Protein AF-A0A947J5S4-F1 (afdb_monomer_lite)

Sequence (482 aa):
MKINMPVTQTEYVLKETDSIVSKTDLKGIITYINEDFLRVSGFTKDELIGTSHNIVRHPDMPPEAFVDLWNSLKAGRPWTGMVKNRCKNGDYYWVLANATPIREGGNIIGYMSVRSKPSSMQIEATSNAYRLFKEGKASGMGIRDGQVVRTNLFSRMADMFKNLSIKSRLLSTFSFLLVLMLILGSMGIWNLKDSINSIAEEAEFFQAQRMANRVRNLIAENRTQAILAMQHDPASPTAKLHDHPISMHLDAIKENKAKIGEAIAELDKMNLHDGVREKVREAATAREAFVNEGLLPIVKHLQASNFVAAYELLIKKLNPLYTDVNDRTKDVVEAIVADTNLAQQNAEKRSQFMVTLTVTLLALAVIAAVISGIVLLRIIIRPLGNSIEIFKRIEEGNYNNQITVTHHNEIGRLLESLKSMQTKLGFDVAETKRVSDENLRIKIGLDNVSTGVMIADNARNIIYVNKSVVNILGKAEADIRK

Foldseek 3Di:
DDAADDADAAEDADDQPQKWKFKFFPQQQTQDTDPSNCVSQVDDPVVRHRHHPCNFAHPLAFVQLVVQCNVQQVVQFKAWAWGWTAHPVRHIYIWGKIKGFDDDPRDGGIMMIITGGDDPVRVVVVSVQSNCSVVVNQPQWGAHSHDIDGNDPVVVVVQVVQFDALVRLVCVLVVVLVVLVVVLVVLVVVLVVLVVVLVVVLVLLVLLLVLLVLLLVLLVLLLVLLVVLLCCQPVDPCNVVDPDDSVVSLVSNVVSVVSNVVSLVVNVPGPDDPQLVVLSVQLVVLVCQLVVQARVVLSVCSVVSNSVVSVVSSVPGNVVSSVSNSVSSVSSSVSSVVVSVVSVVVSVVVSVVSVVVSVVSVVVSVVVSVVSVVVSCCSPVVLVVVLVVLVVCVVVVNLPDDQDQDYDYPSSVSSRVSNNVSVVSNVVVVVVVVVVVVVVVVVVVQQPDLDWDWDADPVRHTPDTHPNVVVVCVVCVVVVVD

Radius of gyration: 54.0 Å; chains: 1; bounding box: 113×47×164 Å

Structure (mmCIF, N/CA/C/O backbone):
data_AF-A0A947J5S4-F1
#
_entry.id   AF-A0A947J5S4-F1
#
loop_
_atom_site.group_PDB
_atom_site.id
_atom_site.type_symbol
_atom_site.label_atom_id
_atom_site.label_alt_id
_atom_site.label_comp_id
_atom_site.label_asym_id
_atom_site.label_entity_id
_atom_site.label_seq_id
_atom_site.pdbx_PDB_ins_code
_atom_site.Cartn_x
_atom_site.Cartn_y
_atom_site.Cartn_z
_atom_site.occupancy
_atom_site.B_iso_or_equiv
_atom_site.auth_seq_id
_atom_site.auth_comp_id
_atom_site.auth_asym_id
_atom_site.auth_atom_id
_atom_site.pdbx_PDB_model_num
ATOM 1 N N . MET A 1 1 ? -44.405 -6.476 19.741 1.00 64.75 1 MET A N 1
ATOM 2 C CA . MET A 1 1 ? -43.724 -6.438 21.063 1.00 64.75 1 MET A CA 1
ATOM 3 C C . MET A 1 1 ? -44.775 -6.239 22.148 1.00 64.75 1 MET A C 1
ATOM 5 O O . MET A 1 1 ? -45.773 -5.596 21.856 1.00 64.75 1 MET A O 1
ATOM 9 N N . LYS A 1 2 ? -44.577 -6.772 23.364 1.00 75.44 2 LYS A N 1
ATOM 10 C CA . LYS A 1 2 ? -45.474 -6.518 24.509 1.00 75.44 2 LYS A CA 1
ATOM 11 C C . LYS A 1 2 ? -45.399 -5.035 24.897 1.00 75.44 2 LYS A C 1
ATOM 13 O O . LYS A 1 2 ? -44.295 -4.520 25.069 1.00 75.44 2 LYS A O 1
ATOM 18 N N . ILE A 1 3 ? -46.549 -4.369 24.982 1.00 85.00 3 ILE A N 1
ATOM 19 C CA . ILE A 1 3 ? -46.676 -2.971 25.414 1.00 85.00 3 ILE A CA 1
ATOM 20 C C . ILE A 1 3 ? -47.069 -2.990 26.891 1.00 85.00 3 ILE A C 1
ATOM 22 O O . ILE A 1 3 ? -48.054 -3.631 27.249 1.00 85.00 3 ILE A O 1
ATOM 26 N N . ASN A 1 4 ? -46.295 -2.317 27.742 1.00 89.12 4 ASN A N 1
ATOM 27 C CA . ASN A 1 4 ? -46.577 -2.240 29.174 1.00 89.12 4 ASN A CA 1
ATOM 28 C C . ASN A 1 4 ? -47.230 -0.894 29.505 1.00 89.12 4 ASN A C 1
ATOM 30 O O . ASN A 1 4 ? -46.666 0.151 29.189 1.00 89.12 4 ASN A O 1
ATOM 34 N N . MET A 1 5 ? -48.390 -0.942 30.159 1.00 89.50 5 MET A N 1
ATOM 35 C CA . MET A 1 5 ? -49.189 0.202 30.614 1.00 89.50 5 MET A CA 1
ATOM 36 C C . MET A 1 5 ? -49.520 0.030 32.110 1.00 89.50 5 MET A C 1
ATOM 38 O O . MET A 1 5 ? -49.455 -1.104 32.596 1.00 89.50 5 MET A O 1
ATOM 42 N N . PRO A 1 6 ? -49.890 1.098 32.844 1.00 92.31 6 PRO A N 1
ATOM 43 C CA . PRO A 1 6 ? -49.927 2.506 32.426 1.00 92.31 6 PRO A CA 1
ATOM 44 C C . PRO A 1 6 ? -48.525 3.123 32.321 1.00 92.31 6 PRO A C 1
ATOM 46 O O . PRO A 1 6 ? -47.580 2.586 32.897 1.00 92.31 6 PRO A O 1
ATOM 49 N N . VAL A 1 7 ? -48.403 4.243 31.599 1.00 93.44 7 VAL A N 1
ATOM 50 C CA . VAL A 1 7 ? -47.202 5.098 31.566 1.00 93.44 7 VAL A CA 1
ATOM 51 C C . VAL A 1 7 ? -47.565 6.533 31.952 1.00 93.44 7 VAL A C 1
ATOM 53 O O . VAL A 1 7 ? -48.581 7.050 31.491 1.00 93.44 7 VAL A O 1
ATOM 56 N N . THR A 1 8 ? -46.746 7.169 32.783 1.00 94.19 8 THR A N 1
ATOM 57 C CA . THR A 1 8 ? -46.812 8.598 33.118 1.00 94.19 8 THR A CA 1
ATOM 58 C C . THR A 1 8 ? -45.660 9.331 32.415 1.00 94.19 8 THR A C 1
ATOM 60 O O . THR A 1 8 ? -44.793 8.709 31.798 1.00 94.19 8 THR A O 1
ATOM 63 N N . GLN A 1 9 ? -45.646 10.664 32.483 1.00 92.38 9 GLN A N 1
ATOM 64 C CA . GLN A 1 9 ? -44.525 11.481 31.989 1.00 92.38 9 GLN A CA 1
ATOM 65 C C . GLN A 1 9 ? -43.572 11.912 33.112 1.00 92.38 9 GLN A C 1
ATOM 67 O O . GLN A 1 9 ? -42.764 12.818 32.923 1.00 92.38 9 GLN A O 1
ATOM 72 N N . THR A 1 10 ? -43.659 11.266 34.275 1.00 95.81 10 THR A N 1
ATOM 73 C CA . THR A 1 10 ? -42.815 11.575 35.426 1.00 95.81 10 THR A CA 1
ATOM 74 C C . THR A 1 10 ? -41.570 10.697 35.411 1.00 95.81 10 THR A C 1
ATOM 76 O O . THR A 1 10 ? -41.656 9.468 35.363 1.00 95.81 10 THR A O 1
ATOM 79 N N . GLU A 1 11 ? -40.401 11.336 35.454 1.00 95.94 11 GLU A N 1
ATOM 80 C CA . GLU A 1 11 ? -39.117 10.647 35.554 1.00 95.94 11 GLU A CA 1
ATOM 81 C C . GLU A 1 11 ? -38.746 10.366 37.013 1.00 95.94 11 GLU A C 1
ATOM 83 O O . GLU A 1 11 ? -38.678 11.275 37.841 1.00 95.94 11 GLU A O 1
ATOM 88 N N . TYR A 1 12 ? -38.412 9.113 37.306 1.00 96.19 12 TYR A N 1
ATOM 89 C CA . TYR A 1 12 ? -37.631 8.739 38.472 1.00 96.19 12 TYR A CA 1
ATOM 90 C C . TYR A 1 12 ? -36.141 8.875 38.141 1.00 96.19 12 TYR A C 1
ATOM 92 O O . TYR A 1 12 ? -35.573 8.082 37.384 1.00 96.19 12 TYR A O 1
ATOM 100 N N . VAL A 1 13 ? -35.490 9.875 38.731 1.00 95.94 13 VAL A N 1
ATOM 101 C CA . VAL A 1 13 ? -34.059 10.131 38.530 1.00 95.94 13 VAL A CA 1
ATOM 102 C C . VAL A 1 13 ? -33.237 9.248 39.470 1.00 95.94 13 VAL A C 1
ATOM 104 O O . VAL A 1 13 ? -33.363 9.339 40.691 1.00 95.94 13 VAL A O 1
ATOM 107 N N . LEU A 1 14 ? -32.365 8.408 38.904 1.00 94.12 14 LEU A N 1
ATOM 108 C CA . LEU A 1 14 ? -31.446 7.565 39.676 1.00 94.12 14 LEU A CA 1
ATOM 109 C C . LEU A 1 14 ? -30.457 8.415 40.490 1.00 94.12 14 LEU A C 1
ATOM 111 O O . LEU A 1 14 ? -30.026 9.493 40.060 1.00 94.12 14 LEU A O 1
ATOM 115 N N . LYS A 1 15 ? -30.040 7.899 41.648 1.00 92.94 15 LYS A N 1
ATOM 116 C CA . LYS A 1 15 ? -28.914 8.462 42.410 1.00 92.94 15 LYS A CA 1
ATOM 117 C C . LYS A 1 15 ? -27.593 8.081 41.744 1.00 92.94 15 LYS A C 1
ATOM 119 O O . LYS A 1 15 ? -27.506 7.060 41.072 1.00 92.94 15 LYS A O 1
ATOM 124 N N . GLU A 1 16 ? -26.540 8.861 41.983 1.00 86.31 16 GLU A N 1
ATOM 125 C CA . GLU A 1 16 ? -25.195 8.546 41.461 1.00 86.31 16 GLU A CA 1
ATOM 126 C C . GLU A 1 16 ? -24.651 7.209 41.985 1.00 86.31 16 GLU A C 1
ATOM 128 O O . GLU A 1 16 ? -23.859 6.546 41.325 1.00 86.31 16 GLU A O 1
ATOM 133 N N . THR A 1 17 ? -25.095 6.801 43.174 1.00 84.88 17 THR A N 1
ATOM 134 C CA . THR A 1 17 ? -24.716 5.535 43.807 1.00 84.88 17 THR A CA 1
ATOM 135 C C . THR A 1 17 ? -25.592 4.359 43.384 1.00 84.88 17 THR A C 1
ATOM 137 O O . THR A 1 17 ? -25.286 3.234 43.769 1.00 84.88 17 THR A O 1
ATOM 140 N N . ASP A 1 18 ? -26.691 4.599 42.659 1.00 87.94 18 ASP A N 1
ATOM 141 C CA . ASP A 1 18 ? -27.615 3.534 42.269 1.00 87.94 18 ASP A CA 1
ATOM 142 C C . ASP A 1 18 ? -26.950 2.634 41.222 1.00 87.94 18 ASP A C 1
ATOM 144 O O . ASP A 1 18 ? -26.479 3.101 40.178 1.00 87.94 18 ASP A O 1
ATOM 148 N N . SER A 1 19 ? -26.958 1.327 41.481 1.00 88.88 19 SER A N 1
ATOM 149 C CA . SER A 1 19 ? -26.467 0.313 40.549 1.00 88.88 19 SER A CA 1
ATOM 150 C C . SER A 1 19 ? -27.517 -0.774 40.414 1.00 88.88 19 SER A C 1
ATOM 152 O O . SER A 1 19 ? -27.632 -1.672 41.244 1.00 88.88 19 SER A O 1
ATOM 154 N N . ILE A 1 20 ? -28.335 -0.686 39.370 1.00 92.88 20 ILE A N 1
ATOM 155 C CA . ILE A 1 20 ? -29.432 -1.626 39.158 1.00 92.88 20 ILE A CA 1
ATOM 156 C C . ILE A 1 20 ? -28.873 -2.898 38.518 1.00 92.88 20 ILE A C 1
ATOM 158 O O . ILE A 1 20 ? -28.327 -2.864 37.411 1.00 92.88 20 ILE A O 1
ATOM 162 N N . VAL A 1 21 ? -29.069 -4.039 39.176 1.00 92.69 21 VAL A N 1
ATOM 163 C CA . VAL A 1 21 ? -28.550 -5.330 38.720 1.00 92.69 21 VAL A CA 1
ATOM 164 C C . VAL A 1 21 ? -29.667 -6.337 38.500 1.00 92.69 21 VAL A C 1
ATOM 166 O O . VAL A 1 21 ? -30.592 -6.469 39.300 1.00 92.69 21 VAL A O 1
ATOM 169 N N . SER A 1 22 ? -29.551 -7.099 37.415 1.00 94.88 22 SER A N 1
ATOM 170 C CA . SER A 1 22 ? -30.367 -8.290 37.184 1.00 94.88 22 SER A CA 1
ATOM 171 C C . SER A 1 22 ? -29.590 -9.390 36.476 1.00 94.88 22 SER A C 1
ATOM 173 O O . SER A 1 22 ? -28.747 -9.099 35.623 1.00 94.88 22 SER A O 1
ATOM 175 N N . LYS A 1 23 ? -29.942 -10.646 36.754 1.00 95.69 23 LYS A N 1
ATOM 176 C CA . LYS A 1 23 ? -29.536 -11.803 35.947 1.00 95.69 23 LYS A CA 1
ATOM 177 C C . LYS A 1 23 ? -30.759 -12.454 35.324 1.00 95.69 23 LYS A C 1
ATOM 179 O O . LYS A 1 23 ? -31.851 -12.408 35.895 1.00 95.69 23 LYS A O 1
ATOM 184 N N . THR A 1 24 ? -30.567 -13.049 34.159 1.00 96.81 24 THR A N 1
ATOM 185 C CA . THR A 1 24 ? -31.590 -13.817 33.462 1.00 96.81 24 THR A CA 1
ATOM 186 C C . THR A 1 24 ? -31.049 -15.156 32.999 1.00 96.81 24 THR A C 1
ATOM 188 O O . THR A 1 24 ? -29.842 -15.311 32.810 1.00 96.81 24 THR A O 1
ATOM 191 N N . ASP A 1 25 ? -31.949 -16.094 32.731 1.00 96.00 25 ASP A N 1
ATOM 192 C CA . ASP A 1 25 ? -31.646 -17.265 31.911 1.00 96.00 25 ASP A CA 1
ATOM 193 C C . ASP A 1 25 ? -31.448 -16.881 30.424 1.00 96.00 25 ASP A C 1
ATOM 195 O O . ASP A 1 25 ? -31.500 -15.704 30.037 1.00 96.00 25 ASP A O 1
ATOM 199 N N . LEU A 1 26 ? -31.246 -17.888 29.569 1.00 95.19 26 LEU A N 1
ATOM 200 C CA . LEU A 1 26 ? -31.096 -17.724 28.116 1.00 95.19 26 LEU A CA 1
ATOM 201 C C . LEU A 1 26 ? -32.362 -17.226 27.398 1.00 95.19 26 LEU A C 1
ATOM 203 O O . LEU A 1 26 ? -32.273 -16.708 26.284 1.00 95.19 26 LEU A O 1
ATOM 207 N N . LYS A 1 27 ? -33.541 -17.376 28.011 1.00 94.12 27 LYS A N 1
ATOM 208 C CA . LYS A 1 27 ? -34.828 -16.900 27.482 1.00 94.12 27 LYS A CA 1
ATOM 209 C C . LYS A 1 27 ? -35.142 -15.468 27.938 1.00 94.12 27 LYS A C 1
ATOM 211 O O . LYS A 1 27 ? -36.160 -14.908 27.528 1.00 94.12 27 LYS A O 1
ATOM 216 N N . GLY A 1 28 ? -34.276 -14.856 28.749 1.00 94.00 28 GLY A N 1
ATOM 217 C CA . GLY A 1 28 ? -34.485 -13.522 29.311 1.00 94.00 28 GLY A CA 1
ATOM 218 C C . GLY A 1 28 ? -35.454 -13.506 30.496 1.00 94.00 28 GLY A C 1
ATOM 219 O O . GLY A 1 28 ? -36.032 -12.455 30.792 1.00 94.00 28 GLY A O 1
ATOM 220 N N . ILE A 1 29 ? -35.664 -14.653 31.144 1.00 97.25 29 ILE A N 1
ATOM 221 C CA . ILE A 1 29 ? -36.426 -14.785 32.386 1.00 97.25 29 ILE A CA 1
ATOM 222 C C . ILE A 1 29 ? -35.532 -14.396 33.555 1.00 97.25 29 ILE A C 1
ATOM 224 O O . ILE A 1 29 ? -34.418 -14.898 33.673 1.00 97.25 29 ILE A O 1
ATOM 228 N N . ILE A 1 30 ? -36.004 -13.488 34.404 1.00 97.69 30 ILE A N 1
ATOM 229 C CA . ILE A 1 30 ? -35.248 -12.958 35.537 1.00 97.69 30 ILE A CA 1
ATOM 230 C C . ILE A 1 30 ? -35.015 -14.064 36.574 1.00 97.69 30 ILE A C 1
ATOM 232 O O . ILE A 1 30 ? -35.959 -14.665 37.084 1.00 97.69 30 ILE A O 1
ATOM 236 N N . THR A 1 31 ? -33.749 -14.282 36.926 1.00 96.38 31 THR A N 1
ATOM 237 C CA . THR A 1 31 ? -33.307 -15.246 37.947 1.00 96.38 31 THR A CA 1
ATOM 238 C C . THR A 1 31 ? -32.741 -14.567 39.193 1.00 96.38 31 THR A C 1
ATOM 240 O O . THR A 1 31 ? -32.680 -15.177 40.255 1.00 96.38 31 THR A O 1
ATOM 243 N N . TYR A 1 32 ? -32.342 -13.298 39.087 1.00 94.94 32 TYR A N 1
ATOM 244 C CA . TYR A 1 32 ? -31.823 -12.503 40.199 1.00 94.94 32 TYR A CA 1
ATOM 245 C C . TYR A 1 32 ? -32.074 -11.013 39.956 1.00 94.94 32 TYR A C 1
ATOM 247 O O . TYR A 1 32 ? -31.957 -10.548 38.819 1.00 94.94 32 TYR A O 1
ATOM 255 N N . ILE A 1 33 ? -32.346 -10.271 41.031 1.00 94.88 33 ILE A N 1
ATOM 256 C CA . ILE A 1 33 ? -32.415 -8.805 41.081 1.00 94.88 33 ILE A CA 1
ATOM 257 C C . ILE A 1 33 ? -31.788 -8.307 42.386 1.00 94.88 33 ILE A C 1
ATOM 259 O O . ILE A 1 33 ? -31.740 -9.056 43.361 1.00 94.88 33 ILE A O 1
ATOM 263 N N . ASN A 1 34 ? -31.306 -7.064 42.406 1.00 92.62 34 ASN A N 1
ATOM 264 C CA . ASN A 1 34 ? -30.844 -6.417 43.635 1.00 92.62 34 ASN A CA 1
ATOM 265 C C . ASN A 1 34 ? -31.869 -5.407 44.185 1.00 92.62 34 ASN A C 1
ATOM 267 O O . ASN A 1 34 ? -32.845 -5.059 43.518 1.00 92.62 34 ASN A O 1
ATOM 271 N N . GLU A 1 35 ? -31.618 -4.912 45.398 1.00 91.25 35 GLU A N 1
ATOM 272 C CA . GLU A 1 35 ? -32.494 -3.964 46.104 1.00 91.25 35 GLU A CA 1
ATOM 273 C C . GLU A 1 35 ? -32.712 -2.649 45.343 1.00 91.25 35 GLU A C 1
ATOM 275 O O . GLU A 1 35 ? -33.825 -2.123 45.319 1.00 91.25 35 GLU A O 1
ATOM 280 N N . ASP A 1 36 ? -31.686 -2.136 44.654 1.00 93.06 36 ASP A N 1
ATOM 281 C CA . ASP A 1 36 ? -31.832 -0.932 43.830 1.00 93.06 36 ASP A CA 1
ATOM 282 C C . ASP A 1 36 ? -32.845 -1.142 42.705 1.00 93.06 36 ASP A C 1
ATOM 284 O O . ASP A 1 36 ? -33.631 -0.241 42.409 1.00 93.06 36 ASP A O 1
ATOM 288 N N . PHE A 1 37 ? -32.898 -2.339 42.112 1.00 95.50 37 PHE A N 1
ATOM 289 C CA . PHE A 1 37 ? -33.908 -2.638 41.105 1.00 95.50 37 PHE A CA 1
ATOM 290 C C . PHE A 1 37 ? -35.319 -2.630 41.705 1.00 95.50 37 PHE A C 1
ATOM 292 O O . PHE A 1 37 ? -36.221 -2.021 41.127 1.00 95.50 37 PHE A O 1
ATOM 299 N N . LEU A 1 38 ? -35.523 -3.239 42.873 1.00 95.62 38 LEU A N 1
ATOM 300 C CA . LEU A 1 38 ? -36.828 -3.233 43.545 1.00 95.62 38 LEU A CA 1
ATOM 301 C C . LEU A 1 38 ? -37.274 -1.809 43.877 1.00 95.62 38 LEU A C 1
ATOM 303 O O . LEU A 1 38 ? -38.359 -1.388 43.476 1.00 95.62 38 LEU A O 1
ATOM 307 N N . ARG A 1 39 ? -36.397 -1.036 44.522 1.00 95.88 39 ARG A N 1
ATOM 308 C CA . ARG A 1 39 ? -36.675 0.344 44.929 1.00 95.88 39 ARG A CA 1
ATOM 309 C C . ARG A 1 39 ? -36.983 1.256 43.745 1.00 95.88 39 ARG A C 1
ATOM 311 O O . ARG A 1 39 ? -37.945 2.013 43.812 1.00 95.88 39 ARG A O 1
ATOM 318 N N . VAL A 1 40 ? -36.165 1.218 42.692 1.00 96.00 40 VAL A N 1
ATOM 319 C CA . VAL A 1 40 ? -36.334 2.110 41.533 1.00 96.00 40 VAL A CA 1
ATOM 320 C C . VAL A 1 40 ? -37.548 1.701 40.705 1.00 96.00 40 VAL A C 1
ATOM 322 O O . VAL A 1 40 ? -38.311 2.554 40.272 1.00 96.00 40 VAL A O 1
ATOM 325 N N . SER A 1 41 ? -37.753 0.400 40.482 1.00 96.25 41 SER A N 1
ATOM 326 C CA . SER A 1 41 ? -38.851 -0.070 39.631 1.00 96.25 41 SER A CA 1
ATOM 327 C C . SER A 1 41 ? -40.208 -0.109 40.339 1.00 96.25 41 SER A C 1
ATOM 329 O O . SER A 1 41 ? -41.239 -0.101 39.665 1.00 96.25 41 SER A O 1
ATOM 331 N N . GLY A 1 42 ? -40.232 -0.173 41.672 1.00 96.06 42 GLY A N 1
ATOM 332 C CA . GLY A 1 42 ? -41.448 -0.287 42.481 1.00 96.06 42 GLY A CA 1
ATOM 333 C C . GLY A 1 42 ? -42.140 -1.653 42.402 1.00 96.06 42 GLY A C 1
ATOM 334 O O . GLY A 1 42 ? -43.251 -1.801 42.910 1.00 96.06 42 GLY A O 1
ATOM 335 N N . PHE A 1 43 ? -41.527 -2.644 41.749 1.00 96.88 43 PHE A N 1
ATOM 336 C CA . PHE A 1 43 ? -42.005 -4.025 41.763 1.00 96.88 43 PHE A CA 1
ATOM 337 C C . PHE A 1 43 ? -41.493 -4.766 42.992 1.00 96.88 43 PHE A C 1
ATOM 339 O O . PHE A 1 43 ? -40.405 -4.492 43.498 1.00 96.88 43 PHE A O 1
ATOM 346 N N . THR A 1 44 ? -42.267 -5.747 43.438 1.00 96.56 44 THR A N 1
ATOM 347 C CA . THR A 1 44 ? -41.819 -6.704 44.449 1.00 96.56 44 THR A CA 1
ATOM 348 C C . THR A 1 44 ? -40.953 -7.792 43.816 1.00 96.56 44 THR A C 1
ATOM 350 O O . THR A 1 44 ? -41.005 -8.041 42.608 1.00 96.56 44 THR A O 1
ATOM 353 N N . LYS A 1 45 ? -40.146 -8.465 44.640 1.00 94.81 45 LYS A N 1
ATOM 354 C CA . LYS A 1 45 ? -39.284 -9.562 44.186 1.00 94.81 45 LYS A CA 1
ATOM 355 C C . LYS A 1 45 ? -40.089 -10.685 43.529 1.00 94.81 45 LYS A C 1
ATOM 357 O O . LYS A 1 45 ? -39.698 -11.145 42.459 1.00 94.81 45 LYS A O 1
ATOM 362 N N . ASP A 1 46 ? -41.222 -11.056 44.118 1.00 95.75 46 ASP A N 1
ATOM 363 C CA . ASP A 1 46 ? -42.079 -12.145 43.632 1.00 95.75 46 ASP A CA 1
ATOM 364 C C . ASP A 1 46 ? -42.728 -11.831 42.276 1.00 95.75 46 ASP A C 1
ATOM 366 O O . ASP A 1 46 ? -42.977 -12.732 41.483 1.00 95.75 46 ASP A O 1
ATOM 370 N N . GLU A 1 47 ? -42.949 -10.551 41.961 1.00 95.75 47 GLU A N 1
ATOM 371 C CA . GLU A 1 47 ? -43.447 -10.129 40.644 1.00 95.75 47 GLU A CA 1
ATOM 372 C C . GLU A 1 47 ? -42.366 -10.204 39.551 1.00 95.75 47 GLU A C 1
ATOM 374 O O . GLU A 1 47 ? -42.676 -10.384 38.367 1.00 95.75 47 GLU A O 1
ATOM 379 N N . LEU A 1 48 ? -41.094 -10.033 39.925 1.00 96.25 48 LEU A N 1
ATOM 380 C CA . LEU A 1 48 ? -39.975 -9.988 38.984 1.00 96.25 48 LEU A CA 1
ATOM 381 C C . LEU A 1 48 ? -39.355 -11.363 38.736 1.00 96.25 48 LEU A C 1
ATOM 383 O O . LEU A 1 48 ? -39.078 -11.698 37.584 1.00 96.25 48 LEU A O 1
ATOM 387 N N . ILE A 1 49 ? -39.101 -12.143 39.787 1.00 97.56 49 ILE A N 1
ATOM 388 C CA . ILE A 1 49 ? -38.437 -13.447 39.674 1.00 97.56 49 ILE A CA 1
ATOM 389 C C . ILE A 1 49 ? -39.310 -14.413 38.864 1.00 97.56 49 ILE A C 1
ATOM 391 O O . ILE A 1 49 ? -40.508 -14.528 39.091 1.00 97.56 49 ILE A O 1
ATOM 395 N N . GLY A 1 50 ? -38.712 -15.107 37.892 1.00 96.25 50 GLY A N 1
ATOM 396 C CA . GLY A 1 50 ? -39.435 -16.021 37.000 1.00 96.25 50 GLY A CA 1
ATOM 397 C C . GLY A 1 50 ? -40.204 -15.329 35.867 1.00 96.25 50 GLY A C 1
ATOM 398 O O . GLY A 1 50 ? -40.729 -16.004 34.979 1.00 96.25 50 GLY A O 1
ATOM 399 N N . THR A 1 51 ? -40.210 -13.994 35.822 1.00 96.56 51 THR A N 1
ATOM 400 C CA . THR A 1 51 ? -40.867 -13.212 34.769 1.00 96.56 51 THR A CA 1
ATOM 401 C C . THR A 1 51 ? -39.869 -12.761 33.700 1.00 96.56 51 THR A C 1
ATOM 403 O O . THR A 1 51 ? -38.680 -12.567 33.953 1.00 96.56 51 THR A O 1
ATOM 406 N N . SER A 1 52 ? -40.339 -12.565 32.464 1.00 95.75 52 SER A N 1
ATOM 407 C CA . SER A 1 52 ? -39.514 -11.974 31.404 1.00 95.75 52 SER A CA 1
ATOM 408 C C . SER A 1 52 ? -39.084 -10.548 31.760 1.00 95.75 52 SER A C 1
ATOM 410 O O . SER A 1 52 ? -39.912 -9.714 32.134 1.00 95.75 52 SER A O 1
ATOM 412 N N . HIS A 1 53 ? -37.808 -10.222 31.530 1.00 94.69 53 HIS A N 1
ATOM 413 C CA . HIS A 1 53 ? -37.255 -8.884 31.785 1.00 94.69 53 HIS A CA 1
ATOM 414 C C . HIS A 1 53 ? -37.976 -7.766 31.002 1.00 94.69 53 HIS A C 1
ATOM 416 O O . HIS A 1 53 ? -37.871 -6.583 31.328 1.00 94.69 53 HIS A O 1
ATOM 422 N N . ASN A 1 54 ? -38.760 -8.100 29.974 1.00 93.88 54 ASN A N 1
ATOM 423 C CA . ASN A 1 54 ? -39.557 -7.112 29.254 1.00 93.88 54 ASN A CA 1
ATOM 424 C C . ASN A 1 54 ? -40.656 -6.438 30.101 1.00 93.88 54 ASN A C 1
ATOM 426 O O . ASN A 1 54 ? -41.197 -5.442 29.630 1.00 93.88 54 ASN A O 1
ATOM 430 N N . ILE A 1 55 ? -40.969 -6.909 31.316 1.00 95.25 55 ILE A N 1
ATOM 431 C CA . ILE A 1 55 ? -41.989 -6.319 32.207 1.00 95.25 55 ILE A CA 1
ATOM 432 C C . ILE A 1 55 ? -41.735 -4.837 32.533 1.00 95.25 55 ILE A C 1
ATOM 434 O O . ILE A 1 55 ? -42.679 -4.051 32.641 1.00 95.25 55 ILE A O 1
ATOM 438 N N . VAL A 1 56 ? -40.464 -4.434 32.614 1.00 95.62 56 VAL A N 1
ATOM 439 C CA . VAL A 1 56 ? -40.053 -3.043 32.878 1.00 95.62 56 VAL A CA 1
ATOM 440 C C . VAL A 1 56 ? -39.818 -2.229 31.606 1.00 95.62 56 VAL A C 1
ATOM 442 O O . VAL A 1 56 ? -39.394 -1.083 31.681 1.00 95.62 56 VAL A O 1
ATOM 445 N N . ARG A 1 57 ? -40.064 -2.783 30.414 1.00 94.69 57 ARG A N 1
ATOM 446 C CA . ARG A 1 57 ? -39.820 -2.070 29.152 1.00 94.69 57 ARG A CA 1
ATOM 447 C C . ARG A 1 57 ? -40.769 -0.882 29.005 1.00 94.69 57 ARG A C 1
ATOM 449 O O . ARG A 1 57 ? -41.983 -1.054 29.125 1.00 94.69 57 ARG A O 1
ATOM 456 N N . HIS A 1 58 ? -40.221 0.278 28.646 1.00 95.69 58 HIS A N 1
ATOM 457 C CA . HIS A 1 58 ? -41.013 1.446 28.271 1.00 95.69 58 HIS A CA 1
ATOM 458 C C . HIS A 1 58 ? -41.490 1.363 26.799 1.00 95.69 58 HIS A C 1
ATOM 460 O O . HIS A 1 58 ? -40.685 1.004 25.935 1.00 95.69 58 HIS A O 1
ATOM 466 N N . PRO A 1 59 ? -42.750 1.723 26.469 1.00 92.94 59 PRO A N 1
ATOM 467 C CA . PRO A 1 59 ? -43.275 1.729 25.093 1.00 92.94 59 PRO A CA 1
ATOM 468 C C . PRO A 1 59 ? -42.555 2.666 24.106 1.00 92.94 59 PRO A C 1
ATOM 470 O O . PRO A 1 59 ? -42.620 2.450 22.902 1.00 92.94 59 PRO A O 1
ATOM 473 N N . ASP A 1 60 ? -41.873 3.703 24.602 1.00 93.19 60 ASP A N 1
ATOM 474 C CA . ASP A 1 60 ? -41.083 4.633 23.766 1.00 93.19 60 ASP A CA 1
ATOM 475 C C . ASP A 1 60 ? -39.763 4.049 23.256 1.00 93.19 60 ASP A C 1
ATOM 477 O O . ASP A 1 60 ? -39.118 4.660 22.407 1.00 93.19 60 ASP A O 1
ATOM 481 N N . MET A 1 61 ? -39.325 2.905 23.784 1.00 93.88 61 MET A N 1
ATOM 482 C CA . MET A 1 61 ? -38.079 2.304 23.327 1.00 93.88 61 MET A CA 1
ATOM 483 C C . MET A 1 61 ? -38.240 1.747 21.906 1.00 93.88 61 MET A C 1
ATOM 485 O O . MET A 1 61 ? -39.124 0.909 21.690 1.00 93.88 61 MET A O 1
ATOM 489 N N . PRO A 1 62 ? -37.374 2.134 20.952 1.00 94.19 62 PRO A N 1
ATOM 490 C CA . PRO A 1 62 ? -37.438 1.624 19.591 1.00 94.19 62 PRO A CA 1
ATOM 491 C C . PRO A 1 62 ? -37.117 0.118 19.569 1.00 94.19 62 PRO A C 1
ATOM 493 O O . PRO A 1 62 ? -36.176 -0.319 20.247 1.00 94.19 62 PRO A O 1
ATOM 496 N N . PRO A 1 63 ? -37.866 -0.702 18.807 1.00 92.69 63 PRO A N 1
ATOM 497 C CA . PRO A 1 63 ? -37.599 -2.132 18.675 1.00 92.69 63 PRO A CA 1
ATOM 498 C C . PRO A 1 63 ? -36.156 -2.458 18.266 1.00 92.69 63 PRO A C 1
ATOM 500 O O . PRO A 1 63 ? -35.590 -3.442 18.746 1.00 92.69 63 PRO A O 1
ATOM 503 N N . GLU A 1 64 ? -35.555 -1.611 17.431 1.00 94.25 64 GLU A N 1
ATOM 504 C CA . GLU A 1 64 ? -34.196 -1.718 16.899 1.00 94.25 64 GLU A CA 1
ATOM 505 C C . GLU A 1 64 ? -33.145 -1.786 18.010 1.00 94.25 64 GLU A C 1
ATOM 507 O O . GLU A 1 64 ? -32.202 -2.567 17.901 1.00 94.25 64 GLU A O 1
ATOM 512 N N . ALA A 1 65 ? -33.329 -1.045 19.111 1.00 94.12 65 ALA A N 1
ATOM 513 C CA . ALA A 1 65 ? -32.398 -1.067 20.241 1.00 94.12 65 ALA A CA 1
ATOM 514 C C . ALA A 1 65 ? -32.360 -2.445 20.917 1.00 94.12 65 ALA A C 1
ATOM 516 O O . ALA A 1 65 ? -31.303 -2.915 21.334 1.00 94.12 65 ALA A O 1
ATOM 517 N N . PHE A 1 66 ? -33.506 -3.129 20.994 1.00 93.12 66 PHE A N 1
ATOM 518 C CA . PHE A 1 66 ? -33.570 -4.480 21.551 1.00 93.12 66 PHE A CA 1
ATOM 519 C C . PHE A 1 66 ? -33.111 -5.546 20.559 1.00 93.12 66 PHE A C 1
ATOM 521 O O . PHE A 1 66 ? -32.545 -6.550 20.986 1.00 93.12 66 PHE A O 1
ATOM 528 N N . VAL A 1 67 ? -33.357 -5.356 19.260 1.00 94.62 67 VAL A N 1
ATOM 529 C CA . VAL A 1 67 ? -32.795 -6.232 18.220 1.00 94.62 67 VAL A CA 1
ATOM 530 C C . VAL A 1 67 ? -31.271 -6.212 18.311 1.00 94.62 67 VAL A C 1
ATOM 532 O O . VAL A 1 67 ? -30.654 -7.271 18.378 1.00 94.62 67 VAL A O 1
ATOM 535 N N . ASP A 1 68 ? -30.680 -5.024 18.404 1.00 95.00 68 ASP A N 1
ATOM 536 C CA . ASP A 1 68 ? -29.240 -4.840 18.570 1.00 95.00 68 ASP A CA 1
ATOM 537 C C . ASP A 1 68 ? -28.710 -5.459 19.880 1.00 95.00 68 ASP A C 1
ATOM 539 O O . ASP A 1 68 ? -27.788 -6.275 19.835 1.00 95.00 68 ASP A O 1
ATOM 543 N N . LEU A 1 69 ? -29.363 -5.198 21.024 1.00 95.19 69 LEU A N 1
ATOM 544 C CA . LEU A 1 69 ? -29.060 -5.848 22.312 1.00 95.19 69 LEU A CA 1
ATOM 545 C C . LEU A 1 69 ? -28.977 -7.373 22.179 1.00 95.19 69 LEU A C 1
ATOM 547 O O . LEU A 1 69 ? -27.984 -7.990 22.570 1.00 95.19 69 LEU A O 1
ATOM 551 N N . TRP A 1 70 ? -30.028 -7.998 21.645 1.00 94.75 70 TRP A N 1
ATOM 552 C CA . TRP A 1 70 ? -30.097 -9.455 21.563 1.00 94.75 70 TRP A CA 1
ATOM 553 C C . TRP A 1 70 ? -29.126 -10.029 20.540 1.00 94.75 70 TRP A C 1
ATOM 555 O O . TRP A 1 70 ? -28.581 -11.104 20.786 1.00 94.75 70 TRP A O 1
ATOM 565 N N . ASN A 1 71 ? -28.880 -9.334 19.429 1.00 95.06 71 ASN A N 1
ATOM 566 C CA . ASN A 1 71 ? -27.877 -9.746 18.452 1.00 95.06 71 ASN A CA 1
ATOM 567 C C . ASN A 1 71 ? -26.482 -9.794 19.089 1.00 95.06 71 ASN A C 1
ATOM 569 O O . ASN A 1 71 ? -25.779 -10.793 18.928 1.00 95.06 71 ASN A O 1
ATOM 573 N N . SER A 1 72 ? -26.103 -8.778 19.869 1.00 93.56 72 SER A N 1
ATOM 574 C CA . SER A 1 72 ? -24.809 -8.752 20.562 1.00 93.56 72 SER A CA 1
ATOM 575 C C . SER A 1 72 ? -24.705 -9.836 21.635 1.00 93.56 72 SER A C 1
ATOM 577 O O . SER A 1 72 ? -23.758 -10.626 21.616 1.00 93.56 72 SER A O 1
ATOM 579 N N . LEU A 1 73 ? -25.712 -9.959 22.505 1.00 93.94 73 LEU A N 1
ATOM 580 C CA . LEU A 1 73 ? -25.709 -10.953 23.583 1.00 93.94 73 LEU A CA 1
ATOM 581 C C . LEU A 1 73 ? -25.706 -12.399 23.064 1.00 93.94 73 LEU A C 1
ATOM 583 O O . LEU A 1 73 ? -24.982 -13.243 23.596 1.00 93.94 73 LEU A O 1
ATOM 587 N N . LYS A 1 74 ? -26.472 -12.703 22.008 1.00 92.44 74 LYS A N 1
ATOM 588 C CA . LYS A 1 74 ? -26.488 -14.038 21.378 1.00 92.44 74 LYS A CA 1
ATOM 589 C C . LYS A 1 74 ? -25.198 -14.350 20.625 1.00 92.44 74 LYS A C 1
ATOM 591 O O . LYS A 1 74 ? -24.799 -15.508 20.584 1.00 92.44 74 LYS A O 1
ATOM 596 N N . ALA A 1 75 ? -24.515 -13.334 20.098 1.00 91.44 75 ALA A N 1
ATOM 597 C CA . ALA A 1 75 ? -23.162 -13.473 19.561 1.00 91.44 75 ALA A CA 1
ATOM 598 C C . ALA A 1 75 ? -22.095 -13.656 20.661 1.00 91.44 75 ALA A C 1
ATOM 600 O O . ALA A 1 75 ? -20.909 -13.770 20.359 1.00 91.44 75 ALA A O 1
ATOM 601 N N . GLY A 1 76 ? -22.490 -13.679 21.940 1.00 91.31 76 GLY A N 1
ATOM 602 C CA . GLY A 1 76 ? -21.579 -13.845 23.065 1.00 91.31 76 GLY A CA 1
ATOM 603 C C . GLY A 1 76 ? -20.767 -12.594 23.398 1.00 91.31 76 GLY A C 1
ATOM 604 O O . GLY A 1 76 ? -19.754 -12.722 24.088 1.00 91.31 76 GLY A O 1
ATOM 605 N N . ARG A 1 77 ? -21.209 -11.421 22.927 1.00 92.00 77 ARG A N 1
ATOM 606 C CA . ARG A 1 77 ? -20.567 -10.113 23.115 1.00 92.00 77 ARG A CA 1
ATOM 607 C C . ARG A 1 77 ? -21.341 -9.287 24.150 1.00 92.00 77 ARG A C 1
ATOM 609 O O . ARG A 1 77 ? -22.562 -9.437 24.251 1.00 92.00 77 ARG A O 1
ATOM 616 N N . PRO A 1 78 ? -20.678 -8.410 24.922 1.00 92.88 78 PRO A N 1
ATOM 617 C CA . PRO A 1 78 ? -21.379 -7.466 25.775 1.00 92.88 78 PRO A CA 1
ATOM 618 C C . PRO A 1 78 ? -22.085 -6.400 24.930 1.00 92.88 78 PRO A C 1
ATOM 620 O O . PRO A 1 78 ? -21.709 -6.125 23.791 1.00 92.88 78 PRO A O 1
ATOM 623 N N . TRP A 1 79 ? -23.078 -5.749 25.514 1.00 93.88 79 TRP A N 1
ATOM 624 C CA . TRP A 1 79 ? -23.820 -4.656 24.903 1.00 93.88 79 TRP A CA 1
ATOM 625 C C . TRP A 1 79 ? -23.924 -3.489 25.878 1.00 93.88 79 TRP A C 1
ATOM 627 O O . TRP A 1 79 ? -24.162 -3.706 27.068 1.00 93.88 79 TRP A O 1
ATOM 637 N N . THR A 1 80 ? -23.780 -2.259 25.378 1.00 92.50 80 THR A N 1
ATOM 638 C CA . THR A 1 80 ? -24.041 -1.060 26.179 1.00 92.50 80 THR A CA 1
ATOM 639 C C . THR A 1 80 ? -24.874 -0.066 25.428 1.00 92.50 80 THR A C 1
ATOM 641 O O . THR A 1 80 ? -24.432 0.442 24.407 1.00 92.50 80 THR A O 1
ATOM 644 N N . GLY A 1 81 ? -26.015 0.292 25.992 1.00 92.62 81 GLY A N 1
ATOM 645 C CA . GLY A 1 81 ? -26.877 1.295 25.402 1.00 92.62 81 GLY A CA 1
ATOM 646 C C . GLY A 1 81 ? -27.782 1.947 26.427 1.00 92.62 81 GLY A C 1
ATOM 647 O O . GLY A 1 81 ? -27.930 1.497 27.567 1.00 92.62 81 GLY A O 1
ATOM 648 N N . MET A 1 82 ? -28.376 3.045 25.990 1.00 95.31 82 MET A N 1
ATOM 649 C CA . MET A 1 82 ? -29.344 3.801 26.764 1.00 95.31 82 MET A CA 1
ATOM 650 C C . MET A 1 82 ? -30.696 3.097 26.723 1.00 95.31 82 MET A C 1
ATOM 652 O O . MET A 1 82 ? -31.188 2.734 25.656 1.00 95.31 82 MET A O 1
ATOM 656 N N . VAL A 1 83 ? -31.308 2.892 27.885 1.00 95.94 83 VAL A N 1
ATOM 657 C CA . VAL A 1 83 ? -32.603 2.214 27.989 1.00 95.94 83 VAL A CA 1
ATOM 658 C C . VAL A 1 83 ? -33.540 3.036 28.859 1.00 95.94 83 VAL A C 1
ATOM 660 O O . VAL A 1 83 ? -33.216 3.358 30.000 1.00 95.94 83 VAL A O 1
ATOM 663 N N . LYS A 1 84 ? -34.724 3.334 28.321 1.00 96.50 84 LYS A N 1
ATOM 664 C CA . LYS A 1 84 ? -35.863 3.861 29.071 1.00 96.50 84 LYS A CA 1
ATOM 665 C C . LYS A 1 84 ? -36.693 2.689 29.579 1.00 96.50 84 LYS A C 1
ATOM 667 O O . LYS A 1 84 ? -37.182 1.871 28.793 1.00 96.50 84 LYS A O 1
ATOM 672 N N . ASN A 1 85 ? -36.854 2.610 30.890 1.00 96.88 85 ASN A N 1
ATOM 673 C CA . ASN A 1 85 ? -37.682 1.612 31.554 1.00 96.88 85 ASN A CA 1
ATOM 674 C C . ASN A 1 85 ? -38.862 2.279 32.260 1.00 96.88 85 ASN A C 1
ATOM 676 O O . ASN A 1 85 ? -38.879 3.488 32.459 1.00 96.88 85 ASN A O 1
ATOM 680 N N . ARG A 1 86 ? -39.852 1.467 32.612 1.00 96.81 86 ARG A N 1
ATOM 681 C CA . ARG A 1 86 ? -41.100 1.844 33.265 1.00 96.81 86 ARG A CA 1
ATOM 682 C C . ARG A 1 86 ? -41.146 1.247 34.672 1.00 96.81 86 ARG A C 1
ATOM 684 O O . ARG A 1 86 ? -40.861 0.059 34.849 1.00 96.81 86 ARG A O 1
ATOM 691 N N . CYS A 1 87 ? -41.532 2.056 35.645 1.00 97.12 87 CYS A N 1
ATOM 692 C CA . CYS A 1 87 ? -41.859 1.665 37.009 1.00 97.12 87 CYS A CA 1
ATOM 693 C C . CYS A 1 87 ? -43.253 1.030 37.075 1.00 97.12 87 CYS A C 1
ATOM 695 O O . CYS A 1 87 ? -44.084 1.227 36.190 1.00 97.12 87 CYS A O 1
ATOM 697 N N . LYS A 1 88 ? -43.557 0.287 38.141 1.00 96.12 88 LYS A N 1
ATOM 698 C CA . LYS A 1 88 ? -44.861 -0.365 38.338 1.00 96.12 88 LYS A CA 1
ATOM 699 C C . LYS A 1 88 ? -46.027 0.626 38.253 1.00 96.12 88 LYS A C 1
ATOM 701 O O . LYS A 1 88 ? -46.986 0.352 37.531 1.00 96.12 88 LYS A O 1
ATOM 706 N N . ASN A 1 89 ? -45.896 1.779 38.912 1.00 95.25 89 ASN A N 1
ATOM 707 C CA . ASN A 1 89 ? -46.880 2.870 38.949 1.00 95.25 89 ASN A CA 1
ATOM 708 C C . ASN A 1 89 ? -47.054 3.617 37.608 1.00 95.25 89 ASN A C 1
ATOM 710 O O . ASN A 1 89 ? -47.994 4.391 37.465 1.00 95.25 89 ASN A O 1
ATOM 714 N N . GLY A 1 90 ? -46.180 3.367 36.630 1.00 94.94 90 GLY A N 1
ATOM 715 C CA . GLY A 1 90 ? -46.207 3.980 35.306 1.00 94.94 90 GLY A CA 1
ATOM 716 C C . GLY A 1 90 ? -45.151 5.055 35.065 1.00 94.94 90 GLY A C 1
ATOM 717 O O . GLY A 1 90 ? -44.930 5.384 33.903 1.00 94.94 90 GLY A O 1
ATOM 718 N N . ASP A 1 91 ? -44.451 5.531 36.094 1.00 97.56 91 ASP A N 1
ATOM 719 C CA . ASP A 1 91 ? -43.306 6.438 35.925 1.00 97.56 91 ASP A CA 1
ATOM 720 C C . ASP A 1 91 ? -42.196 5.786 35.093 1.00 97.56 91 ASP A C 1
ATOM 722 O O . ASP A 1 91 ? -42.221 4.579 34.826 1.00 97.56 91 ASP A O 1
ATOM 726 N N . TYR A 1 92 ? -41.207 6.563 34.658 1.00 97.25 92 TYR A N 1
ATOM 727 C CA . TYR A 1 92 ? -40.095 6.035 33.870 1.00 97.25 92 TYR A CA 1
ATOM 728 C C . TYR A 1 92 ? -38.738 6.397 34.455 1.00 97.25 92 TYR A C 1
ATOM 730 O O . TYR A 1 92 ? -38.601 7.361 35.192 1.00 97.25 92 TYR A O 1
ATOM 738 N N . TYR A 1 93 ? -37.711 5.641 34.084 1.00 97.25 93 TYR A N 1
ATOM 739 C CA . TYR A 1 93 ? -36.330 5.946 34.441 1.00 97.25 93 TYR A CA 1
ATOM 740 C C . TYR A 1 93 ? -35.387 5.599 33.294 1.00 97.25 93 TYR A C 1
ATOM 742 O O . TYR A 1 93 ? -35.587 4.614 32.569 1.00 97.25 93 TYR A O 1
ATOM 750 N N . TRP A 1 94 ? -34.350 6.414 33.133 1.00 97.50 94 TRP A N 1
ATOM 751 C CA . TRP A 1 94 ? -33.274 6.168 32.184 1.00 97.50 94 TRP A CA 1
ATOM 752 C C . TRP A 1 94 ? -32.107 5.457 32.852 1.00 97.50 94 TRP A C 1
ATOM 754 O O . TRP A 1 94 ? -31.697 5.793 33.961 1.00 97.50 94 TRP A O 1
ATOM 764 N N . VAL A 1 95 ? -31.539 4.490 32.140 1.00 95.62 95 VAL A N 1
ATOM 765 C CA . VAL A 1 95 ? -30.312 3.805 32.543 1.00 95.62 95 VAL A CA 1
ATOM 766 C C . VAL A 1 95 ? -29.335 3.732 31.386 1.00 95.62 95 VAL A C 1
ATOM 768 O O . VAL A 1 95 ? -29.734 3.535 30.235 1.00 95.62 95 VAL A O 1
ATOM 771 N N . LEU A 1 96 ? -28.048 3.803 31.709 1.00 93.44 96 LEU A N 1
ATOM 772 C CA . LEU A 1 96 ? -27.012 3.262 30.846 1.00 93.44 96 LEU A CA 1
ATOM 773 C C . LEU A 1 96 ? -26.833 1.787 31.206 1.00 93.44 96 LEU A C 1
ATOM 775 O O . LEU A 1 96 ? -26.302 1.452 32.265 1.00 93.44 96 LEU A O 1
ATOM 779 N N . ALA A 1 97 ? -27.326 0.898 30.352 1.00 92.69 97 ALA A N 1
ATOM 780 C CA . ALA A 1 97 ? -27.312 -0.534 30.608 1.00 92.69 97 ALA A CA 1
ATOM 781 C C . ALA A 1 97 ? -26.061 -1.174 30.014 1.00 92.69 97 ALA A C 1
ATOM 783 O O . ALA A 1 97 ? -25.839 -1.058 28.817 1.00 92.69 97 ALA A O 1
ATOM 784 N N . ASN A 1 98 ? -25.293 -1.893 30.832 1.00 92.19 98 ASN A N 1
ATOM 785 C CA . ASN A 1 98 ? -24.218 -2.784 30.404 1.00 92.19 98 ASN A CA 1
ATOM 786 C C . ASN A 1 98 ? -24.701 -4.223 30.580 1.00 92.19 98 ASN A C 1
ATOM 788 O O . ASN A 1 98 ? -24.874 -4.684 31.708 1.00 92.19 98 ASN A O 1
ATOM 792 N N . ALA A 1 99 ? -24.974 -4.920 29.482 1.00 93.81 99 ALA A N 1
ATOM 793 C CA . ALA A 1 99 ? -25.402 -6.313 29.487 1.00 93.81 99 ALA A CA 1
ATOM 794 C C . ALA A 1 99 ? -24.267 -7.218 29.000 1.00 93.81 99 ALA A C 1
ATOM 796 O O . ALA A 1 99 ? -23.621 -6.916 28.001 1.00 93.81 99 ALA A O 1
ATOM 797 N N . THR A 1 100 ? -24.025 -8.331 29.685 1.00 93.69 100 THR A N 1
ATOM 798 C CA . THR A 1 100 ? -22.966 -9.288 29.350 1.00 93.69 100 THR A CA 1
ATOM 799 C C . THR A 1 100 ? -23.454 -10.736 29.484 1.00 93.69 100 THR A C 1
ATOM 801 O O . THR A 1 100 ? -24.227 -11.037 30.401 1.00 93.69 100 THR A O 1
ATOM 804 N N . PRO A 1 101 ? -23.038 -11.657 28.597 1.00 94.00 101 PRO A N 1
ATOM 805 C CA . PRO A 1 101 ? -23.285 -13.086 28.767 1.00 94.00 101 PRO A CA 1
ATOM 806 C C . PRO A 1 101 ? -22.578 -13.655 30.004 1.00 94.00 101 PRO A C 1
ATOM 808 O O . PRO A 1 101 ? -21.388 -13.425 30.220 1.00 94.00 101 PRO A O 1
ATOM 811 N N . ILE A 1 102 ? -23.297 -14.455 30.789 1.00 91.44 102 ILE A N 1
ATOM 812 C CA . ILE A 1 102 ? -22.737 -15.229 31.903 1.00 91.44 102 ILE A CA 1
ATOM 813 C C . ILE A 1 102 ? -22.301 -16.585 31.355 1.00 91.44 102 ILE A C 1
ATOM 815 O O . ILE A 1 102 ? -23.089 -17.261 30.690 1.00 91.44 102 ILE A O 1
ATOM 819 N N . ARG A 1 103 ? -21.057 -16.984 31.640 1.00 88.81 103 ARG A N 1
ATOM 820 C CA . ARG A 1 103 ? -20.491 -18.258 31.188 1.00 88.81 103 ARG A CA 1
ATOM 821 C C . ARG A 1 103 ? -20.157 -19.181 32.352 1.00 88.81 103 ARG A C 1
ATOM 823 O O . ARG A 1 103 ? -19.576 -18.729 33.338 1.00 88.81 103 ARG A O 1
ATOM 830 N N . GLU A 1 104 ? -20.448 -20.462 32.173 1.00 86.19 104 GLU A N 1
ATOM 831 C CA . GLU A 1 104 ? -20.066 -21.563 33.060 1.00 86.19 104 GLU A CA 1
ATOM 832 C C . GLU A 1 104 ? -19.608 -22.746 32.194 1.00 86.19 104 GLU A C 1
ATOM 834 O O . GLU A 1 104 ? -20.247 -23.075 31.194 1.00 86.19 104 GLU A O 1
ATOM 839 N N . GLY A 1 105 ? -18.430 -23.312 32.484 1.00 83.31 105 GLY A N 1
ATOM 840 C CA . GLY A 1 105 ? -17.829 -24.361 31.644 1.00 83.31 105 GLY A CA 1
ATOM 841 C C . GLY A 1 105 ? -17.615 -23.961 30.172 1.00 83.31 105 GLY A C 1
ATOM 842 O O . GLY A 1 105 ? -17.624 -24.815 29.294 1.00 83.31 105 GLY A O 1
ATOM 843 N N . GLY A 1 106 ? -17.485 -22.660 29.877 1.00 82.06 106 GLY A N 1
ATOM 844 C CA . GLY A 1 106 ? -17.348 -22.117 28.515 1.00 82.06 106 GLY A CA 1
ATOM 845 C C . GLY A 1 106 ? -18.670 -21.816 27.791 1.00 82.06 106 GLY A C 1
ATOM 846 O O . GLY A 1 106 ? -18.683 -20.995 26.866 1.00 82.06 106 GLY A O 1
ATOM 847 N N . ASN A 1 107 ? -19.789 -22.375 28.254 1.00 89.12 107 ASN A N 1
ATOM 848 C CA . ASN A 1 107 ? -21.114 -22.170 27.671 1.00 89.12 107 ASN A CA 1
ATOM 849 C C . ASN A 1 107 ? -21.805 -20.944 28.267 1.00 89.12 107 ASN A C 1
ATOM 851 O O . ASN A 1 107 ? -21.659 -20.659 29.453 1.00 89.12 107 ASN A O 1
ATOM 855 N N . ILE A 1 108 ? -22.572 -20.216 27.450 1.00 92.25 108 ILE A N 1
ATOM 856 C CA . ILE A 1 108 ? -23.431 -19.139 27.952 1.00 92.25 108 ILE A CA 1
ATOM 857 C C . ILE A 1 108 ? -24.630 -19.791 28.643 1.00 92.25 108 ILE A C 1
ATOM 859 O O . ILE A 1 108 ? -25.342 -20.572 28.017 1.00 92.25 108 ILE A O 1
ATOM 863 N N . ILE A 1 109 ? -24.853 -19.458 29.911 1.00 93.94 109 ILE A N 1
ATOM 864 C CA . ILE A 1 109 ? -25.956 -19.995 30.730 1.00 93.94 109 ILE A CA 1
ATOM 865 C C . ILE A 1 109 ? -27.049 -18.958 31.011 1.00 93.94 109 ILE A C 1
ATOM 867 O O . ILE A 1 109 ? -28.132 -19.284 31.489 1.00 93.94 109 ILE A O 1
ATOM 871 N N . GLY A 1 110 ? -26.776 -17.693 30.704 1.00 94.88 110 GLY A N 1
ATOM 872 C CA . GLY A 1 110 ? -27.675 -16.587 30.981 1.00 94.88 110 GLY A CA 1
ATOM 873 C C . GLY A 1 110 ? -27.032 -15.246 30.673 1.00 94.88 110 GLY A C 1
ATOM 874 O O . GLY A 1 110 ? -25.953 -15.174 30.080 1.00 94.88 110 GLY A O 1
ATOM 875 N N . TYR A 1 111 ? -27.686 -14.177 31.107 1.00 95.69 111 TYR A N 1
ATOM 876 C CA . TYR A 1 111 ? -27.219 -12.811 30.901 1.00 95.69 111 TYR A CA 1
ATOM 877 C C . TYR A 1 111 ? -27.248 -12.041 32.212 1.00 95.69 111 TYR A C 1
ATOM 879 O O . TYR A 1 111 ? -28.112 -12.260 33.057 1.00 95.69 111 TYR A O 1
ATOM 887 N N . MET A 1 112 ? -26.308 -11.122 32.382 1.00 93.81 112 MET A N 1
ATOM 888 C CA . MET A 1 112 ? -26.277 -10.185 33.495 1.00 93.81 112 MET A CA 1
ATOM 889 C C . MET A 1 112 ? -26.336 -8.773 32.945 1.00 93.81 112 MET A C 1
ATOM 891 O O . MET A 1 112 ? -25.677 -8.476 31.951 1.00 93.81 112 MET A O 1
ATOM 895 N N . SER A 1 113 ? -27.091 -7.896 33.597 1.00 93.56 113 SER A N 1
ATOM 896 C CA . SER A 1 113 ? -27.073 -6.473 33.289 1.00 93.56 113 SER A CA 1
ATOM 897 C C . SER A 1 113 ? -26.819 -5.651 34.539 1.00 93.56 113 SER A C 1
ATOM 899 O O . SER A 1 113 ? -27.527 -5.812 35.533 1.00 93.56 113 SER A O 1
ATOM 901 N N . VAL A 1 114 ? -25.830 -4.763 34.448 1.00 91.06 114 VAL A N 1
ATOM 902 C CA . VAL A 1 114 ? -25.529 -3.719 35.429 1.00 91.06 114 VAL A CA 1
ATOM 903 C C . VAL A 1 114 ? -25.867 -2.377 34.791 1.00 91.06 114 VAL A C 1
ATOM 905 O O . VAL A 1 114 ? -25.473 -2.093 33.657 1.00 91.06 114 VAL A O 1
ATOM 908 N N . ARG A 1 115 ? -26.652 -1.571 35.494 1.00 92.56 115 ARG A N 1
ATOM 909 C CA . ARG A 1 115 ? -27.260 -0.344 34.983 1.00 92.56 115 ARG A CA 1
ATOM 910 C C . ARG A 1 115 ? -26.946 0.804 35.926 1.00 92.56 115 ARG A C 1
ATOM 912 O O . ARG A 1 115 ? -27.261 0.719 37.109 1.00 92.56 115 ARG A O 1
ATOM 919 N N . SER A 1 116 ? -26.367 1.867 35.387 1.00 91.12 116 SER A N 1
ATOM 920 C CA . SER A 1 116 ? -26.028 3.075 36.137 1.00 91.12 116 SER A CA 1
ATOM 921 C C . SER A 1 116 ? -26.847 4.271 35.666 1.00 91.12 116 SER A C 1
ATOM 923 O O . SER A 1 116 ? -27.483 4.242 34.601 1.00 91.12 116 SER A O 1
ATOM 925 N N . LYS A 1 117 ? -26.814 5.339 36.465 1.00 92.81 117 LYS A N 1
ATOM 926 C CA . LYS A 1 117 ? -27.371 6.631 36.084 1.00 92.81 117 LYS A CA 1
ATOM 927 C C . LYS A 1 117 ? -26.655 7.170 34.830 1.00 92.81 117 LYS A C 1
ATOM 929 O O . LYS A 1 117 ? -25.426 7.265 34.826 1.00 92.81 117 LYS A O 1
ATOM 934 N N . PRO A 1 118 ? -27.389 7.520 33.764 1.00 93.06 118 PRO A N 1
ATOM 935 C CA . PRO A 1 118 ? -26.815 8.186 32.606 1.00 93.06 118 PRO A CA 1
ATOM 936 C C . PRO A 1 118 ? -26.706 9.699 32.826 1.00 93.06 118 PRO A C 1
ATOM 938 O O . PRO A 1 118 ? -27.425 10.276 33.642 1.00 93.06 118 PRO A O 1
ATOM 941 N N . SER A 1 119 ? -25.837 10.365 32.065 1.00 92.25 119 SER A N 1
ATOM 942 C CA . SER A 1 119 ? -25.755 11.828 32.102 1.00 92.25 119 SER A CA 1
ATOM 943 C C . SER A 1 119 ? -26.941 12.476 31.383 1.00 92.25 119 SER A C 1
ATOM 945 O O . SER A 1 119 ? -27.488 11.917 30.429 1.00 92.25 119 SER A O 1
ATOM 947 N N . SER A 1 120 ? -27.303 13.700 31.777 1.00 92.12 120 SER A N 1
ATOM 948 C CA . SER A 1 120 ? -28.391 14.452 31.132 1.00 92.12 120 SER A CA 1
ATOM 949 C C . SER A 1 120 ? -28.171 14.622 29.624 1.00 92.12 120 SER A C 1
ATOM 951 O O . SER A 1 120 ? -29.104 14.480 28.841 1.00 92.12 120 SER A O 1
ATOM 953 N N . MET A 1 121 ? -26.916 14.823 29.203 1.00 91.62 121 MET A N 1
ATOM 954 C CA . MET A 1 121 ? -26.542 14.912 27.787 1.00 91.62 121 MET A CA 1
ATOM 955 C C . MET A 1 121 ? -26.805 13.598 27.033 1.00 91.62 121 MET A C 1
ATOM 957 O O . MET A 1 121 ? -27.283 13.619 25.899 1.00 91.62 121 MET A O 1
ATOM 961 N N . GLN A 1 122 ? -26.528 12.443 27.654 1.00 91.44 122 GLN A N 1
ATOM 962 C CA . GLN A 1 122 ? -26.833 11.138 27.057 1.00 91.44 122 GLN A CA 1
ATOM 963 C C . GLN A 1 122 ? -28.344 10.928 26.919 1.00 91.44 122 GLN A C 1
ATOM 965 O O . GLN A 1 122 ? -28.793 10.413 25.891 1.00 91.44 122 GLN A O 1
ATOM 970 N N . ILE A 1 123 ? -29.122 11.329 27.930 1.00 94.12 123 ILE A N 1
ATOM 971 C CA . ILE A 1 123 ? -30.588 11.240 27.912 1.00 94.12 123 ILE A CA 1
ATOM 972 C C . ILE A 1 123 ? -31.153 12.094 26.777 1.00 94.12 123 ILE A C 1
ATOM 974 O O . ILE A 1 123 ? -31.938 11.585 25.978 1.00 94.12 123 ILE A O 1
ATOM 978 N N . GLU A 1 124 ? -30.737 13.355 26.663 1.00 92.75 124 GLU A N 1
ATOM 979 C CA . GLU A 1 124 ? -31.230 14.281 25.639 1.00 92.75 124 GLU A CA 1
ATOM 980 C C . GLU A 1 124 ? -30.904 13.788 24.221 1.00 92.75 124 GLU A C 1
ATOM 982 O O . GLU A 1 124 ? -31.798 13.650 23.378 1.00 92.75 124 GLU A O 1
ATOM 987 N N . ALA A 1 125 ? -29.637 13.439 23.971 1.00 89.69 125 ALA A N 1
ATOM 988 C CA . ALA A 1 125 ? -29.189 12.947 22.670 1.00 89.69 125 ALA A CA 1
ATOM 989 C C . ALA A 1 125 ? -29.929 11.663 22.256 1.00 89.69 125 ALA A C 1
ATOM 991 O O . ALA A 1 125 ? -30.376 11.532 21.113 1.00 89.69 125 ALA A O 1
ATOM 992 N N . THR A 1 126 ? -30.108 10.730 23.196 1.00 92.75 126 THR A N 1
ATOM 993 C CA . THR A 1 126 ? -30.796 9.459 22.933 1.00 92.75 126 THR A CA 1
ATOM 994 C C . THR A 1 126 ? -32.291 9.661 22.745 1.00 92.75 126 THR A C 1
ATOM 996 O O . THR A 1 126 ? -32.864 9.080 21.826 1.00 92.75 126 THR A O 1
ATOM 999 N N . SER A 1 127 ? -32.931 10.494 23.567 1.00 92.62 127 SER A N 1
ATOM 1000 C CA . SER A 1 127 ? -34.373 10.751 23.486 1.00 92.62 127 SER A CA 1
ATOM 1001 C C . SER A 1 127 ? -34.756 11.303 22.115 1.00 92.62 127 SER A C 1
ATOM 1003 O O . SER A 1 127 ? -35.693 10.807 21.486 1.00 92.62 127 SER A O 1
ATOM 1005 N N . ASN A 1 128 ? -33.976 12.260 21.604 1.00 90.81 128 ASN A N 1
ATOM 1006 C CA . ASN A 1 128 ? -34.169 12.810 20.265 1.00 90.81 128 ASN A CA 1
ATOM 1007 C C . ASN A 1 128 ? -34.007 11.747 19.173 1.00 90.81 128 ASN A C 1
ATOM 1009 O O . ASN A 1 128 ? -34.853 11.643 18.283 1.00 90.81 128 ASN A O 1
ATOM 1013 N N . ALA A 1 129 ? -32.959 10.925 19.252 1.00 91.75 129 ALA A N 1
ATOM 1014 C CA . ALA A 1 129 ? -32.723 9.879 18.266 1.00 91.75 129 ALA A CA 1
ATOM 1015 C C . ALA A 1 129 ? -33.808 8.789 18.298 1.00 91.75 129 ALA A C 1
ATOM 1017 O O . ALA A 1 129 ? -34.348 8.422 17.256 1.00 91.75 129 ALA A O 1
ATOM 1018 N N . TYR A 1 130 ? -34.174 8.294 19.481 1.00 94.44 130 TYR A N 1
ATOM 1019 C CA . TYR A 1 130 ? -35.183 7.243 19.654 1.00 94.44 130 TYR A CA 1
ATOM 1020 C C . TYR A 1 130 ? -36.571 7.700 19.216 1.00 94.44 130 TYR A C 1
ATOM 1022 O O . TYR A 1 130 ? -37.305 6.914 18.616 1.00 94.44 130 TYR A O 1
ATOM 1030 N N . ARG A 1 131 ? -36.901 8.982 19.407 1.00 92.88 131 ARG A N 1
ATOM 1031 C CA . ARG A 1 131 ? -38.113 9.579 18.842 1.00 92.88 131 ARG A CA 1
ATOM 1032 C C . ARG A 1 131 ? -38.144 9.471 17.314 1.00 92.88 131 ARG A C 1
ATOM 1034 O O . ARG A 1 131 ? -39.169 9.080 16.766 1.00 92.88 131 ARG A O 1
ATOM 1041 N N . LEU A 1 132 ? -37.030 9.740 16.624 1.00 93.31 132 LEU A N 1
ATOM 1042 C CA . LEU A 1 132 ? -36.955 9.601 15.161 1.00 93.31 132 LEU A CA 1
ATOM 1043 C C . LEU A 1 132 ? -37.148 8.150 14.698 1.00 93.31 132 LEU A C 1
ATOM 1045 O O . LEU A 1 132 ? -37.812 7.934 13.684 1.00 93.31 132 LEU A O 1
ATOM 1049 N N . PHE A 1 133 ? -36.612 7.167 15.432 1.00 92.69 133 PHE A N 1
ATOM 1050 C CA . PHE A 1 133 ? -36.865 5.745 15.152 1.00 92.69 133 PHE A CA 1
ATOM 1051 C C . PHE A 1 133 ? -38.345 5.400 15.336 1.00 92.69 133 PHE A C 1
ATOM 1053 O O . PHE A 1 133 ? -38.956 4.826 14.438 1.00 92.69 133 PHE A O 1
ATOM 1060 N N . LYS A 1 134 ? -38.951 5.827 16.450 1.00 90.31 134 LYS A N 1
ATOM 1061 C CA . LYS A 1 134 ? -40.371 5.588 16.749 1.00 90.31 134 LYS A CA 1
ATOM 1062 C C . LYS A 1 134 ? -41.309 6.217 15.712 1.00 90.31 134 LYS A C 1
ATOM 1064 O O . LYS A 1 134 ? -42.312 5.614 15.351 1.00 90.31 134 LYS A O 1
ATOM 1069 N N . GLU A 1 135 ? -40.989 7.417 15.231 1.00 91.81 135 GLU A N 1
ATOM 1070 C CA . GLU A 1 135 ? -41.767 8.135 14.210 1.00 91.81 135 GLU A CA 1
ATOM 1071 C C . GLU A 1 135 ? -41.521 7.624 12.775 1.00 91.81 135 GLU A C 1
ATOM 1073 O O . GLU A 1 135 ? -42.098 8.167 11.834 1.00 91.81 135 GLU A O 1
ATOM 1078 N N . GLY A 1 136 ? -40.643 6.632 12.567 1.00 88.75 136 GLY A N 1
ATOM 1079 C CA . GLY A 1 136 ? -40.285 6.137 11.230 1.00 88.75 136 GLY A CA 1
ATOM 1080 C C . GLY A 1 136 ? -39.462 7.125 10.390 1.00 88.75 136 GLY A C 1
ATOM 1081 O O . GLY A 1 136 ? -39.290 6.930 9.190 1.00 88.75 136 GLY A O 1
ATOM 1082 N N . LYS A 1 137 ? -38.928 8.186 11.007 1.00 91.25 137 LYS A N 1
ATOM 1083 C CA . LYS A 1 137 ? -38.140 9.247 10.351 1.00 91.25 137 LYS A CA 1
ATOM 1084 C C . LYS A 1 137 ? -36.629 9.015 10.436 1.00 91.25 137 LYS A C 1
ATOM 1086 O O . LYS A 1 137 ? -35.849 9.859 10.005 1.00 91.25 137 LYS A O 1
ATOM 1091 N N . ALA A 1 138 ? -36.194 7.874 10.966 1.00 88.25 138 ALA A N 1
ATOM 1092 C CA . ALA A 1 138 ? -34.784 7.526 11.134 1.00 88.25 138 ALA A CA 1
ATOM 1093 C C . ALA A 1 138 ? -34.087 7.016 9.852 1.00 88.25 138 ALA A C 1
ATOM 1095 O O . ALA A 1 138 ? -33.180 6.185 9.922 1.00 88.25 138 ALA A O 1
ATOM 1096 N N . SER A 1 139 ? -34.488 7.498 8.670 1.00 85.94 139 SER A N 1
ATOM 1097 C CA . SER A 1 139 ? -33.885 7.073 7.399 1.00 85.94 139 SER A CA 1
ATOM 1098 C C . SER A 1 139 ? -32.387 7.393 7.364 1.00 85.94 139 SER A C 1
ATOM 1100 O O . SER A 1 139 ? -31.957 8.485 7.733 1.00 85.94 139 SER A O 1
ATOM 1102 N N . GLY A 1 140 ? -31.568 6.421 6.953 1.00 85.56 140 GLY A N 1
ATOM 1103 C CA . GLY A 1 140 ? -30.109 6.555 6.966 1.00 85.56 140 GLY A CA 1
ATOM 1104 C C . GLY A 1 140 ? -29.469 6.480 8.360 1.00 85.56 140 GLY A C 1
ATOM 1105 O O . GLY A 1 140 ? -28.275 6.767 8.489 1.00 85.56 140 GLY A O 1
ATOM 1106 N N . MET A 1 141 ? -30.221 6.073 9.389 1.00 90.50 141 MET A N 1
ATOM 1107 C CA . MET A 1 141 ? -29.715 5.769 10.729 1.00 90.50 141 MET A CA 1
ATOM 1108 C C . MET A 1 141 ? -29.981 4.306 11.103 1.00 90.50 141 MET A C 1
ATOM 1110 O O . MET A 1 141 ? -30.788 3.613 10.488 1.00 90.50 141 MET A O 1
ATOM 1114 N N . GLY A 1 142 ? -29.248 3.811 12.092 1.00 90.62 142 GLY A N 1
ATOM 1115 C CA . GLY A 1 142 ? -29.419 2.487 12.681 1.00 90.62 142 GLY A CA 1
ATOM 1116 C C . GLY A 1 142 ? -28.872 2.472 14.102 1.00 90.62 142 GLY A C 1
ATOM 1117 O O . GLY A 1 142 ? -28.163 3.395 14.498 1.00 90.62 142 GLY A O 1
ATOM 1118 N N . ILE A 1 143 ? -29.196 1.434 14.868 1.00 91.62 143 ILE A N 1
ATOM 1119 C CA . ILE A 1 143 ? -28.610 1.204 16.192 1.00 91.62 143 ILE A CA 1
ATOM 1120 C C . ILE A 1 143 ? -27.640 0.030 16.068 1.00 91.62 143 ILE A C 1
ATOM 1122 O O . ILE A 1 143 ? -28.022 -1.016 15.541 1.00 91.62 143 ILE A O 1
ATOM 1126 N N . ARG A 1 144 ? -26.385 0.236 16.476 1.00 88.69 144 ARG A N 1
ATOM 1127 C CA . ARG A 1 144 ? -25.328 -0.783 16.490 1.00 88.69 144 ARG A CA 1
ATOM 1128 C C . ARG A 1 144 ? -24.535 -0.694 17.783 1.00 88.69 144 ARG A C 1
ATOM 1130 O O . ARG A 1 144 ? -24.058 0.387 18.129 1.00 88.69 144 ARG A O 1
ATOM 1137 N N . ASP A 1 145 ? -24.419 -1.817 18.482 1.00 87.50 145 ASP A N 1
ATOM 1138 C CA . ASP A 1 145 ? -23.725 -1.945 19.769 1.00 87.50 145 ASP A CA 1
ATOM 1139 C C . ASP A 1 145 ? -24.165 -0.877 20.793 1.00 87.50 145 ASP A C 1
ATOM 1141 O O . ASP A 1 145 ? -23.364 -0.327 21.549 1.00 87.50 145 ASP A O 1
ATOM 1145 N N . GLY A 1 146 ? -25.464 -0.567 20.769 1.00 88.50 146 GLY A N 1
ATOM 1146 C CA . GLY A 1 146 ? -26.173 0.382 21.623 1.00 88.50 146 GLY A CA 1
ATOM 1147 C C . GLY A 1 146 ? -25.977 1.857 21.273 1.00 88.50 146 GLY A C 1
ATOM 1148 O O . GLY A 1 146 ? -26.509 2.719 21.975 1.00 88.50 146 GLY A O 1
ATOM 1149 N N . GLN A 1 147 ? -25.284 2.164 20.171 1.00 88.94 147 GLN A N 1
ATOM 1150 C CA . GLN A 1 147 ? -25.096 3.523 19.660 1.00 88.94 147 GLN A CA 1
ATOM 1151 C C . GLN A 1 147 ? -25.922 3.783 18.400 1.00 88.94 147 GLN A C 1
ATOM 1153 O O . GLN A 1 147 ? -26.096 2.910 17.550 1.00 88.94 147 GLN A O 1
ATOM 1158 N N . VAL A 1 148 ? -26.396 5.020 18.251 1.00 89.75 148 VAL A N 1
ATOM 1159 C CA . VAL A 1 148 ? -27.056 5.476 17.024 1.00 89.75 148 VAL A CA 1
ATOM 1160 C C . VAL A 1 148 ? -25.986 5.840 15.998 1.00 89.75 148 VAL A C 1
ATOM 1162 O O . VAL A 1 148 ? -25.188 6.751 16.213 1.00 89.75 148 VAL A O 1
ATOM 1165 N N . VAL A 1 149 ? -25.972 5.131 14.872 1.00 88.56 149 VAL A N 1
ATOM 1166 C CA . VAL A 1 149 ? -24.980 5.276 13.801 1.00 88.56 149 VAL A CA 1
ATOM 1167 C C . VAL A 1 149 ? -25.643 5.636 12.476 1.00 88.56 149 VAL A C 1
ATOM 1169 O O . VAL A 1 149 ? -26.793 5.286 12.213 1.00 88.56 149 VAL A O 1
ATOM 1172 N N . ARG A 1 150 ? -24.900 6.315 11.597 1.00 87.81 150 ARG A N 1
ATOM 1173 C CA . ARG A 1 150 ? -25.338 6.573 10.216 1.00 87.81 150 ARG A CA 1
ATOM 1174 C C . ARG A 1 150 ? -25.132 5.323 9.361 1.00 87.81 150 ARG A C 1
ATOM 1176 O O . ARG A 1 150 ? -24.078 4.695 9.434 1.00 87.81 150 ARG A O 1
ATOM 1183 N N . THR A 1 151 ? -26.093 4.987 8.506 1.00 84.94 151 THR A N 1
ATOM 1184 C CA . THR A 1 151 ? -26.098 3.758 7.685 1.00 84.94 151 THR A CA 1
ATOM 1185 C C . THR A 1 151 ? -25.859 4.000 6.189 1.00 84.94 151 THR A C 1
ATOM 1187 O O . THR A 1 151 ? -26.074 3.092 5.379 1.00 84.94 151 THR A O 1
ATOM 1190 N N . ASN A 1 152 ? -25.384 5.196 5.820 1.00 85.81 152 ASN A N 1
ATOM 1191 C CA . ASN A 1 152 ? -25.090 5.578 4.437 1.00 85.81 152 ASN A CA 1
ATOM 1192 C C . ASN A 1 152 ? -23.869 4.839 3.842 1.00 85.81 152 ASN A C 1
ATOM 1194 O O . ASN A 1 152 ? -23.107 4.172 4.540 1.00 85.81 152 ASN A O 1
ATOM 1198 N N . LEU A 1 153 ? -23.691 4.922 2.518 1.00 83.38 153 LEU A N 1
ATOM 1199 C CA . LEU A 1 153 ? -22.647 4.166 1.813 1.00 83.38 153 LEU A CA 1
ATOM 1200 C C . LEU A 1 153 ? -21.229 4.525 2.293 1.00 83.38 153 LEU A C 1
ATOM 1202 O O . LEU A 1 153 ? -20.399 3.639 2.491 1.00 83.38 153 LEU A O 1
ATOM 1206 N N . PHE A 1 154 ? -20.972 5.812 2.544 1.00 83.62 154 PHE A N 1
ATOM 1207 C CA . PHE A 1 154 ? -19.671 6.288 3.012 1.0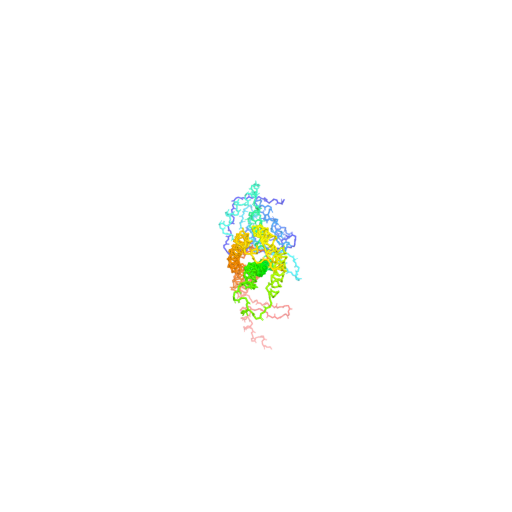0 83.62 154 PHE A CA 1
ATOM 1208 C C . PHE A 1 154 ? -19.341 5.776 4.421 1.00 83.62 154 PHE A C 1
ATOM 1210 O O . PHE A 1 154 ? -18.218 5.336 4.669 1.00 83.62 154 PHE A O 1
ATOM 1217 N N . SER A 1 155 ? -20.319 5.758 5.337 1.00 80.88 155 SER A N 1
ATOM 1218 C CA . SER A 1 155 ? -20.117 5.201 6.678 1.00 80.88 155 SER A CA 1
ATOM 1219 C C . SER A 1 155 ? -19.868 3.696 6.629 1.00 80.88 155 SER A C 1
ATOM 1221 O O . SER A 1 155 ? -18.992 3.215 7.340 1.00 80.88 155 SER A O 1
ATOM 1223 N N . ARG A 1 156 ? -20.533 2.960 5.728 1.00 80.25 156 ARG A N 1
ATOM 1224 C CA . ARG A 1 156 ? -20.261 1.527 5.516 1.00 80.25 156 ARG A CA 1
ATOM 1225 C C . ARG A 1 156 ? -18.837 1.266 5.029 1.00 80.25 156 ARG A C 1
ATOM 1227 O O . ARG A 1 156 ? -18.198 0.338 5.518 1.00 80.25 156 ARG A O 1
ATOM 1234 N N . MET A 1 157 ? -18.329 2.076 4.099 1.00 80.00 157 MET A N 1
ATOM 1235 C CA . MET A 1 157 ? -16.935 1.969 3.656 1.00 80.00 157 MET A CA 1
ATOM 1236 C C . MET A 1 157 ? -15.958 2.286 4.790 1.00 80.00 157 MET A C 1
ATOM 1238 O O . MET A 1 157 ? -15.020 1.527 5.024 1.00 80.00 157 MET A O 1
ATOM 1242 N N . ALA A 1 158 ? -16.191 3.369 5.534 1.00 80.38 158 ALA A N 1
ATOM 1243 C CA . ALA A 1 158 ? -15.354 3.725 6.677 1.00 80.38 158 ALA A CA 1
ATOM 1244 C C . ALA A 1 158 ? -15.347 2.619 7.750 1.00 80.38 158 ALA A C 1
ATOM 1246 O O . ALA A 1 158 ? -14.285 2.264 8.266 1.00 80.38 158 ALA A O 1
ATOM 1247 N N . ASP A 1 159 ? -16.509 2.032 8.045 1.00 79.25 159 ASP A N 1
ATOM 1248 C CA . ASP A 1 159 ? -16.649 0.906 8.972 1.00 79.25 159 ASP A CA 1
ATOM 1249 C C . ASP A 1 159 ? -15.896 -0.336 8.481 1.00 79.25 159 ASP A C 1
ATOM 1251 O O . ASP A 1 159 ? -15.291 -1.045 9.286 1.00 79.25 159 ASP A O 1
ATOM 1255 N N . MET A 1 160 ? -15.870 -0.588 7.170 1.00 82.00 160 MET A N 1
ATOM 1256 C CA . MET A 1 160 ? -15.106 -1.694 6.587 1.00 82.00 160 MET A CA 1
ATOM 1257 C C . MET A 1 160 ? -13.610 -1.557 6.896 1.00 82.00 160 MET A C 1
ATOM 1259 O O . MET A 1 160 ? -13.012 -2.490 7.430 1.00 82.00 160 MET A O 1
ATOM 1263 N N . PHE A 1 161 ? -13.015 -0.382 6.662 1.00 80.25 161 PHE A N 1
ATOM 1264 C CA . PHE A 1 161 ? -11.599 -0.125 6.973 1.00 80.25 161 PHE A CA 1
ATOM 1265 C C . PHE A 1 161 ? -11.300 -0.169 8.481 1.00 80.25 161 PHE A C 1
ATOM 1267 O O . PHE A 1 161 ? -10.258 -0.681 8.918 1.00 80.25 161 PHE A O 1
ATOM 1274 N N . LYS A 1 162 ? -12.231 0.328 9.304 1.00 80.50 162 LYS A N 1
ATOM 1275 C CA . LYS A 1 162 ? -12.154 0.263 10.772 1.00 80.50 162 LYS A CA 1
ATOM 1276 C C . LYS A 1 162 ? -12.147 -1.176 11.289 1.00 80.50 162 LYS A C 1
ATOM 1278 O O . LYS A 1 162 ? -11.383 -1.489 12.202 1.00 80.50 162 LYS A O 1
ATOM 1283 N N . ASN A 1 163 ? -12.933 -2.058 10.685 1.00 84.56 163 ASN A N 1
ATOM 1284 C CA . ASN A 1 163 ? -13.084 -3.442 11.133 1.00 84.56 163 ASN A CA 1
ATOM 1285 C C . ASN A 1 163 ? -12.092 -4.423 10.490 1.00 84.56 163 ASN A C 1
ATOM 1287 O O . ASN A 1 163 ? -12.140 -5.612 10.795 1.00 84.56 163 ASN A O 1
ATOM 1291 N N . LEU A 1 164 ? -11.157 -3.949 9.656 1.00 87.62 164 LEU A N 1
ATOM 1292 C CA . LEU A 1 164 ? -10.069 -4.791 9.163 1.00 87.62 164 LEU A CA 1
ATOM 1293 C C . LEU A 1 164 ? -9.260 -5.379 10.326 1.00 87.62 164 LEU A C 1
ATOM 1295 O O . LEU A 1 164 ? -8.830 -4.661 11.237 1.00 87.62 164 LEU A O 1
ATOM 1299 N N . SER A 1 165 ? -9.033 -6.691 10.242 1.00 90.12 165 SER A N 1
ATOM 1300 C CA . SER A 1 165 ? -8.110 -7.414 11.120 1.00 90.12 165 SER A CA 1
ATOM 1301 C C . SER A 1 165 ? -6.702 -6.822 11.067 1.00 90.12 165 SER A C 1
ATOM 1303 O O . SER A 1 165 ? -6.276 -6.293 10.031 1.00 90.12 165 SER A O 1
ATOM 1305 N N . ILE A 1 166 ? -5.944 -6.971 12.152 1.00 89.75 166 ILE A N 1
ATOM 1306 C CA . ILE A 1 166 ? -4.526 -6.578 12.191 1.00 89.75 166 ILE A CA 1
ATOM 1307 C C . ILE A 1 166 ? -3.749 -7.291 11.073 1.00 89.75 166 ILE A C 1
ATOM 1309 O O . ILE A 1 166 ? -2.978 -6.653 10.355 1.00 89.75 166 ILE A O 1
ATOM 1313 N N . LYS A 1 167 ? -4.024 -8.586 10.852 1.00 91.06 167 LYS A N 1
ATOM 1314 C CA . LYS A 1 167 ? -3.426 -9.375 9.762 1.00 91.06 167 LYS A CA 1
ATOM 1315 C C . LYS A 1 167 ? -3.694 -8.760 8.387 1.00 91.06 167 LYS A C 1
ATOM 1317 O O . LYS A 1 167 ? -2.765 -8.606 7.601 1.00 91.06 167 LYS A O 1
ATOM 1322 N N . SER A 1 168 ? -4.947 -8.409 8.091 1.00 90.62 168 SER A N 1
ATOM 1323 C CA . SER A 1 168 ? -5.313 -7.830 6.788 1.00 90.62 168 SER A CA 1
ATOM 1324 C C . SER A 1 168 ? -4.663 -6.468 6.576 1.00 90.62 168 SER A C 1
ATOM 1326 O O . SER A 1 168 ? -4.195 -6.187 5.478 1.00 90.62 168 SER A O 1
ATOM 1328 N N . ARG A 1 169 ? -4.572 -5.646 7.630 1.00 89.44 169 ARG A N 1
ATOM 1329 C CA . ARG A 1 169 ? -3.870 -4.357 7.577 1.00 89.44 169 ARG A CA 1
ATOM 1330 C C . ARG A 1 169 ? -2.401 -4.549 7.219 1.00 89.44 169 ARG A C 1
ATOM 1332 O O . ARG A 1 169 ? -1.965 -3.983 6.224 1.00 89.44 169 ARG A O 1
ATOM 1339 N N . LEU A 1 170 ? -1.692 -5.408 7.953 1.00 91.00 170 LEU A N 1
ATOM 1340 C CA . LEU A 1 170 ? -0.283 -5.722 7.697 1.00 91.00 170 LEU A CA 1
ATOM 1341 C C . LEU A 1 170 ? -0.064 -6.268 6.279 1.00 91.00 170 LEU A C 1
ATOM 1343 O O . LEU A 1 170 ? 0.785 -5.762 5.549 1.00 91.00 170 LEU A O 1
ATOM 1347 N N . LEU A 1 171 ? -0.860 -7.256 5.856 1.00 93.12 171 LEU A N 1
ATOM 1348 C CA . LEU A 1 171 ? -0.761 -7.823 4.509 1.00 93.12 171 LEU A CA 1
ATOM 1349 C C . LEU A 1 171 ? -1.022 -6.775 3.428 1.00 93.12 171 LEU A C 1
ATOM 1351 O O . LEU A 1 171 ? -0.275 -6.727 2.456 1.00 93.12 171 LEU A O 1
ATOM 1355 N N . SER A 1 172 ? -2.034 -5.921 3.597 1.00 90.75 172 SER A N 1
ATOM 1356 C CA . SER A 1 172 ? -2.336 -4.867 2.624 1.00 90.75 172 SER A CA 1
ATOM 1357 C C . SER A 1 172 ? -1.197 -3.852 2.506 1.00 90.75 172 SER A C 1
ATOM 1359 O O . SER A 1 172 ? -0.818 -3.503 1.391 1.00 90.75 172 SER A O 1
ATOM 1361 N N . THR A 1 173 ? -0.579 -3.451 3.624 1.00 91.19 173 THR A N 1
ATOM 1362 C CA . THR A 1 173 ? 0.570 -2.537 3.607 1.00 91.19 173 THR A CA 1
ATOM 1363 C C . THR A 1 173 ? 1.806 -3.181 2.989 1.00 91.19 173 THR A C 1
ATOM 1365 O O . THR A 1 173 ? 2.438 -2.565 2.139 1.00 91.19 173 THR A O 1
ATOM 1368 N N . PHE A 1 174 ? 2.132 -4.430 3.337 1.00 93.00 174 PHE A N 1
ATOM 1369 C CA . PHE A 1 174 ? 3.283 -5.118 2.744 1.00 93.00 174 PHE A CA 1
ATOM 1370 C C . PHE A 1 174 ? 3.079 -5.405 1.256 1.00 93.00 174 PHE A C 1
ATOM 1372 O O . PHE A 1 174 ? 4.005 -5.223 0.475 1.00 93.00 174 PHE A O 1
ATOM 1379 N N . SER A 1 175 ? 1.865 -5.784 0.850 1.00 94.56 175 SER A N 1
ATOM 1380 C CA . SER A 1 175 ? 1.532 -6.001 -0.563 1.00 94.56 175 SER A CA 1
ATOM 1381 C C . SER A 1 175 ? 1.647 -4.705 -1.359 1.00 94.56 175 SER A C 1
ATOM 1383 O O . SER A 1 175 ? 2.217 -4.700 -2.443 1.00 94.56 175 SER A O 1
ATOM 1385 N N . PHE A 1 176 ? 1.165 -3.590 -0.805 1.00 93.88 176 PHE A N 1
ATOM 1386 C CA . PHE A 1 176 ? 1.313 -2.272 -1.416 1.00 93.88 176 PHE A CA 1
ATOM 1387 C C . PHE A 1 176 ? 2.789 -1.894 -1.620 1.00 93.88 176 PHE A C 1
ATOM 1389 O O . PHE A 1 176 ? 3.174 -1.493 -2.718 1.00 93.88 176 PHE A O 1
ATOM 1396 N N . LEU A 1 177 ? 3.631 -2.084 -0.599 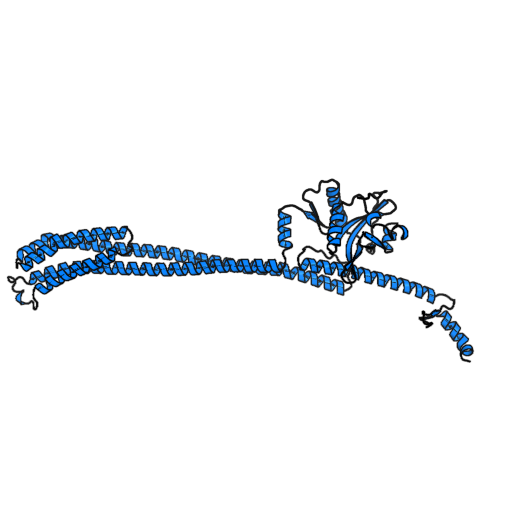1.00 93.56 177 LEU A N 1
ATOM 1397 C CA . LEU A 1 177 ? 5.071 -1.824 -0.701 1.00 93.56 177 LEU A CA 1
ATOM 1398 C C . LEU A 1 177 ? 5.765 -2.753 -1.702 1.00 93.56 177 LEU A C 1
ATOM 1400 O O . LEU A 1 177 ? 6.616 -2.299 -2.463 1.00 93.56 177 LEU A O 1
ATOM 1404 N N . LEU A 1 178 ? 5.377 -4.029 -1.745 1.00 95.94 178 LEU A N 1
ATOM 1405 C CA . LEU A 1 178 ? 5.913 -4.995 -2.700 1.00 95.94 178 LEU A CA 1
ATOM 1406 C C . LEU A 1 178 ? 5.581 -4.600 -4.143 1.00 95.94 178 LEU A C 1
ATOM 1408 O O . LEU A 1 178 ? 6.458 -4.632 -5.000 1.00 95.94 178 LEU A O 1
ATOM 1412 N N . VAL A 1 179 ? 4.342 -4.182 -4.415 1.00 96.31 179 VAL A N 1
ATOM 1413 C CA . VAL A 1 179 ? 3.935 -3.711 -5.749 1.00 96.31 179 VAL A CA 1
ATOM 1414 C C . VAL A 1 179 ? 4.740 -2.477 -6.159 1.00 96.31 179 VAL A C 1
ATOM 1416 O O . VAL A 1 179 ? 5.231 -2.426 -7.284 1.00 96.31 179 VAL A O 1
ATOM 1419 N N . LEU A 1 180 ? 4.947 -1.517 -5.250 1.00 94.38 180 LEU A N 1
ATOM 1420 C CA . LEU A 1 180 ? 5.804 -0.357 -5.518 1.00 94.38 180 LEU A CA 1
ATOM 1421 C C . LEU A 1 180 ? 7.245 -0.767 -5.853 1.00 94.38 180 LEU A C 1
ATOM 1423 O O . LEU A 1 180 ? 7.813 -0.255 -6.817 1.00 94.38 180 LEU A O 1
ATOM 1427 N N . MET A 1 181 ? 7.820 -1.713 -5.104 1.00 94.88 181 MET A N 1
ATOM 1428 C CA . MET A 1 181 ? 9.160 -2.241 -5.385 1.00 94.88 181 MET A CA 1
ATOM 1429 C C . MET A 1 181 ? 9.232 -2.937 -6.746 1.00 94.88 181 MET A C 1
ATOM 1431 O O . MET A 1 181 ? 10.197 -2.733 -7.477 1.00 94.88 181 MET A O 1
ATOM 1435 N N . LEU A 1 182 ? 8.215 -3.721 -7.116 1.00 96.62 182 LEU A N 1
ATOM 1436 C CA . LEU A 1 182 ? 8.161 -4.398 -8.414 1.00 96.62 182 LEU A CA 1
ATOM 1437 C C . LEU A 1 182 ? 8.064 -3.406 -9.575 1.00 96.62 182 LEU A C 1
ATOM 1439 O O . LEU A 1 182 ? 8.737 -3.600 -10.586 1.00 96.62 182 LEU A O 1
ATOM 1443 N N . ILE A 1 183 ? 7.276 -2.336 -9.432 1.00 94.75 183 ILE A N 1
ATOM 1444 C CA . ILE A 1 183 ? 7.171 -1.277 -10.446 1.00 94.75 183 ILE A CA 1
ATOM 1445 C C . ILE A 1 183 ? 8.527 -0.589 -10.624 1.00 94.75 183 ILE A C 1
ATOM 1447 O O . ILE A 1 183 ? 9.038 -0.531 -11.741 1.00 94.75 183 ILE A O 1
ATOM 1451 N N . LEU A 1 184 ? 9.146 -0.134 -9.530 1.00 95.38 184 LEU A N 1
ATOM 1452 C CA . LEU A 1 184 ? 10.450 0.536 -9.573 1.00 95.38 184 LEU A CA 1
ATOM 1453 C C . LEU A 1 184 ? 11.557 -0.382 -10.110 1.00 95.38 184 LEU A C 1
ATOM 1455 O O . LEU A 1 184 ? 12.361 0.042 -10.938 1.00 95.38 184 LEU A O 1
ATOM 1459 N N . GLY A 1 185 ? 11.574 -1.649 -9.690 1.00 94.44 185 GLY A N 1
ATOM 1460 C CA . GLY A 1 185 ? 12.529 -2.645 -10.176 1.00 94.44 185 GLY A CA 1
ATOM 1461 C C . GLY A 1 185 ? 12.365 -2.927 -11.669 1.00 94.44 185 GLY A C 1
ATOM 1462 O O . GLY A 1 185 ? 13.349 -2.935 -12.406 1.00 94.44 185 GLY A O 1
ATOM 1463 N N . SER A 1 186 ? 11.123 -3.080 -12.138 1.00 94.56 186 SER A N 1
ATOM 1464 C CA . SER A 1 186 ? 10.824 -3.300 -13.560 1.00 94.56 186 SER A CA 1
ATOM 1465 C C . SER A 1 186 ? 11.224 -2.097 -14.413 1.00 94.56 186 SER A C 1
ATOM 1467 O O . SER A 1 186 ? 11.827 -2.270 -15.471 1.00 94.56 186 SER A O 1
ATOM 1469 N N . MET A 1 187 ? 10.950 -0.879 -13.936 1.00 93.56 187 MET A N 1
ATOM 1470 C CA . MET A 1 187 ? 11.394 0.353 -14.593 1.00 93.56 187 MET A CA 1
ATOM 1471 C C . MET A 1 187 ? 12.920 0.443 -14.664 1.00 93.56 187 MET A C 1
ATOM 1473 O O . MET A 1 187 ? 13.455 0.795 -15.712 1.00 93.56 187 MET A O 1
ATOM 1477 N N . GLY A 1 188 ? 13.626 0.079 -13.589 1.00 92.38 188 GLY A N 1
ATOM 1478 C CA . GLY A 1 188 ? 15.089 0.046 -13.567 1.00 92.38 188 GLY A CA 1
ATOM 1479 C C . GLY A 1 188 ? 15.672 -0.918 -14.602 1.00 92.38 188 GLY A C 1
ATOM 1480 O O . GLY A 1 188 ? 16.554 -0.536 -15.369 1.00 92.38 188 GLY A O 1
ATOM 1481 N N . ILE A 1 189 ? 15.137 -2.142 -14.684 1.00 94.94 189 ILE A N 1
ATOM 1482 C CA . ILE A 1 189 ? 15.550 -3.139 -15.688 1.00 94.94 189 ILE A CA 1
ATOM 1483 C C . ILE A 1 189 ? 15.259 -2.640 -17.107 1.00 94.94 189 ILE A C 1
ATOM 1485 O O . ILE A 1 189 ? 16.098 -2.785 -17.996 1.00 94.94 189 ILE A O 1
ATOM 1489 N N . TRP A 1 190 ? 14.088 -2.040 -17.330 1.00 92.88 190 TRP A N 1
ATOM 1490 C CA . TRP A 1 190 ? 13.722 -1.497 -18.635 1.00 92.88 190 TRP A CA 1
ATOM 1491 C C . TRP A 1 190 ? 14.660 -0.362 -19.065 1.00 92.88 190 TRP A C 1
ATOM 1493 O O . TRP A 1 190 ? 15.139 -0.376 -20.195 1.00 92.88 190 TRP A O 1
ATOM 1503 N N . ASN A 1 191 ? 15.005 0.549 -18.152 1.00 91.38 191 ASN A N 1
ATOM 1504 C CA . ASN A 1 191 ? 15.946 1.640 -18.413 1.00 91.38 191 ASN A CA 1
ATOM 1505 C C . ASN A 1 191 ? 17.366 1.133 -18.724 1.00 91.38 191 ASN A C 1
ATOM 1507 O O . ASN A 1 191 ? 18.023 1.638 -19.633 1.00 91.38 191 ASN A O 1
ATOM 1511 N N . LEU A 1 192 ? 17.836 0.103 -18.007 1.00 91.38 192 LEU A N 1
ATOM 1512 C CA . LEU A 1 192 ? 19.118 -0.550 -18.301 1.00 91.38 192 LEU A CA 1
ATOM 1513 C C . LEU A 1 192 ? 19.115 -1.191 -19.691 1.00 91.38 192 LEU A C 1
ATOM 1515 O O . LEU A 1 192 ? 20.070 -1.027 -20.444 1.00 91.38 192 LEU A O 1
ATOM 1519 N N . LYS A 1 193 ? 18.034 -1.892 -20.048 1.00 92.94 193 LYS A N 1
ATOM 1520 C CA . LYS A 1 193 ? 17.887 -2.501 -21.374 1.00 92.94 193 LYS A CA 1
ATOM 1521 C C . LYS A 1 193 ? 17.877 -1.448 -22.483 1.00 92.94 193 LYS A C 1
ATOM 1523 O O . LYS A 1 193 ? 18.539 -1.642 -23.495 1.00 92.94 193 LYS A O 1
ATOM 1528 N N . ASP A 1 194 ? 17.156 -0.347 -22.287 1.00 89.69 194 ASP A N 1
ATOM 1529 C CA . ASP A 1 194 ? 17.116 0.762 -23.244 1.00 89.69 194 ASP A CA 1
ATOM 1530 C C . ASP A 1 194 ? 18.500 1.402 -23.430 1.00 89.69 194 ASP A C 1
ATOM 1532 O O . ASP A 1 194 ? 18.926 1.622 -24.560 1.00 89.69 194 ASP A O 1
ATOM 1536 N N . SER A 1 195 ? 19.245 1.587 -22.335 1.00 88.88 195 SER A N 1
ATOM 1537 C CA . SER A 1 195 ? 20.616 2.120 -22.365 1.00 88.88 195 SER A CA 1
ATOM 1538 C C . SER A 1 195 ? 21.599 1.187 -23.087 1.00 88.88 195 SER A C 1
ATOM 1540 O O . SER A 1 195 ? 22.476 1.642 -23.815 1.00 88.88 195 SER A O 1
ATOM 1542 N N . ILE A 1 196 ? 21.467 -0.133 -22.908 1.00 90.00 196 ILE A N 1
ATOM 1543 C CA . ILE A 1 196 ? 22.285 -1.116 -23.640 1.00 90.00 196 ILE A CA 1
ATOM 1544 C C . ILE A 1 196 ? 21.962 -1.067 -25.137 1.00 90.00 196 ILE A C 1
ATOM 1546 O O . ILE A 1 196 ? 22.873 -1.092 -25.961 1.00 90.00 196 ILE A O 1
ATOM 1550 N N . ASN A 1 197 ? 20.678 -0.974 -25.490 1.00 88.88 197 ASN A N 1
ATOM 1551 C CA . ASN A 1 197 ? 20.254 -0.898 -26.885 1.00 88.88 197 ASN A CA 1
ATOM 1552 C C . ASN A 1 197 ? 20.757 0.379 -27.570 1.00 88.88 197 ASN A C 1
ATOM 1554 O O . ASN A 1 197 ? 21.206 0.294 -28.707 1.00 88.88 197 ASN A O 1
ATOM 1558 N N . SER A 1 198 ? 20.746 1.533 -26.891 1.00 87.19 198 SER A N 1
ATOM 1559 C CA . SER A 1 198 ? 21.278 2.775 -27.470 1.00 87.19 198 SER A CA 1
ATOM 1560 C C . SER A 1 198 ? 22.786 2.708 -27.722 1.00 87.19 198 SER A C 1
ATOM 1562 O O . SER A 1 198 ? 23.253 3.227 -28.727 1.00 87.19 198 SER A O 1
ATOM 1564 N N . ILE A 1 199 ? 23.549 2.025 -26.858 1.00 87.06 199 ILE A N 1
ATOM 1565 C CA . ILE A 1 199 ? 24.989 1.792 -27.079 1.00 87.06 199 ILE A CA 1
ATOM 1566 C C . ILE A 1 199 ? 25.217 0.858 -28.278 1.00 87.06 199 ILE A C 1
ATOM 1568 O O . ILE A 1 199 ? 26.150 1.051 -29.055 1.00 87.06 199 ILE A O 1
ATOM 1572 N N . ALA A 1 200 ? 24.378 -0.170 -28.433 1.00 86.88 200 ALA A N 1
ATOM 1573 C CA . ALA A 1 200 ? 24.458 -1.068 -29.583 1.00 86.88 200 ALA A CA 1
ATOM 1574 C C . ALA A 1 200 ? 24.162 -0.328 -30.901 1.00 86.88 200 ALA A C 1
ATOM 1576 O O . ALA A 1 200 ? 24.878 -0.519 -31.880 1.00 86.88 200 ALA A O 1
ATOM 1577 N N . GLU A 1 201 ? 23.160 0.552 -30.900 1.00 84.31 201 GLU A N 1
ATOM 1578 C CA . GLU A 1 201 ? 22.810 1.407 -32.039 1.00 84.31 201 GLU A CA 1
ATOM 1579 C C . GLU A 1 201 ? 23.959 2.370 -32.395 1.00 84.31 201 GLU A C 1
ATOM 1581 O O . GLU A 1 201 ? 24.357 2.481 -33.554 1.00 84.31 201 GLU A O 1
ATOM 1586 N N . GLU A 1 202 ? 24.585 2.989 -31.391 1.00 84.62 202 GLU A N 1
ATOM 1587 C CA . GLU A 1 202 ? 25.767 3.843 -31.564 1.00 84.62 202 GLU A CA 1
ATOM 1588 C C . GLU A 1 202 ? 26.943 3.087 -32.219 1.00 84.62 202 GLU A C 1
ATOM 1590 O O . GLU A 1 202 ? 27.620 3.611 -33.110 1.00 84.62 202 GLU A O 1
ATOM 1595 N N . ALA A 1 203 ? 27.165 1.824 -31.840 1.00 86.88 203 ALA A N 1
ATOM 1596 C CA . ALA A 1 203 ? 28.204 0.990 -32.442 1.00 86.88 203 ALA A CA 1
ATOM 1597 C C . ALA A 1 203 ? 27.963 0.721 -33.943 1.00 86.88 203 ALA A C 1
ATOM 1599 O O . ALA A 1 203 ? 28.926 0.718 -34.721 1.00 86.88 203 ALA A O 1
ATOM 1600 N N . GLU A 1 204 ? 26.705 0.535 -34.364 1.00 86.56 204 GLU A N 1
ATOM 1601 C CA . GLU A 1 204 ? 26.342 0.389 -35.782 1.00 86.56 204 GLU A CA 1
ATOM 1602 C C . GLU A 1 204 ? 26.634 1.676 -36.569 1.00 86.56 204 GLU A C 1
ATOM 1604 O O . GLU A 1 204 ? 27.249 1.621 -37.641 1.00 86.56 204 GLU A O 1
ATOM 1609 N N . PHE A 1 205 ? 26.300 2.845 -36.014 1.00 87.19 205 PHE A N 1
ATOM 1610 C CA . PHE A 1 205 ? 26.591 4.138 -36.642 1.00 87.19 205 PHE A CA 1
ATOM 1611 C C . PHE A 1 205 ? 28.090 4.393 -36.818 1.00 87.19 205 PHE A C 1
ATOM 1613 O O . PHE A 1 205 ? 28.531 4.807 -37.898 1.00 87.19 205 PHE A O 1
ATOM 1620 N N . PHE A 1 206 ? 28.909 4.076 -35.811 1.00 88.56 206 PHE A N 1
ATOM 1621 C CA . PHE A 1 206 ? 30.367 4.153 -35.946 1.00 88.56 206 PHE A CA 1
ATOM 1622 C C . PHE A 1 206 ? 30.895 3.227 -37.046 1.00 88.56 206 PHE A C 1
ATOM 1624 O O . PHE A 1 206 ? 31.840 3.577 -37.763 1.00 88.56 206 PHE A O 1
ATOM 1631 N N . GLN A 1 207 ? 30.306 2.041 -37.213 1.00 91.06 207 GLN A N 1
ATOM 1632 C CA . GLN A 1 207 ? 30.673 1.144 -38.304 1.00 91.06 207 GLN A CA 1
ATOM 1633 C C . GLN A 1 207 ? 30.305 1.739 -39.670 1.00 91.06 207 GLN A C 1
ATOM 1635 O O . GLN A 1 207 ? 31.162 1.745 -40.561 1.00 91.06 207 GLN A O 1
ATOM 1640 N N . ALA A 1 208 ? 29.107 2.308 -39.814 1.00 92.06 208 ALA A N 1
ATOM 1641 C CA . ALA A 1 208 ? 28.677 2.992 -41.032 1.00 92.06 208 ALA A CA 1
ATOM 1642 C C . ALA A 1 208 ? 29.609 4.162 -41.385 1.00 92.06 208 ALA A C 1
ATOM 1644 O O . ALA A 1 208 ? 30.110 4.263 -42.508 1.00 92.06 208 ALA A O 1
ATOM 1645 N N . GLN A 1 209 ? 29.947 5.003 -40.406 1.00 92.06 209 GLN A N 1
ATOM 1646 C CA . GLN A 1 209 ? 30.857 6.129 -40.606 1.00 92.06 209 GLN A CA 1
ATOM 1647 C C . GLN A 1 209 ? 32.256 5.670 -41.051 1.00 92.06 209 GLN A C 1
ATOM 1649 O O . GLN A 1 209 ? 32.865 6.287 -41.933 1.00 92.06 209 GLN A O 1
ATOM 1654 N N . ARG A 1 210 ? 32.785 4.578 -40.476 1.00 93.31 210 ARG A N 1
ATOM 1655 C CA . ARG A 1 210 ? 34.068 3.993 -40.907 1.00 93.31 210 ARG A CA 1
ATOM 1656 C C . ARG A 1 210 ? 34.011 3.507 -42.354 1.00 93.31 210 ARG A C 1
ATOM 1658 O O . ARG A 1 210 ? 34.947 3.779 -43.107 1.00 93.31 210 ARG A O 1
ATOM 1665 N N . MET A 1 211 ? 32.930 2.837 -42.757 1.00 93.50 211 MET A N 1
ATOM 1666 C CA . MET A 1 211 ? 32.768 2.358 -44.134 1.00 93.50 211 MET A CA 1
ATOM 1667 C C . MET A 1 211 ? 32.639 3.507 -45.134 1.00 93.50 211 MET A C 1
ATOM 1669 O O . MET A 1 211 ? 33.338 3.506 -46.147 1.00 93.50 211 MET A O 1
ATOM 1673 N N . ALA A 1 212 ? 31.848 4.535 -44.824 1.00 94.25 212 ALA A N 1
ATOM 1674 C CA . ALA A 1 212 ? 31.707 5.713 -45.678 1.00 94.25 212 ALA A CA 1
ATOM 1675 C C . ALA A 1 212 ? 33.049 6.447 -45.878 1.00 94.25 212 ALA A C 1
ATOM 1677 O O . ALA A 1 212 ? 33.425 6.779 -47.005 1.00 94.25 212 ALA A O 1
ATOM 1678 N N . ASN A 1 213 ? 33.835 6.617 -44.807 1.00 94.88 213 ASN A N 1
ATOM 1679 C CA . ASN A 1 213 ? 35.181 7.191 -44.910 1.00 94.88 213 ASN A CA 1
ATOM 1680 C C . ASN A 1 213 ? 36.139 6.306 -45.718 1.00 94.88 213 ASN A C 1
ATOM 1682 O O . ASN A 1 213 ? 36.929 6.827 -46.507 1.00 94.88 213 ASN A O 1
ATOM 1686 N N . ARG A 1 214 ? 36.062 4.978 -45.567 1.00 95.62 214 ARG A N 1
ATOM 1687 C CA . ARG A 1 214 ? 36.855 4.036 -46.369 1.00 95.62 214 ARG A CA 1
ATOM 1688 C C . ARG A 1 214 ? 36.538 4.172 -47.858 1.00 95.62 214 ARG A C 1
ATOM 1690 O O . ARG A 1 214 ? 37.469 4.249 -48.655 1.00 95.62 214 ARG A O 1
ATOM 1697 N N . VAL A 1 215 ? 35.259 4.254 -48.231 1.00 95.38 215 VAL A N 1
ATOM 1698 C CA . VAL A 1 215 ? 34.825 4.479 -49.622 1.00 95.38 215 VAL A CA 1
ATOM 1699 C C . VAL A 1 215 ? 35.416 5.777 -50.171 1.00 95.38 215 VAL A C 1
ATOM 1701 O O . VAL A 1 215 ? 36.064 5.752 -51.218 1.00 95.38 215 VAL A O 1
ATOM 1704 N N . ARG A 1 216 ? 35.259 6.892 -49.445 1.00 95.94 216 ARG A N 1
ATOM 1705 C CA . ARG A 1 216 ? 35.787 8.203 -49.853 1.00 95.94 216 ARG A CA 1
ATOM 1706 C C . ARG A 1 216 ? 37.305 8.176 -50.066 1.00 95.94 216 ARG A C 1
ATOM 1708 O O . ARG A 1 216 ? 37.790 8.636 -51.097 1.00 95.94 216 ARG A O 1
ATOM 1715 N N . ASN A 1 217 ? 38.049 7.587 -49.130 1.00 97.31 217 ASN A N 1
ATOM 1716 C CA . ASN A 1 217 ? 39.509 7.505 -49.206 1.00 97.31 217 ASN A CA 1
ATOM 1717 C C . ASN A 1 217 ? 39.979 6.657 -50.397 1.00 97.31 217 ASN A C 1
ATOM 1719 O O . ASN A 1 217 ? 40.882 7.070 -51.117 1.00 97.31 217 ASN A O 1
ATOM 1723 N N . LEU A 1 218 ? 39.337 5.513 -50.652 1.00 97.44 218 LEU A N 1
ATOM 1724 C CA . LEU A 1 218 ? 39.673 4.644 -51.785 1.00 97.44 218 LEU A CA 1
ATOM 1725 C C . LEU A 1 218 ? 39.352 5.291 -53.144 1.00 97.44 218 LEU A C 1
ATOM 1727 O O . LEU A 1 218 ? 40.043 5.040 -54.132 1.00 97.44 218 LEU A O 1
ATOM 1731 N N . ILE A 1 219 ? 38.319 6.137 -53.221 1.00 96.62 219 ILE A N 1
ATOM 1732 C CA . ILE A 1 219 ? 38.008 6.914 -54.433 1.00 96.62 219 ILE A CA 1
ATOM 1733 C C . ILE A 1 219 ? 39.094 7.966 -54.695 1.00 96.62 219 ILE A C 1
ATOM 1735 O O . ILE A 1 219 ? 39.567 8.089 -55.828 1.00 96.62 219 ILE A O 1
ATOM 1739 N N . ALA A 1 220 ? 39.532 8.680 -53.654 1.00 97.06 220 ALA A N 1
ATOM 1740 C CA . ALA A 1 220 ? 40.664 9.604 -53.740 1.00 97.06 220 ALA A CA 1
ATOM 1741 C C . ALA A 1 220 ? 41.952 8.885 -54.157 1.00 97.06 220 ALA A C 1
ATOM 1743 O O . ALA A 1 220 ? 42.671 9.354 -55.041 1.00 97.06 220 ALA A O 1
ATOM 1744 N N . GLU A 1 221 ? 42.203 7.709 -53.587 1.00 97.88 221 GLU A N 1
ATOM 1745 C CA . GLU A 1 221 ? 43.349 6.882 -53.939 1.00 97.88 221 GLU A CA 1
ATOM 1746 C C . GLU A 1 221 ? 43.299 6.428 -55.402 1.00 97.88 221 GLU A C 1
ATOM 1748 O O . GLU A 1 221 ? 44.301 6.551 -56.097 1.00 97.88 221 GLU A O 1
ATOM 1753 N N . ASN A 1 222 ? 42.142 6.011 -55.927 1.00 97.69 222 ASN A N 1
ATOM 1754 C CA . ASN A 1 222 ? 41.989 5.660 -57.345 1.00 97.69 222 ASN A CA 1
ATOM 1755 C C . ASN A 1 222 ? 42.383 6.794 -58.291 1.00 97.69 222 ASN A C 1
ATOM 1757 O O . ASN A 1 222 ? 43.060 6.557 -59.294 1.00 97.69 222 ASN A O 1
ATOM 1761 N N . ARG A 1 223 ? 41.981 8.030 -57.977 1.00 97.25 223 ARG A N 1
ATOM 1762 C CA . ARG A 1 223 ? 42.397 9.198 -58.758 1.00 97.25 223 ARG A CA 1
ATOM 1763 C C . ARG A 1 223 ? 43.909 9.404 -58.677 1.00 97.25 223 ARG A C 1
ATOM 1765 O O . ARG A 1 223 ? 44.536 9.635 -59.707 1.00 97.25 223 ARG A O 1
ATOM 1772 N N . THR A 1 224 ? 44.495 9.288 -57.487 1.00 97.56 224 THR A N 1
ATOM 1773 C CA . THR A 1 224 ? 45.949 9.399 -57.291 1.00 97.56 224 THR A CA 1
ATOM 1774 C C . THR A 1 224 ? 46.708 8.326 -58.070 1.00 97.56 224 THR A C 1
ATOM 1776 O O . THR A 1 224 ? 47.644 8.656 -58.789 1.00 97.56 224 THR A O 1
ATOM 1779 N N . GLN A 1 225 ? 46.274 7.065 -58.010 1.00 97.62 225 GLN A N 1
ATOM 1780 C CA . GLN A 1 225 ? 46.877 5.960 -58.760 1.00 97.62 225 GLN A CA 1
ATOM 1781 C C . GLN A 1 225 ? 46.776 6.183 -60.275 1.00 97.62 225 GLN A C 1
ATOM 1783 O O . GLN A 1 225 ? 47.734 5.918 -60.995 1.00 97.62 225 GLN A O 1
ATOM 1788 N N . ALA A 1 226 ? 45.660 6.732 -60.770 1.00 96.00 226 ALA A N 1
ATOM 1789 C CA . ALA A 1 226 ? 45.517 7.075 -62.186 1.00 96.00 226 ALA A CA 1
ATOM 1790 C C . ALA A 1 226 ? 46.500 8.178 -62.617 1.00 96.00 226 ALA A C 1
ATOM 1792 O O . ALA A 1 226 ? 47.084 8.084 -63.694 1.00 96.00 226 ALA A O 1
ATOM 1793 N N . ILE A 1 227 ? 46.717 9.192 -61.773 1.00 96.06 227 ILE A N 1
ATOM 1794 C CA . ILE A 1 227 ? 47.695 10.264 -62.021 1.00 96.06 227 ILE A CA 1
ATOM 1795 C C . ILE A 1 227 ? 49.130 9.718 -61.976 1.00 96.06 227 ILE A C 1
ATOM 1797 O O . ILE A 1 227 ? 49.928 10.038 -62.853 1.00 96.06 227 ILE A O 1
ATOM 1801 N N . LEU A 1 228 ? 49.460 8.873 -60.995 1.00 95.75 228 LEU A N 1
ATOM 1802 C CA . LEU A 1 228 ? 50.781 8.245 -60.885 1.00 95.75 228 LEU A CA 1
ATOM 1803 C C . LEU A 1 228 ? 51.071 7.332 -62.080 1.00 95.75 228 LEU A C 1
ATOM 1805 O O . LEU A 1 228 ? 52.155 7.401 -62.651 1.00 95.75 228 LEU A O 1
ATOM 1809 N N . ALA A 1 229 ? 50.088 6.553 -62.536 1.00 95.62 229 ALA A N 1
ATOM 1810 C CA . ALA A 1 229 ? 50.227 5.711 -63.721 1.00 95.62 229 ALA A CA 1
ATOM 1811 C C . ALA A 1 229 ? 50.582 6.514 -64.987 1.00 95.62 229 ALA A C 1
ATOM 1813 O O . ALA A 1 229 ? 51.305 6.014 -65.844 1.00 95.62 229 ALA A O 1
ATOM 1814 N N . MET A 1 230 ? 50.137 7.770 -65.099 1.00 94.06 230 MET A N 1
ATOM 1815 C CA . MET A 1 230 ? 50.485 8.645 -66.226 1.00 94.06 230 MET A CA 1
ATOM 1816 C C . MET A 1 230 ? 51.935 9.152 -66.194 1.00 94.06 230 MET A C 1
ATOM 1818 O O . MET A 1 230 ? 52.432 9.613 -67.220 1.00 94.06 230 MET A O 1
ATOM 1822 N N . GLN A 1 231 ? 52.629 9.070 -65.055 1.00 94.75 231 GLN A N 1
ATOM 1823 C CA . GLN A 1 231 ? 54.051 9.433 -64.951 1.00 94.75 231 GLN A CA 1
ATOM 1824 C C . GLN A 1 231 ? 54.971 8.392 -65.610 1.00 94.75 231 GLN A C 1
ATOM 1826 O O . GLN A 1 231 ? 56.118 8.700 -65.929 1.00 94.75 231 GLN A O 1
ATOM 1831 N N . HIS A 1 232 ? 54.441 7.197 -65.896 1.00 94.12 232 HIS A N 1
ATOM 1832 C CA . HIS A 1 232 ? 55.118 6.127 -66.635 1.00 94.12 232 HIS A CA 1
ATOM 1833 C C . HIS A 1 232 ? 55.122 6.341 -68.162 1.00 94.12 232 HIS A C 1
ATOM 1835 O O . HIS A 1 232 ? 55.453 5.413 -68.898 1.00 94.12 232 HIS A O 1
ATOM 1841 N N . ASP A 1 233 ? 54.750 7.529 -68.660 1.00 94.44 233 ASP A N 1
ATOM 1842 C CA . ASP A 1 233 ? 54.790 7.861 -70.091 1.00 94.44 233 ASP A CA 1
ATOM 1843 C C . ASP A 1 233 ? 56.224 7.732 -70.646 1.00 94.44 233 ASP A C 1
ATOM 1845 O O . ASP A 1 233 ? 57.088 8.524 -70.261 1.00 94.44 233 ASP A O 1
ATOM 1849 N N . PRO A 1 234 ? 56.506 6.799 -71.579 1.00 90.38 234 PRO A N 1
ATOM 1850 C CA . PRO A 1 234 ? 57.843 6.608 -72.140 1.00 90.38 234 PRO A CA 1
ATOM 1851 C C . PRO A 1 234 ? 58.428 7.854 -72.820 1.00 90.38 234 PRO A C 1
ATOM 1853 O O . PRO A 1 234 ? 59.648 7.941 -72.973 1.00 90.38 234 PRO A O 1
ATOM 1856 N N . ALA A 1 235 ? 57.582 8.802 -73.240 1.00 90.56 235 ALA A N 1
ATOM 1857 C CA . ALA A 1 235 ? 58.014 10.076 -73.809 1.00 90.56 235 ALA A CA 1
ATOM 1858 C C . ALA A 1 235 ? 58.557 11.055 -72.749 1.00 90.56 235 ALA A C 1
ATOM 1860 O O . ALA A 1 235 ? 59.259 12.007 -73.097 1.00 90.56 235 ALA A O 1
ATOM 1861 N N . SER A 1 236 ? 58.267 10.832 -71.462 1.00 89.81 236 SER A N 1
ATOM 1862 C CA . SER A 1 236 ? 58.764 11.658 -70.364 1.00 89.81 236 SER A CA 1
ATOM 1863 C C . SER A 1 236 ? 60.199 11.276 -69.967 1.00 89.81 236 SER A C 1
ATOM 1865 O O . SER A 1 236 ? 60.468 10.106 -69.674 1.00 89.81 236 SER A O 1
ATOM 1867 N N . PRO A 1 237 ? 61.127 12.245 -69.830 1.00 88.25 237 PRO A N 1
ATOM 1868 C CA . PRO A 1 237 ? 62.475 11.983 -69.323 1.00 88.25 237 PRO A CA 1
ATOM 1869 C C . PRO A 1 237 ? 62.502 11.342 -67.928 1.00 88.25 237 PRO A C 1
ATOM 1871 O O . PRO A 1 237 ? 63.448 10.627 -67.598 1.00 88.25 237 PRO A O 1
ATOM 1874 N N . THR A 1 238 ? 61.472 11.581 -67.110 1.00 88.62 238 THR A N 1
ATOM 1875 C CA . THR A 1 238 ? 61.384 11.074 -65.733 1.00 88.62 238 THR A CA 1
ATOM 1876 C C . THR A 1 238 ? 60.810 9.665 -65.636 1.00 88.62 238 THR A C 1
ATOM 1878 O O . THR A 1 238 ? 60.927 9.059 -64.577 1.00 88.62 238 THR A O 1
ATOM 1881 N N . ALA A 1 239 ? 60.234 9.101 -66.703 1.00 88.44 239 ALA A N 1
ATOM 1882 C CA . ALA A 1 239 ? 59.603 7.779 -66.640 1.00 88.44 239 ALA A CA 1
ATOM 1883 C C . ALA A 1 239 ? 60.594 6.664 -66.267 1.00 88.44 239 ALA A C 1
ATOM 1885 O O . ALA A 1 239 ? 60.243 5.720 -65.567 1.00 88.44 239 ALA A O 1
ATOM 1886 N N . LYS A 1 240 ? 61.870 6.813 -66.654 1.00 86.44 240 LYS A N 1
ATOM 1887 C CA . LYS A 1 240 ? 62.955 5.881 -66.295 1.00 86.44 240 LYS A CA 1
ATOM 1888 C C . LYS A 1 240 ? 63.350 5.923 -64.813 1.00 86.44 240 LYS A C 1
ATOM 1890 O O . LYS A 1 240 ? 64.146 5.090 -64.394 1.00 86.44 240 LYS A O 1
ATOM 1895 N N . LEU A 1 241 ? 62.861 6.904 -64.049 1.00 90.44 241 LEU A N 1
ATOM 1896 C CA . LEU A 1 241 ? 63.139 7.035 -62.616 1.00 90.44 241 LEU A CA 1
ATOM 1897 C C . LEU A 1 241 ? 62.219 6.160 -61.752 1.00 90.44 241 LEU A C 1
ATOM 1899 O O . LEU A 1 241 ? 62.495 6.003 -60.566 1.00 90.44 241 LEU A O 1
ATOM 1903 N N . HIS A 1 242 ? 61.144 5.599 -62.313 1.00 90.00 242 HIS A N 1
ATOM 1904 C CA . HIS A 1 242 ? 60.281 4.661 -61.598 1.00 90.00 242 HIS A CA 1
ATOM 1905 C C . HIS A 1 242 ? 60.952 3.280 -61.480 1.00 90.00 242 HIS A C 1
ATOM 1907 O O . HIS A 1 242 ? 61.523 2.769 -62.441 1.00 90.00 242 HIS A O 1
ATOM 1913 N N . ASP A 1 243 ? 60.857 2.664 -60.302 1.00 92.25 243 ASP A N 1
ATOM 1914 C CA . ASP A 1 243 ? 61.453 1.365 -59.942 1.00 92.25 243 ASP A CA 1
ATOM 1915 C C . ASP A 1 243 ? 60.454 0.190 -59.976 1.00 92.25 243 ASP A C 1
ATOM 1917 O O . ASP A 1 243 ? 60.783 -0.941 -59.618 1.00 92.25 243 ASP A O 1
ATOM 1921 N N . HIS A 1 244 ? 59.228 0.448 -60.423 1.00 94.88 244 HIS A N 1
ATOM 1922 C CA . HIS A 1 244 ? 58.122 -0.502 -60.475 1.00 94.88 244 HIS A CA 1
ATOM 1923 C C . HIS A 1 244 ? 57.368 -0.383 -61.807 1.00 94.88 244 HIS A C 1
ATOM 1925 O O . HIS A 1 244 ? 57.412 0.664 -62.453 1.00 94.88 244 HIS A O 1
ATOM 1931 N N . PRO A 1 245 ? 56.650 -1.432 -62.242 1.00 94.81 245 PRO A N 1
ATOM 1932 C CA . PRO A 1 245 ? 55.853 -1.373 -63.462 1.00 94.81 245 PRO A CA 1
ATOM 1933 C C . PRO A 1 245 ? 54.562 -0.564 -63.271 1.00 94.81 245 PRO A C 1
ATOM 1935 O O . PRO A 1 245 ? 53.949 -0.594 -62.203 1.00 94.81 245 PRO A O 1
ATOM 1938 N N . ILE A 1 246 ? 54.066 0.046 -64.356 1.00 94.38 246 ILE A N 1
ATOM 1939 C CA . ILE A 1 246 ? 52.753 0.720 -64.402 1.00 94.38 246 ILE A CA 1
ATOM 1940 C C . ILE A 1 246 ? 51.600 -0.183 -63.928 1.00 94.38 246 ILE A C 1
ATOM 1942 O O . ILE A 1 246 ? 50.620 0.307 -63.365 1.00 94.38 246 ILE A O 1
ATOM 1946 N N . SER A 1 247 ? 51.721 -1.506 -64.109 1.00 94.56 247 SER A N 1
ATOM 1947 C CA . SER A 1 247 ? 50.715 -2.479 -63.670 1.00 94.56 247 SER A CA 1
ATOM 1948 C C . SER A 1 247 ? 50.438 -2.400 -62.171 1.00 94.56 247 SER A C 1
ATOM 1950 O O . SER A 1 247 ? 49.290 -2.582 -61.792 1.00 94.56 247 SER A O 1
ATOM 1952 N N . MET A 1 248 ? 51.421 -2.027 -61.338 1.00 96.81 248 MET A N 1
ATOM 1953 C CA . MET A 1 248 ? 51.217 -1.827 -59.898 1.00 96.81 248 MET A CA 1
ATOM 1954 C C . MET A 1 248 ? 50.079 -0.827 -59.623 1.00 96.81 248 MET A C 1
ATOM 1956 O O . MET A 1 248 ? 49.189 -1.105 -58.821 1.00 96.81 248 MET A O 1
ATOM 1960 N N . HIS A 1 249 ? 50.061 0.311 -60.325 1.00 96.88 249 HIS A N 1
ATOM 1961 C CA . HIS A 1 249 ? 49.016 1.326 -60.164 1.00 96.88 249 HIS A CA 1
ATOM 1962 C C . HIS A 1 249 ? 47.665 0.860 -60.721 1.00 96.88 249 HIS A C 1
ATOM 1964 O O . HIS A 1 249 ? 46.617 1.113 -60.124 1.00 96.88 249 HIS A O 1
ATOM 1970 N N . LEU A 1 250 ? 47.670 0.161 -61.862 1.00 96.19 250 LEU A N 1
ATOM 1971 C CA . LEU A 1 250 ? 46.442 -0.351 -62.482 1.00 96.19 250 LEU A CA 1
ATOM 1972 C C . LEU A 1 250 ? 45.797 -1.464 -61.636 1.00 96.19 250 LEU A C 1
ATOM 1974 O O . LEU A 1 250 ? 44.570 -1.515 -61.512 1.00 96.19 250 LEU A O 1
ATOM 1978 N N . ASP A 1 251 ? 46.615 -2.314 -61.019 1.00 96.12 251 ASP A N 1
ATOM 1979 C CA . ASP A 1 251 ? 46.178 -3.362 -60.099 1.00 96.12 251 ASP A CA 1
ATOM 1980 C C . ASP A 1 251 ? 45.628 -2.759 -58.802 1.00 96.12 251 ASP A C 1
ATOM 1982 O O . ASP A 1 251 ? 44.552 -3.165 -58.359 1.00 96.12 251 ASP A O 1
ATOM 1986 N N . ALA A 1 252 ? 46.273 -1.719 -58.258 1.00 97.00 252 ALA A N 1
ATOM 1987 C CA . ALA A 1 252 ? 45.752 -0.973 -57.111 1.00 97.00 252 ALA A CA 1
ATOM 1988 C C . ALA A 1 252 ? 44.370 -0.362 -57.405 1.00 97.00 252 ALA A C 1
ATOM 1990 O O . ALA A 1 252 ? 43.453 -0.485 -56.593 1.00 97.00 252 ALA A O 1
ATOM 1991 N N . ILE A 1 253 ? 44.167 0.220 -58.596 1.00 96.69 253 ILE A N 1
ATOM 1992 C CA . ILE A 1 253 ? 42.855 0.739 -59.024 1.00 96.69 253 ILE A CA 1
ATOM 1993 C C . ILE A 1 253 ? 41.795 -0.372 -59.049 1.00 96.69 253 ILE A C 1
ATOM 1995 O O . ILE A 1 253 ? 40.662 -0.192 -58.582 1.00 96.69 253 ILE A O 1
ATOM 1999 N N . LYS A 1 254 ? 42.152 -1.540 -59.592 1.00 95.38 254 LYS A N 1
ATOM 2000 C CA . LYS A 1 254 ? 41.261 -2.703 -59.664 1.00 95.38 254 LYS A CA 1
ATOM 2001 C C . LYS A 1 254 ? 40.896 -3.221 -58.270 1.00 95.38 254 LYS A C 1
ATOM 2003 O O . LYS A 1 254 ? 39.719 -3.490 -58.018 1.00 95.38 254 LYS A O 1
ATOM 2008 N N . GLU A 1 255 ? 41.871 -3.334 -57.374 1.00 96.81 255 GLU A N 1
ATOM 2009 C CA . GLU A 1 255 ? 41.673 -3.784 -55.994 1.00 96.81 255 GLU A CA 1
ATOM 2010 C C . GLU A 1 255 ? 40.813 -2.793 -55.199 1.00 96.81 255 GLU A C 1
ATOM 2012 O O . GLU A 1 255 ? 39.834 -3.177 -54.555 1.00 96.81 255 GLU A O 1
ATOM 2017 N N . ASN A 1 256 ? 41.106 -1.499 -55.307 1.00 97.19 256 ASN A N 1
ATOM 2018 C CA . ASN A 1 256 ? 40.339 -0.442 -54.657 1.00 97.19 256 ASN A CA 1
ATOM 2019 C C . ASN A 1 256 ? 38.886 -0.424 -55.138 1.00 97.19 256 ASN A C 1
ATOM 2021 O O . ASN A 1 256 ? 37.972 -0.294 -54.324 1.00 97.19 256 ASN A O 1
ATOM 2025 N N . LYS A 1 257 ? 38.632 -0.629 -56.438 1.00 94.94 257 LYS A N 1
ATOM 2026 C CA . LYS A 1 257 ? 37.265 -0.775 -56.964 1.00 94.94 257 LYS A CA 1
ATOM 2027 C C . LYS A 1 257 ? 36.502 -1.917 -56.280 1.00 94.94 257 LYS A C 1
ATOM 2029 O O . LYS A 1 257 ? 35.315 -1.729 -55.995 1.00 94.94 257 LYS A O 1
ATOM 2034 N N . ALA A 1 258 ? 37.149 -3.060 -56.029 1.00 94.44 258 ALA A N 1
ATOM 2035 C CA . ALA A 1 258 ? 36.549 -4.196 -55.324 1.00 94.44 258 ALA A CA 1
ATOM 2036 C C . ALA A 1 258 ? 36.270 -3.863 -53.849 1.00 94.44 258 ALA A C 1
ATOM 2038 O O . ALA A 1 258 ? 35.120 -3.960 -53.422 1.00 94.44 258 ALA A O 1
ATOM 2039 N N . LYS A 1 259 ? 37.266 -3.337 -53.121 1.00 96.06 259 LYS A N 1
ATOM 2040 C CA . LYS A 1 259 ? 37.128 -2.910 -51.713 1.00 96.06 259 LYS A CA 1
ATOM 2041 C C . LYS A 1 259 ? 36.028 -1.862 -51.511 1.00 96.06 259 LYS A C 1
ATOM 2043 O O . LYS A 1 259 ? 35.322 -1.896 -50.508 1.00 96.06 259 LYS A O 1
ATOM 2048 N N . ILE A 1 260 ? 35.867 -0.928 -52.453 1.00 94.56 260 ILE A N 1
ATOM 2049 C CA . ILE A 1 260 ? 34.764 0.043 -52.418 1.00 94.56 260 ILE A CA 1
ATOM 2050 C C . ILE A 1 260 ? 33.416 -0.670 -52.585 1.00 94.56 260 ILE A C 1
ATOM 2052 O O . ILE A 1 260 ? 32.469 -0.341 -51.880 1.00 94.56 260 ILE A O 1
ATOM 2056 N N . GLY A 1 261 ? 33.319 -1.628 -53.513 1.00 91.38 261 GLY A N 1
ATOM 2057 C CA . GLY A 1 261 ? 32.092 -2.401 -53.721 1.00 91.38 261 GLY A CA 1
ATOM 2058 C C . GLY A 1 261 ? 31.678 -3.182 -52.473 1.00 91.38 261 GLY A C 1
ATOM 2059 O O . GLY A 1 261 ? 30.507 -3.166 -52.113 1.00 91.38 261 GLY A O 1
ATOM 2060 N N . GLU A 1 262 ? 32.641 -3.792 -51.781 1.00 92.94 262 GLU A N 1
ATOM 2061 C CA . GLU A 1 262 ? 32.417 -4.477 -50.502 1.00 92.94 262 GLU A CA 1
ATOM 2062 C C . GLU A 1 262 ? 31.921 -3.515 -49.416 1.00 92.94 262 GLU A C 1
ATOM 2064 O O . GLU A 1 262 ? 30.899 -3.779 -48.791 1.00 92.94 262 GLU A O 1
ATOM 2069 N N . ALA A 1 263 ? 32.586 -2.369 -49.235 1.00 92.50 263 ALA A N 1
ATOM 2070 C CA . ALA A 1 263 ? 32.200 -1.386 -48.221 1.00 92.50 263 ALA A CA 1
ATOM 2071 C C . ALA A 1 263 ? 30.801 -0.787 -48.469 1.00 92.50 263 ALA A C 1
ATOM 2073 O O . ALA A 1 263 ? 30.057 -0.562 -47.518 1.00 92.50 263 ALA A O 1
ATOM 2074 N N . ILE A 1 264 ? 30.421 -0.558 -49.733 1.00 90.75 264 ILE A N 1
ATOM 2075 C CA . ILE A 1 264 ? 29.063 -0.114 -50.092 1.00 90.75 264 ILE A CA 1
ATOM 2076 C C . ILE A 1 264 ? 28.044 -1.224 -49.809 1.00 90.75 264 ILE A C 1
ATOM 2078 O O . ILE A 1 264 ? 27.019 -0.961 -49.192 1.00 90.75 264 ILE A O 1
ATOM 2082 N N . ALA A 1 265 ? 28.341 -2.474 -50.175 1.00 90.19 265 ALA A N 1
ATOM 2083 C CA . ALA A 1 265 ? 27.450 -3.600 -49.899 1.00 90.19 265 ALA A CA 1
ATOM 2084 C C . ALA A 1 265 ? 27.268 -3.865 -48.393 1.00 90.19 265 ALA A C 1
ATOM 2086 O O . ALA A 1 265 ? 26.229 -4.377 -47.979 1.00 90.19 265 ALA A O 1
ATOM 2087 N N . GLU A 1 266 ? 28.270 -3.553 -47.567 1.00 90.38 266 GLU A N 1
ATOM 2088 C CA . GLU A 1 266 ? 28.133 -3.555 -46.109 1.00 90.38 266 GLU A CA 1
ATOM 2089 C C . GLU A 1 266 ? 27.258 -2.400 -45.616 1.00 90.38 266 GLU A C 1
ATOM 2091 O O . GLU A 1 266 ? 26.371 -2.642 -44.801 1.00 90.38 266 GLU A O 1
ATOM 2096 N N . LEU A 1 267 ? 27.450 -1.180 -46.131 1.00 89.50 267 LEU A N 1
ATOM 2097 C CA . LEU A 1 267 ? 26.603 -0.023 -45.806 1.00 89.50 267 LEU A CA 1
ATOM 2098 C C . LEU A 1 267 ? 25.128 -0.265 -46.148 1.00 89.50 267 LEU A C 1
ATOM 2100 O O . LEU A 1 267 ? 24.260 0.059 -45.343 1.00 89.50 267 LEU A O 1
ATOM 2104 N N . ASP A 1 268 ? 24.845 -0.889 -47.290 1.00 86.75 268 ASP A N 1
ATOM 2105 C CA . ASP A 1 268 ? 23.479 -1.199 -47.731 1.00 86.75 268 ASP A CA 1
ATOM 2106 C C . ASP A 1 268 ? 22.767 -2.223 -46.830 1.00 86.75 268 ASP A C 1
ATOM 2108 O O . ASP A 1 268 ? 21.536 -2.286 -46.813 1.00 86.75 268 ASP A O 1
ATOM 2112 N N . LYS A 1 269 ? 23.522 -3.035 -46.077 1.00 88.81 269 LYS A N 1
ATOM 2113 C CA . LYS A 1 269 ? 22.974 -4.000 -45.108 1.00 88.81 269 LYS A CA 1
ATOM 2114 C C . LYS A 1 269 ? 22.696 -3.381 -43.740 1.00 88.81 269 LYS A C 1
ATOM 2116 O O . LYS A 1 269 ? 22.003 -4.008 -42.940 1.00 88.81 269 LYS A O 1
ATOM 2121 N N . MET A 1 270 ? 23.258 -2.210 -43.448 1.00 88.31 270 MET A N 1
ATOM 2122 C CA . MET A 1 270 ? 23.078 -1.536 -42.163 1.00 88.31 270 MET A CA 1
ATOM 2123 C C . MET A 1 270 ? 21.710 -0.860 -42.095 1.00 88.31 270 MET A C 1
ATOM 2125 O O . MET A 1 270 ? 21.149 -0.429 -43.107 1.00 88.31 270 MET A O 1
ATOM 2129 N N . ASN A 1 271 ? 21.170 -0.735 -40.885 1.00 83.75 271 ASN A N 1
ATOM 2130 C CA . ASN A 1 271 ? 19.889 -0.077 -40.665 1.00 83.75 271 ASN A CA 1
ATOM 2131 C C . ASN A 1 271 ? 20.046 1.454 -40.653 1.00 83.75 271 ASN A C 1
ATOM 2133 O O . ASN A 1 271 ? 19.947 2.100 -39.616 1.00 83.75 271 ASN A O 1
ATOM 2137 N N . LEU A 1 272 ? 20.331 2.032 -41.821 1.00 84.81 272 LEU A N 1
ATOM 2138 C CA . LEU A 1 272 ? 20.475 3.479 -41.990 1.00 84.81 272 LEU A CA 1
ATOM 2139 C C . LEU A 1 272 ? 19.105 4.146 -42.165 1.00 84.81 272 LEU A C 1
ATOM 2141 O O . LEU A 1 272 ? 18.267 3.643 -42.928 1.00 84.81 272 LEU A O 1
ATOM 2145 N N . HIS A 1 273 ? 18.921 5.306 -41.529 1.00 86.38 273 HIS A N 1
ATOM 2146 C CA . HIS A 1 273 ? 17.752 6.164 -41.720 1.00 86.38 273 HIS A CA 1
ATOM 2147 C C . HIS A 1 273 ? 17.608 6.616 -43.184 1.00 86.38 273 HIS A C 1
ATOM 2149 O O . HIS A 1 273 ? 18.591 6.740 -43.923 1.00 86.38 273 HIS A O 1
ATOM 2155 N N . ASP A 1 274 ? 16.372 6.901 -43.605 1.00 86.31 274 ASP A N 1
ATOM 2156 C CA . ASP A 1 274 ? 16.033 7.182 -45.008 1.00 86.31 274 ASP A CA 1
ATOM 2157 C C . ASP A 1 274 ? 16.850 8.336 -45.612 1.00 86.31 274 ASP A C 1
ATOM 2159 O O . ASP A 1 274 ? 17.287 8.251 -46.761 1.00 86.31 274 ASP A O 1
ATOM 2163 N N . GLY A 1 275 ? 17.131 9.381 -44.824 1.00 87.38 275 GLY A N 1
ATOM 2164 C CA . GLY A 1 275 ? 17.948 10.516 -45.264 1.00 87.38 275 GLY A CA 1
ATOM 2165 C C . GLY A 1 275 ? 19.393 10.132 -45.598 1.00 87.38 275 GLY A C 1
ATOM 2166 O O . GLY A 1 275 ? 19.948 10.613 -46.584 1.00 87.38 275 GLY A O 1
ATOM 2167 N N . VAL A 1 276 ? 19.990 9.217 -44.828 1.00 91.50 276 VAL A N 1
ATOM 2168 C CA . VAL A 1 276 ? 21.341 8.696 -45.087 1.00 91.50 276 VAL A CA 1
ATOM 2169 C C . VAL A 1 276 ? 21.328 7.771 -46.301 1.00 91.50 276 VAL A C 1
ATOM 2171 O O . VAL A 1 276 ? 22.203 7.865 -47.162 1.00 91.50 276 VAL A O 1
ATOM 2174 N N . ARG A 1 277 ? 20.316 6.903 -46.408 1.00 91.38 277 ARG A N 1
ATOM 2175 C CA . ARG A 1 277 ? 20.172 5.959 -47.525 1.00 91.38 277 ARG A CA 1
ATOM 2176 C C . ARG A 1 277 ? 20.085 6.671 -48.871 1.00 91.38 277 ARG A C 1
ATOM 2178 O O . ARG A 1 277 ? 20.685 6.213 -49.842 1.00 91.38 277 ARG A O 1
ATOM 2185 N N . GLU A 1 278 ? 19.378 7.794 -48.926 1.00 92.44 278 GLU A N 1
ATOM 2186 C CA . GLU A 1 278 ? 19.291 8.589 -50.148 1.00 92.44 278 GLU A CA 1
ATOM 2187 C C . GLU A 1 278 ? 20.656 9.163 -50.547 1.00 92.44 278 GLU A C 1
ATOM 2189 O O . GLU A 1 278 ? 21.077 9.022 -51.695 1.00 92.44 278 GLU A O 1
ATOM 2194 N N . LYS A 1 279 ? 21.427 9.684 -49.584 1.00 94.69 279 LYS A N 1
ATOM 2195 C CA . LYS A 1 279 ? 22.802 10.142 -49.839 1.00 94.69 279 LYS A CA 1
ATOM 2196 C C . LYS A 1 279 ? 23.730 9.024 -50.298 1.00 94.69 279 LYS A C 1
ATOM 2198 O O . LYS A 1 279 ? 24.544 9.244 -51.193 1.00 94.69 279 LYS A O 1
ATOM 2203 N N . VAL A 1 280 ? 23.585 7.817 -49.750 1.00 92.69 280 VAL A N 1
ATOM 2204 C CA . VAL A 1 280 ? 24.350 6.643 -50.203 1.00 92.69 280 VAL A CA 1
ATOM 2205 C C . VAL A 1 280 ? 24.034 6.319 -51.667 1.00 92.69 280 VAL A C 1
ATOM 2207 O O . VAL A 1 280 ? 24.958 6.062 -52.439 1.00 92.69 280 VAL A O 1
ATOM 2210 N N . ARG A 1 281 ? 22.766 6.404 -52.091 1.00 91.50 281 ARG A N 1
ATOM 2211 C CA . ARG A 1 281 ? 22.358 6.189 -53.494 1.00 91.50 281 ARG A CA 1
ATOM 2212 C C . ARG A 1 281 ? 22.874 7.271 -54.440 1.00 91.50 281 ARG A C 1
ATOM 2214 O O . ARG A 1 281 ? 23.370 6.942 -55.521 1.00 91.50 281 ARG A O 1
ATOM 2221 N N . GLU A 1 282 ? 22.798 8.541 -54.040 1.00 94.31 282 GLU A N 1
ATOM 2222 C CA . GLU A 1 282 ? 23.383 9.657 -54.798 1.00 94.31 282 GLU A CA 1
ATOM 2223 C C . GLU A 1 282 ? 24.892 9.430 -55.009 1.00 94.31 282 GLU A C 1
ATOM 2225 O O . GLU A 1 282 ? 25.391 9.501 -56.135 1.00 94.31 282 GLU A O 1
ATOM 2230 N N . ALA A 1 283 ? 25.615 9.074 -53.942 1.00 94.88 283 ALA A N 1
ATOM 2231 C CA . ALA A 1 283 ? 27.047 8.791 -53.995 1.00 94.88 283 ALA A CA 1
ATOM 2232 C C . ALA A 1 283 ? 27.384 7.544 -54.827 1.00 94.88 283 ALA A C 1
ATOM 2234 O O . ALA A 1 283 ? 28.382 7.540 -55.552 1.00 94.88 283 ALA A O 1
ATOM 2235 N N . ALA A 1 284 ? 26.557 6.496 -54.763 1.00 92.56 284 ALA A N 1
ATOM 2236 C CA . ALA A 1 284 ? 26.715 5.301 -55.586 1.00 92.56 284 ALA A CA 1
ATOM 2237 C C . ALA A 1 284 ? 26.570 5.624 -57.082 1.00 92.56 284 ALA A C 1
ATOM 2239 O O . ALA A 1 284 ? 27.399 5.188 -57.881 1.00 92.56 284 ALA A O 1
ATOM 2240 N N . THR A 1 285 ? 25.592 6.458 -57.445 1.00 94.44 285 THR A N 1
ATOM 2241 C CA . THR A 1 285 ? 25.372 6.910 -58.829 1.00 94.44 285 THR A CA 1
ATOM 2242 C C . THR A 1 285 ? 26.555 7.738 -59.341 1.00 94.44 285 THR A C 1
ATOM 2244 O O . THR A 1 285 ? 27.110 7.446 -60.402 1.00 94.44 285 THR A O 1
ATOM 2247 N N . ALA A 1 286 ? 27.019 8.719 -58.558 1.00 96.12 286 ALA A N 1
ATOM 2248 C CA . ALA A 1 286 ? 28.197 9.523 -58.903 1.00 96.12 286 ALA A CA 1
ATOM 2249 C C . ALA A 1 286 ? 29.466 8.662 -59.044 1.00 96.12 286 ALA A C 1
ATOM 2251 O O . ALA A 1 286 ? 30.289 8.870 -59.940 1.00 96.12 286 ALA A O 1
ATOM 2252 N N . ARG A 1 287 ? 29.610 7.630 -58.202 1.00 95.31 287 ARG A N 1
ATOM 2253 C CA . ARG A 1 287 ? 30.703 6.657 -58.307 1.00 95.31 287 ARG A CA 1
ATOM 2254 C C . ARG A 1 287 ? 30.639 5.868 -59.609 1.00 95.31 287 ARG A C 1
ATOM 2256 O O . ARG A 1 287 ? 31.689 5.635 -60.207 1.00 95.31 287 ARG A O 1
ATOM 2263 N N . GLU A 1 288 ? 29.465 5.409 -60.033 1.00 95.19 288 GLU A N 1
ATOM 2264 C CA . GLU A 1 288 ? 29.334 4.678 -61.296 1.00 95.19 288 GLU A CA 1
ATOM 2265 C C . GLU A 1 288 ? 29.803 5.524 -62.478 1.00 95.19 288 GLU A C 1
ATOM 2267 O O . GLU A 1 288 ? 30.590 5.031 -63.289 1.00 95.19 288 GLU A O 1
ATOM 2272 N N . ALA A 1 289 ? 29.429 6.806 -62.519 1.00 96.25 289 ALA A N 1
ATOM 2273 C CA . ALA A 1 289 ? 29.927 7.746 -63.520 1.00 96.25 289 ALA A CA 1
ATOM 2274 C C . ALA A 1 289 ? 31.456 7.923 -63.419 1.00 96.25 289 ALA A C 1
ATOM 2276 O O . ALA A 1 289 ? 32.169 7.742 -64.409 1.00 96.25 289 ALA A O 1
ATOM 2277 N N . PHE A 1 290 ? 31.995 8.170 -62.217 1.00 97.50 290 PHE A N 1
ATOM 2278 C CA . PHE A 1 290 ? 33.443 8.278 -61.980 1.00 97.50 290 PHE A CA 1
ATOM 2279 C C . PHE A 1 290 ? 34.222 7.053 -62.479 1.00 97.50 290 PHE A C 1
ATOM 2281 O O . PHE A 1 290 ? 35.270 7.193 -63.116 1.00 97.50 290 PHE A O 1
ATOM 2288 N N . VAL A 1 291 ? 33.710 5.847 -62.226 1.00 96.44 291 VAL A N 1
ATOM 2289 C CA . VAL A 1 291 ? 34.361 4.595 -62.624 1.00 96.44 291 VAL A CA 1
ATOM 2290 C C . VAL A 1 291 ? 34.225 4.344 -64.126 1.00 96.44 291 VAL A C 1
ATOM 2292 O O . VAL A 1 291 ? 35.231 4.085 -64.787 1.00 96.44 291 VAL A O 1
ATOM 2295 N N . ASN A 1 292 ? 33.009 4.401 -64.667 1.00 96.69 292 ASN A N 1
ATOM 2296 C CA . ASN A 1 292 ? 32.718 3.941 -66.025 1.00 96.69 292 ASN A CA 1
ATOM 2297 C C . ASN A 1 292 ? 33.067 4.979 -67.097 1.00 96.69 292 ASN A C 1
ATOM 2299 O O . ASN A 1 292 ? 33.518 4.603 -68.177 1.00 96.69 292 ASN A O 1
ATOM 2303 N N . GLU A 1 293 ? 32.898 6.270 -66.807 1.00 96.19 293 GLU A N 1
ATOM 2304 C CA . GLU A 1 293 ? 33.153 7.355 -67.764 1.00 96.19 293 GLU A CA 1
ATOM 2305 C C . GLU A 1 293 ? 34.529 8.007 -67.584 1.00 96.19 293 GLU A C 1
ATOM 2307 O O . GLU A 1 293 ? 35.045 8.626 -68.516 1.00 96.19 293 GLU A O 1
ATOM 2312 N N . GLY A 1 294 ? 35.131 7.878 -66.398 1.00 95.81 294 GLY A N 1
ATOM 2313 C CA . GLY A 1 294 ? 36.442 8.444 -66.081 1.00 95.81 294 GLY A CA 1
ATOM 2314 C C . GLY A 1 294 ? 37.535 7.385 -65.972 1.00 95.81 294 GLY A C 1
ATOM 2315 O O . GLY A 1 294 ? 38.429 7.296 -66.814 1.00 95.81 294 GLY A O 1
ATOM 2316 N N . LEU A 1 295 ? 37.479 6.588 -64.905 1.00 95.94 295 LEU A N 1
ATOM 2317 C CA . LEU A 1 295 ? 38.594 5.757 -64.451 1.00 95.94 295 LEU A CA 1
ATOM 2318 C C . LEU A 1 295 ? 38.912 4.594 -65.401 1.00 95.94 295 LEU A C 1
ATOM 2320 O O . LEU A 1 295 ? 40.066 4.418 -65.787 1.00 95.94 295 LEU A O 1
ATOM 2324 N N . LEU A 1 296 ? 37.911 3.804 -65.803 1.00 96.44 296 LEU A N 1
ATOM 2325 C CA . LEU A 1 296 ? 38.114 2.645 -66.681 1.00 96.44 296 LEU A CA 1
ATOM 2326 C C . LEU A 1 296 ? 38.584 3.031 -68.096 1.00 96.44 296 LEU A C 1
ATOM 2328 O O . LEU A 1 296 ? 39.503 2.377 -68.596 1.00 96.44 296 LEU A O 1
ATOM 2332 N N . PRO A 1 297 ? 38.044 4.085 -68.743 1.00 97.56 297 PRO A N 1
ATOM 2333 C CA . PRO A 1 297 ? 38.595 4.590 -69.999 1.00 97.56 297 PRO A CA 1
ATOM 2334 C C . PRO A 1 297 ? 40.072 4.982 -69.892 1.00 97.56 297 PRO A C 1
ATOM 2336 O O . PRO A 1 297 ? 40.864 4.600 -70.753 1.00 97.56 297 PRO A O 1
ATOM 2339 N N . ILE A 1 298 ? 40.468 5.673 -68.817 1.00 96.75 298 ILE A N 1
ATOM 2340 C CA . ILE A 1 298 ? 41.872 6.036 -68.568 1.00 96.75 298 ILE A CA 1
ATOM 2341 C C . ILE A 1 298 ? 42.742 4.786 -68.424 1.00 96.75 298 ILE A C 1
ATOM 2343 O O . ILE A 1 298 ? 43.763 4.684 -69.101 1.00 96.75 298 ILE A O 1
ATOM 2347 N N . VAL A 1 299 ? 42.321 3.806 -67.616 1.00 96.75 299 VAL A N 1
ATOM 2348 C CA . VAL A 1 299 ? 43.033 2.523 -67.469 1.00 96.75 299 VAL A CA 1
ATOM 2349 C C . VAL A 1 299 ? 43.221 1.844 -68.830 1.00 96.75 299 VAL A C 1
ATOM 2351 O O . VAL A 1 299 ? 44.327 1.411 -69.145 1.00 96.75 299 VAL A O 1
ATOM 2354 N N . LYS A 1 300 ? 42.181 1.810 -69.673 1.00 96.81 300 LYS A N 1
ATOM 2355 C CA . LYS A 1 300 ? 42.245 1.220 -71.019 1.00 96.81 300 LYS A CA 1
ATOM 2356 C C . LYS A 1 300 ? 43.248 1.942 -71.928 1.00 96.81 300 LYS A C 1
ATOM 2358 O O . LYS A 1 300 ? 43.991 1.285 -72.653 1.00 96.81 300 LYS A O 1
ATOM 2363 N N . HIS A 1 301 ? 43.288 3.275 -71.894 1.00 97.19 301 HIS A N 1
ATOM 2364 C CA . HIS A 1 301 ? 44.254 4.057 -72.672 1.00 97.19 301 HIS A CA 1
ATOM 2365 C C . HIS A 1 301 ? 45.693 3.856 -72.188 1.00 97.19 301 HIS A C 1
ATOM 2367 O O . HIS A 1 301 ? 46.585 3.683 -73.018 1.00 97.19 301 HIS A O 1
ATOM 2373 N N . LEU A 1 302 ? 45.913 3.797 -70.873 1.00 95.38 302 LEU A N 1
ATOM 2374 C CA . LEU A 1 302 ? 47.227 3.522 -70.284 1.00 95.38 302 LEU A CA 1
ATOM 2375 C C . LEU A 1 302 ? 47.726 2.109 -70.625 1.00 95.38 302 LEU A C 1
ATOM 2377 O O . LEU A 1 302 ? 48.887 1.945 -70.991 1.00 95.38 302 LEU A O 1
ATOM 2381 N N . GLN A 1 303 ? 46.846 1.102 -70.600 1.00 94.69 303 GLN A N 1
ATOM 2382 C CA . GLN A 1 303 ? 47.166 -0.267 -71.038 1.00 94.69 303 GLN A CA 1
ATOM 2383 C C . GLN A 1 303 ? 47.554 -0.341 -72.521 1.00 94.69 303 GLN A C 1
ATOM 2385 O O . GLN A 1 303 ? 48.394 -1.153 -72.893 1.00 94.69 303 GLN A O 1
ATOM 2390 N N . ALA A 1 304 ? 46.964 0.514 -73.360 1.00 95.06 304 ALA A N 1
ATOM 2391 C CA . ALA A 1 304 ? 47.298 0.641 -74.777 1.00 95.06 304 ALA A CA 1
ATOM 2392 C C . ALA A 1 304 ? 48.470 1.611 -75.049 1.00 95.06 304 ALA A C 1
ATOM 2394 O O . ALA A 1 304 ? 48.695 1.981 -76.200 1.00 95.06 304 ALA A O 1
ATOM 2395 N N . SER A 1 305 ? 49.179 2.064 -74.005 1.00 93.19 305 SER A N 1
ATOM 2396 C CA . SER A 1 305 ? 50.275 3.045 -74.075 1.00 93.19 305 SER A CA 1
ATOM 2397 C C . SER A 1 305 ? 49.902 4.382 -74.740 1.00 93.19 305 SER A C 1
ATOM 2399 O O . SER A 1 305 ? 50.762 5.088 -75.261 1.00 93.19 305 SER A O 1
ATOM 2401 N N . ASN A 1 306 ? 48.622 4.765 -74.712 1.00 96.06 306 ASN A N 1
ATOM 2402 C CA . ASN A 1 306 ? 48.124 6.033 -75.244 1.00 96.06 306 ASN A CA 1
ATOM 2403 C C . ASN A 1 306 ? 47.971 7.074 -74.119 1.00 96.06 306 ASN A C 1
ATOM 2405 O O . ASN A 1 306 ? 46.868 7.342 -73.637 1.00 96.06 306 ASN A O 1
ATOM 2409 N N . PHE A 1 307 ? 49.094 7.652 -73.689 1.00 95.50 307 PHE A N 1
ATOM 2410 C CA . PHE A 1 307 ? 49.155 8.572 -72.546 1.00 95.50 307 PHE A CA 1
ATOM 2411 C C . PHE A 1 307 ? 48.473 9.919 -72.808 1.00 95.50 307 PHE A C 1
ATOM 2413 O O . PHE A 1 307 ? 47.788 10.434 -71.926 1.00 95.50 307 PHE A O 1
ATOM 2420 N N . VAL A 1 308 ? 48.575 10.460 -74.027 1.00 94.94 308 VAL A N 1
ATOM 2421 C CA . VAL A 1 308 ? 47.947 11.743 -74.398 1.00 94.94 308 VAL A CA 1
ATOM 2422 C C . VAL A 1 308 ? 46.425 11.682 -74.233 1.00 94.94 308 VAL A C 1
ATOM 2424 O O . VAL A 1 308 ? 45.840 12.562 -73.600 1.00 94.94 308 VAL A O 1
ATOM 2427 N N . ALA A 1 309 ? 45.785 10.614 -74.722 1.00 95.25 309 ALA A N 1
ATOM 2428 C CA . ALA A 1 309 ? 44.344 10.423 -74.548 1.00 95.25 309 ALA A CA 1
ATOM 2429 C C . ALA A 1 309 ? 43.957 10.222 -73.071 1.00 95.25 309 ALA A C 1
ATOM 2431 O O . ALA A 1 309 ? 42.912 10.704 -72.631 1.00 95.25 309 ALA A O 1
ATOM 2432 N N . ALA A 1 310 ? 44.807 9.553 -72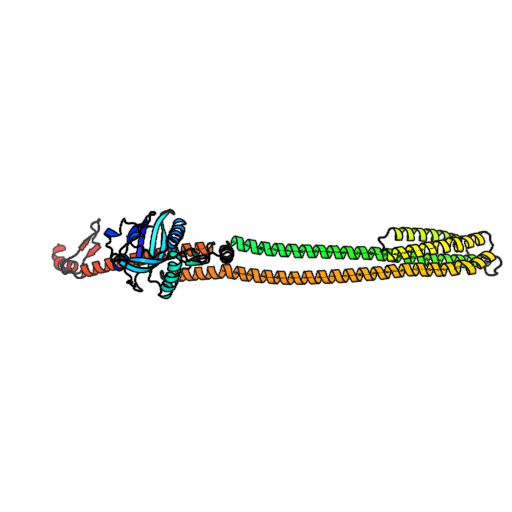.283 1.00 95.94 310 ALA A N 1
ATOM 2433 C CA . ALA A 1 310 ? 44.590 9.383 -70.847 1.00 95.94 310 ALA A CA 1
ATOM 2434 C C . ALA A 1 310 ? 44.631 10.731 -70.097 1.00 95.94 310 ALA A C 1
ATOM 2436 O O . ALA A 1 310 ? 43.753 10.994 -69.273 1.00 95.94 310 ALA A O 1
ATOM 2437 N N . TYR A 1 311 ? 45.591 11.608 -70.416 1.00 95.81 311 TYR A N 1
ATOM 2438 C CA . TYR A 1 311 ? 45.676 12.965 -69.857 1.00 95.81 311 TYR A CA 1
ATOM 2439 C C . TYR A 1 311 ? 44.482 13.840 -70.257 1.00 95.81 311 TYR A C 1
ATOM 2441 O O . TYR A 1 311 ? 43.942 14.575 -69.426 1.00 95.81 311 TYR A O 1
ATOM 2449 N N . GLU A 1 312 ? 44.030 13.751 -71.508 1.00 96.12 312 GLU A N 1
ATOM 2450 C CA . GLU A 1 312 ? 42.844 14.481 -71.956 1.00 96.12 312 GLU A CA 1
ATOM 2451 C C . GLU A 1 312 ? 41.596 14.057 -71.164 1.00 96.12 312 GLU A C 1
ATOM 2453 O O . GLU A 1 312 ? 40.849 14.911 -70.676 1.00 96.12 312 GLU A O 1
ATOM 2458 N N . LEU A 1 313 ? 41.403 12.748 -70.966 1.00 96.56 313 LEU A N 1
ATOM 2459 C CA . LEU A 1 313 ? 40.311 12.209 -70.153 1.00 96.56 313 LEU A CA 1
ATOM 2460 C C . LEU A 1 313 ? 40.447 12.564 -68.669 1.00 96.56 313 LEU A C 1
ATOM 2462 O O . LEU A 1 313 ? 39.434 12.835 -68.023 1.00 96.56 313 LEU A O 1
ATOM 2466 N N . LEU A 1 314 ? 41.664 12.621 -68.120 1.00 95.88 314 LEU A N 1
ATOM 2467 C CA . LEU A 1 314 ? 41.892 13.071 -66.744 1.00 95.88 314 LEU A CA 1
ATOM 2468 C C . LEU A 1 314 ? 41.316 14.473 -66.527 1.00 95.88 314 LEU A C 1
ATOM 2470 O O . LEU A 1 314 ? 40.568 14.701 -65.576 1.00 95.88 314 LEU A O 1
ATOM 2474 N N . ILE A 1 315 ? 41.655 15.401 -67.422 1.00 95.25 315 ILE A N 1
ATOM 2475 C CA . ILE A 1 315 ? 41.274 16.811 -67.309 1.00 95.25 315 ILE A CA 1
ATOM 2476 C C . ILE A 1 315 ? 39.788 16.998 -67.620 1.00 95.25 315 ILE A C 1
ATOM 2478 O O . ILE A 1 315 ? 39.082 17.642 -66.846 1.00 95.25 315 ILE A O 1
ATOM 2482 N N . LYS A 1 316 ? 39.306 16.436 -68.735 1.00 96.31 316 LYS A N 1
ATOM 2483 C CA . LYS A 1 316 ? 37.943 16.683 -69.233 1.00 96.31 316 LYS A CA 1
ATOM 2484 C C . LYS A 1 316 ? 36.867 15.852 -68.537 1.00 96.31 316 LYS A C 1
ATOM 2486 O O . LYS A 1 316 ? 35.706 16.254 -68.559 1.00 96.31 316 LYS A O 1
ATOM 2491 N N . LYS A 1 317 ? 37.214 14.688 -67.978 1.00 96.75 317 LYS A N 1
ATOM 2492 C CA . LYS A 1 317 ? 36.248 13.730 -67.413 1.00 96.75 317 LYS A CA 1
ATOM 2493 C C . LYS A 1 317 ? 36.554 13.372 -65.964 1.00 96.75 317 LYS A C 1
ATOM 2495 O O . LYS A 1 317 ? 35.739 13.675 -65.098 1.00 96.75 317 LYS A O 1
ATOM 2500 N N . LEU A 1 318 ? 37.709 12.766 -65.674 1.00 96.31 318 LEU A N 1
ATOM 2501 C CA . LEU A 1 318 ? 37.980 12.205 -64.342 1.00 96.31 318 LEU A CA 1
ATOM 2502 C C . LEU A 1 318 ? 37.996 13.273 -63.242 1.00 96.31 318 LEU A C 1
ATOM 2504 O O . LEU A 1 318 ? 37.453 13.029 -62.173 1.00 96.31 318 LEU A O 1
ATOM 2508 N N . ASN A 1 319 ? 38.598 14.442 -63.481 1.00 96.62 319 ASN A N 1
ATOM 2509 C CA . ASN A 1 319 ? 38.671 15.514 -62.485 1.00 96.62 319 ASN A CA 1
ATOM 2510 C C . ASN A 1 319 ? 37.279 16.064 -62.105 1.00 96.62 319 ASN A C 1
ATOM 2512 O O . ASN A 1 319 ? 36.974 16.046 -60.913 1.00 96.62 319 ASN A O 1
ATOM 2516 N N . PRO A 1 320 ? 36.413 16.483 -63.053 1.00 97.75 320 PRO A N 1
ATOM 2517 C CA . PRO A 1 320 ? 35.037 16.868 -62.727 1.00 97.75 320 PRO A CA 1
ATOM 2518 C C . PRO A 1 320 ? 34.237 15.761 -62.028 1.00 97.75 320 PRO A C 1
ATOM 2520 O O . PRO A 1 320 ? 33.576 16.025 -61.027 1.00 97.75 320 PRO A O 1
ATOM 2523 N N . LEU A 1 321 ? 34.338 14.516 -62.515 1.00 97.81 321 LEU A N 1
ATOM 2524 C CA . LEU A 1 321 ? 33.645 13.370 -61.916 1.00 97.81 321 LEU A CA 1
ATOM 2525 C C . LEU A 1 321 ? 34.148 13.064 -60.500 1.00 97.81 321 LEU A C 1
ATOM 2527 O O . LEU A 1 321 ? 33.363 12.664 -59.647 1.00 97.81 321 LEU A O 1
ATOM 2531 N N . TYR A 1 322 ? 35.445 13.260 -60.240 1.00 97.62 322 TYR A N 1
ATOM 2532 C CA . TYR A 1 322 ? 36.029 13.113 -58.911 1.00 97.62 322 TYR A CA 1
ATOM 2533 C C . TYR A 1 322 ? 35.482 14.153 -57.936 1.00 97.62 322 TYR A C 1
ATOM 2535 O O . TYR A 1 322 ? 35.165 13.802 -56.805 1.00 97.62 322 TYR A O 1
ATOM 2543 N N . THR A 1 323 ? 35.376 15.416 -58.359 1.00 97.31 323 THR A N 1
ATOM 2544 C CA . THR A 1 323 ? 34.792 16.471 -57.524 1.00 97.31 323 THR A CA 1
ATOM 2545 C C . THR A 1 323 ? 33.364 16.111 -57.126 1.00 97.31 323 THR A C 1
ATOM 2547 O O . THR A 1 323 ? 33.074 16.090 -55.935 1.00 97.31 323 THR A O 1
ATOM 2550 N N . ASP A 1 324 ? 32.520 15.718 -58.086 1.00 97.50 324 ASP A N 1
ATOM 2551 C CA . ASP A 1 324 ? 31.134 15.327 -57.798 1.00 97.50 324 ASP A CA 1
ATOM 2552 C C . ASP A 1 324 ? 31.062 14.128 -56.837 1.00 97.50 324 ASP A C 1
ATOM 2554 O O . ASP A 1 324 ? 30.456 14.229 -55.773 1.00 97.50 324 ASP A O 1
ATOM 2558 N N . VAL A 1 325 ? 31.749 13.012 -57.118 1.00 97.12 325 VAL A N 1
ATOM 2559 C CA . VAL A 1 325 ? 31.699 11.840 -56.221 1.00 97.12 325 VAL A CA 1
ATOM 2560 C C . VAL A 1 325 ? 32.318 12.118 -54.843 1.00 97.12 325 VAL A C 1
ATOM 2562 O O . VAL A 1 325 ? 31.850 11.581 -53.836 1.00 97.12 325 VAL A O 1
ATOM 2565 N N . ASN A 1 326 ? 33.354 12.956 -54.752 1.00 96.62 326 ASN A N 1
ATOM 2566 C CA . ASN A 1 326 ? 33.947 13.349 -53.474 1.00 96.62 326 ASN A CA 1
ATOM 2567 C C . ASN A 1 326 ? 32.961 14.175 -52.639 1.00 96.62 326 ASN A C 1
ATOM 2569 O O . ASN A 1 326 ? 32.840 13.938 -51.437 1.00 96.62 326 ASN A O 1
ATOM 2573 N N . ASP A 1 327 ? 32.231 15.092 -53.270 1.00 97.25 327 ASP A N 1
ATOM 2574 C CA . ASP A 1 327 ? 31.213 15.898 -52.599 1.00 97.25 327 ASP A CA 1
ATOM 2575 C C . ASP A 1 327 ? 30.036 15.017 -52.153 1.00 97.25 327 ASP A C 1
ATOM 2577 O O . ASP A 1 327 ? 29.671 15.035 -50.979 1.00 97.25 327 ASP A O 1
ATOM 2581 N N . ARG A 1 328 ? 29.535 14.113 -53.008 1.00 96.94 328 ARG A N 1
ATOM 2582 C CA . ARG A 1 328 ? 28.471 13.162 -52.619 1.00 96.94 328 ARG A CA 1
ATOM 2583 C C . ARG A 1 328 ? 28.890 12.213 -51.498 1.00 96.94 328 ARG A C 1
ATOM 2585 O O . ARG A 1 328 ? 28.105 11.923 -50.601 1.00 96.94 328 ARG A O 1
ATOM 2592 N N . THR A 1 329 ? 30.122 11.707 -51.516 1.00 95.88 329 THR A N 1
ATOM 2593 C CA . THR A 1 329 ? 30.616 10.823 -50.441 1.00 95.88 329 THR A CA 1
ATOM 2594 C C . THR A 1 329 ? 30.906 11.584 -49.148 1.00 95.88 329 THR A C 1
ATOM 2596 O O . THR A 1 329 ? 30.781 11.009 -48.065 1.00 95.88 329 THR A O 1
ATOM 2599 N N . LYS A 1 330 ? 31.244 12.876 -49.224 1.00 96.38 330 LYS A N 1
ATOM 2600 C CA . LYS A 1 330 ? 31.279 13.770 -48.062 1.00 96.38 330 LYS A CA 1
ATOM 2601 C C . LYS A 1 330 ? 29.876 13.960 -47.476 1.00 96.38 330 LYS A C 1
ATOM 2603 O O . LYS A 1 330 ? 29.736 13.780 -46.268 1.00 96.38 330 LYS A O 1
ATOM 2608 N N . ASP A 1 331 ? 28.866 14.213 -48.307 1.00 96.00 331 ASP A N 1
ATOM 2609 C CA . ASP A 1 331 ? 27.469 14.342 -47.867 1.00 96.00 331 ASP A CA 1
ATOM 2610 C C . ASP A 1 331 ? 26.984 13.084 -47.129 1.00 96.00 331 ASP A C 1
ATOM 2612 O O . ASP A 1 331 ? 26.283 13.194 -46.127 1.00 96.00 331 ASP A O 1
ATOM 2616 N N . VAL A 1 332 ? 27.395 11.883 -47.562 1.00 95.00 332 VAL A N 1
ATOM 2617 C CA . VAL A 1 332 ? 27.100 10.625 -46.844 1.00 95.00 332 VAL A CA 1
ATOM 2618 C C . VAL A 1 332 ? 27.687 10.630 -45.433 1.00 95.00 332 VAL A C 1
ATOM 2620 O O . VAL A 1 332 ? 26.989 10.304 -44.474 1.00 95.00 332 VAL A O 1
ATOM 2623 N N . VAL A 1 333 ? 28.968 10.984 -45.285 1.00 95.00 333 VAL A N 1
ATOM 2624 C CA . VAL A 1 333 ? 29.632 11.015 -43.970 1.00 95.00 333 VAL A CA 1
ATOM 2625 C C . VAL A 1 333 ? 28.976 12.054 -43.061 1.00 95.00 333 VAL A C 1
ATOM 2627 O O . VAL A 1 333 ? 28.722 11.763 -41.893 1.00 95.00 333 VAL A O 1
ATOM 2630 N N . GLU A 1 334 ? 28.681 13.244 -43.585 1.00 95.19 334 GLU A N 1
ATOM 2631 C CA . GLU A 1 334 ? 28.011 14.308 -42.832 1.00 95.19 334 GLU A CA 1
ATOM 2632 C C . GLU A 1 334 ? 26.587 13.909 -42.429 1.00 95.19 334 GLU A C 1
ATOM 2634 O O . GLU A 1 334 ? 26.197 14.144 -41.285 1.00 95.19 334 GLU A O 1
ATOM 2639 N N . ALA A 1 335 ? 25.845 13.231 -43.311 1.00 94.06 335 ALA A N 1
ATOM 2640 C CA . ALA A 1 335 ? 24.517 12.710 -43.007 1.00 94.06 335 ALA A CA 1
ATOM 2641 C C . ALA A 1 335 ? 24.553 11.661 -41.884 1.00 94.06 335 ALA A C 1
ATOM 2643 O O . ALA A 1 335 ? 23.760 11.761 -40.952 1.00 94.06 335 ALA A O 1
ATOM 2644 N N . ILE A 1 336 ? 25.495 10.707 -41.920 1.00 92.62 336 ILE A N 1
ATOM 2645 C C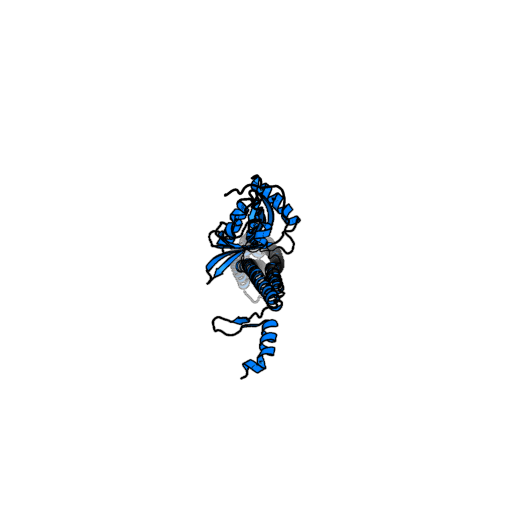A . ILE A 1 336 ? 25.664 9.703 -40.850 1.00 92.62 336 ILE A CA 1
ATOM 2646 C C . ILE A 1 336 ? 25.968 10.386 -39.510 1.00 92.62 336 ILE A C 1
ATOM 2648 O O . ILE A 1 336 ? 25.368 10.045 -38.492 1.00 92.62 336 ILE A O 1
ATOM 2652 N N . VAL A 1 337 ? 26.878 11.366 -39.493 1.00 92.25 337 VAL A N 1
ATOM 2653 C CA . VAL A 1 337 ? 27.250 12.087 -38.263 1.00 92.25 337 VAL A CA 1
ATOM 2654 C C . VAL A 1 337 ? 26.075 12.895 -37.710 1.00 92.25 337 VAL A C 1
ATOM 2656 O O . VAL A 1 337 ? 25.826 12.870 -36.505 1.00 92.25 337 VAL A O 1
ATOM 2659 N N . ALA A 1 338 ? 25.342 13.607 -38.568 1.00 91.56 338 ALA A N 1
ATOM 2660 C CA . ALA A 1 338 ? 24.178 14.388 -38.156 1.00 91.56 338 ALA A CA 1
ATOM 2661 C C . ALA A 1 338 ? 23.078 13.500 -37.556 1.00 91.56 338 ALA A C 1
ATOM 2663 O O . ALA A 1 338 ? 22.518 13.832 -36.511 1.00 91.56 338 ALA A O 1
ATOM 2664 N N . ASP A 1 339 ? 22.818 12.359 -38.189 1.00 88.31 339 ASP A N 1
ATOM 2665 C CA . ASP A 1 339 ? 21.838 11.370 -37.752 1.00 88.31 339 ASP A CA 1
ATOM 2666 C C . ASP A 1 339 ? 22.228 10.730 -36.407 1.00 88.31 339 ASP A C 1
ATOM 2668 O O . ASP A 1 339 ? 21.428 10.705 -35.472 1.00 88.31 339 ASP A O 1
ATOM 2672 N N . THR A 1 340 ? 23.502 10.350 -36.253 1.00 88.38 340 THR A N 1
ATOM 2673 C CA . THR A 1 340 ? 24.054 9.815 -34.993 1.00 88.38 340 THR A CA 1
ATOM 2674 C C . THR A 1 340 ? 23.905 10.818 -33.846 1.00 88.38 340 THR A C 1
ATOM 2676 O O . THR A 1 340 ? 23.424 10.471 -32.768 1.00 88.38 340 THR A O 1
ATOM 2679 N N . ASN A 1 341 ? 24.256 12.089 -34.077 1.00 88.94 341 ASN A N 1
ATOM 2680 C CA . ASN A 1 341 ? 24.130 13.143 -33.066 1.00 88.94 341 ASN A CA 1
ATOM 2681 C C . ASN A 1 341 ? 22.669 13.366 -32.647 1.00 88.94 341 ASN A C 1
ATOM 2683 O O . ASN A 1 341 ? 22.386 13.598 -31.470 1.00 88.94 341 ASN A O 1
ATOM 2687 N N . LEU A 1 342 ? 21.731 13.300 -33.597 1.00 88.12 342 LEU A N 1
ATOM 2688 C CA . LEU A 1 342 ? 20.303 13.425 -33.312 1.00 88.12 342 LEU A CA 1
ATOM 2689 C C . LEU A 1 342 ? 19.792 12.230 -32.494 1.00 88.12 342 LEU A C 1
ATOM 2691 O O . LEU A 1 342 ? 19.079 12.427 -31.505 1.00 88.12 342 LEU A O 1
ATOM 2695 N N . ALA A 1 343 ? 20.177 11.009 -32.872 1.00 85.62 343 ALA A N 1
ATOM 2696 C CA . ALA A 1 343 ? 19.843 9.788 -32.144 1.00 85.62 343 ALA A CA 1
ATOM 2697 C C . ALA A 1 343 ? 20.384 9.831 -30.705 1.00 85.62 343 ALA A C 1
ATOM 2699 O O . ALA A 1 343 ? 19.625 9.595 -29.761 1.00 85.62 343 ALA A O 1
ATOM 2700 N N . GLN A 1 344 ? 21.641 10.246 -30.520 1.00 86.19 344 GLN A N 1
ATOM 2701 C CA . GLN A 1 344 ? 22.260 10.405 -29.204 1.00 86.19 344 GLN A CA 1
ATOM 2702 C C . GLN A 1 344 ? 21.520 11.439 -28.345 1.00 86.19 344 GLN A C 1
ATOM 2704 O O . GLN A 1 344 ? 21.152 11.138 -27.212 1.00 86.19 344 GLN A O 1
ATOM 2709 N N . GLN A 1 345 ? 21.220 12.630 -28.874 1.00 89.81 345 GLN A N 1
ATOM 2710 C CA . GLN A 1 345 ? 20.470 13.651 -28.126 1.00 89.81 345 GLN A CA 1
ATOM 2711 C C . GLN A 1 345 ? 19.077 13.163 -27.706 1.00 89.81 345 GLN A C 1
ATOM 2713 O O . GLN A 1 345 ? 18.598 13.481 -26.612 1.00 89.81 345 GLN A O 1
ATOM 2718 N N . ASN A 1 346 ? 18.405 12.401 -28.569 1.00 88.94 346 ASN A N 1
ATOM 2719 C CA . ASN A 1 346 ? 17.102 11.820 -28.263 1.00 88.94 346 ASN A CA 1
ATOM 2720 C C . ASN A 1 346 ? 17.208 10.723 -27.194 1.00 88.94 346 ASN A C 1
ATOM 2722 O O . ASN A 1 346 ? 16.390 10.700 -26.269 1.00 88.94 346 ASN A O 1
ATOM 2726 N N . ALA A 1 347 ? 18.222 9.859 -27.280 1.00 88.56 347 ALA A N 1
ATOM 2727 C CA . ALA A 1 347 ? 18.510 8.835 -26.279 1.00 88.56 347 ALA A CA 1
ATOM 2728 C C . ALA A 1 347 ? 18.865 9.458 -24.919 1.00 88.56 347 ALA A C 1
ATOM 2730 O O . ALA A 1 347 ? 18.327 9.039 -23.895 1.00 88.56 347 ALA A O 1
ATOM 2731 N N . GLU A 1 348 ? 19.678 10.516 -24.896 1.00 88.81 348 GLU A N 1
ATOM 2732 C CA . GLU A 1 348 ? 20.025 11.263 -23.683 1.00 88.81 348 GLU A CA 1
ATOM 2733 C C . GLU A 1 348 ? 18.793 11.897 -23.034 1.00 88.81 348 GLU A C 1
ATOM 2735 O O . GLU A 1 348 ? 18.574 11.719 -21.836 1.00 88.81 348 GLU A O 1
ATOM 2740 N N . LYS A 1 349 ? 17.936 12.578 -23.807 1.00 91.88 349 LYS A N 1
ATOM 2741 C CA . LYS A 1 349 ? 16.677 13.149 -23.291 1.00 91.88 349 LYS A CA 1
ATOM 2742 C C . LYS A 1 349 ? 15.756 12.072 -22.723 1.00 91.88 349 LYS A C 1
ATOM 2744 O O . LYS A 1 349 ? 15.191 12.259 -21.643 1.00 91.88 349 LYS A O 1
ATOM 2749 N N . ARG A 1 350 ? 15.612 10.942 -23.425 1.00 90.06 350 ARG A N 1
ATOM 2750 C CA . ARG A 1 350 ? 14.807 9.799 -22.970 1.00 90.06 350 ARG A CA 1
ATOM 2751 C C . ARG A 1 350 ? 15.370 9.214 -21.675 1.00 90.06 350 ARG A C 1
ATOM 2753 O O . ARG A 1 350 ? 14.616 9.036 -20.721 1.00 90.06 350 ARG A O 1
ATOM 2760 N N . SER A 1 351 ? 16.681 8.997 -21.610 1.00 89.19 351 SER A N 1
ATOM 2761 C CA . SER A 1 351 ? 17.378 8.484 -20.427 1.00 89.19 351 SER A CA 1
ATOM 2762 C C . SER A 1 351 ? 17.253 9.438 -19.235 1.00 89.19 351 SER A C 1
ATOM 2764 O O . SER A 1 351 ? 16.819 9.026 -18.160 1.00 89.19 351 SER A O 1
ATOM 2766 N N . GLN A 1 352 ? 17.509 10.738 -19.418 1.00 91.19 352 GLN A N 1
ATOM 2767 C CA . GLN A 1 352 ? 17.356 11.750 -18.365 1.00 91.19 352 GLN A CA 1
ATOM 2768 C C . GLN A 1 352 ? 15.922 11.831 -17.837 1.00 91.19 352 GLN A C 1
ATOM 2770 O O . GLN A 1 352 ? 15.717 11.898 -16.620 1.00 91.19 352 GLN A O 1
ATOM 2775 N N . PHE A 1 353 ? 14.927 11.795 -18.726 1.00 93.44 353 PHE A N 1
ATOM 2776 C CA . PHE A 1 353 ? 13.523 11.745 -18.332 1.00 93.44 353 PHE A CA 1
ATOM 2777 C C . PHE A 1 353 ? 13.229 10.495 -17.496 1.00 93.44 353 PHE A C 1
ATOM 2779 O O . PHE A 1 353 ? 12.663 10.604 -16.407 1.00 93.44 353 PHE A O 1
ATOM 2786 N N . MET A 1 354 ? 13.663 9.318 -17.956 1.00 91.44 354 MET A N 1
ATOM 2787 C CA . MET A 1 354 ? 13.429 8.053 -17.258 1.00 91.44 354 MET A CA 1
ATOM 2788 C C . MET A 1 354 ? 14.139 7.973 -15.907 1.00 91.44 354 MET A C 1
ATOM 2790 O O . MET A 1 354 ? 13.539 7.510 -14.932 1.00 91.44 354 MET A O 1
ATOM 2794 N N . VAL A 1 355 ? 15.373 8.467 -15.807 1.00 92.56 355 VAL A N 1
ATOM 2795 C CA . VAL A 1 355 ? 16.112 8.571 -14.541 1.00 92.56 355 VAL A CA 1
ATOM 2796 C C . VAL A 1 355 ? 15.389 9.516 -13.584 1.00 92.56 355 VAL A C 1
ATOM 2798 O O . VAL A 1 355 ? 15.129 9.141 -12.440 1.00 92.56 355 VAL A O 1
ATOM 2801 N N . THR A 1 356 ? 14.986 10.700 -14.049 1.00 94.81 356 THR A N 1
ATOM 2802 C CA . THR A 1 356 ? 14.268 11.689 -13.228 1.00 94.81 356 THR A CA 1
ATOM 2803 C C . THR A 1 356 ? 12.936 11.134 -12.723 1.00 94.81 356 THR A C 1
ATOM 2805 O O . THR A 1 356 ? 12.621 11.251 -11.535 1.00 94.81 356 THR A O 1
ATOM 2808 N N . LEU A 1 357 ? 12.168 10.479 -13.596 1.00 95.00 357 LEU A N 1
ATOM 2809 C CA . LEU A 1 357 ? 10.914 9.819 -13.244 1.00 95.00 357 LEU A CA 1
ATOM 2810 C C . LEU A 1 357 ? 11.140 8.717 -12.201 1.00 95.00 357 LEU A C 1
ATOM 2812 O O . LEU A 1 357 ? 10.430 8.669 -11.198 1.00 95.00 357 LEU A O 1
ATOM 2816 N N . THR A 1 358 ? 12.152 7.869 -12.397 1.00 93.19 358 THR A N 1
ATOM 2817 C CA . THR A 1 358 ? 12.473 6.763 -11.481 1.00 93.19 358 THR A CA 1
ATOM 2818 C C . THR A 1 358 ? 12.885 7.277 -10.101 1.00 93.19 358 THR A C 1
ATOM 2820 O O . THR A 1 358 ? 12.370 6.796 -9.093 1.00 93.19 358 THR A O 1
ATOM 2823 N N . VAL A 1 359 ? 13.749 8.295 -10.032 1.00 94.81 359 VAL A N 1
ATOM 2824 C CA . VAL A 1 359 ? 14.168 8.924 -8.766 1.00 94.81 359 VAL A CA 1
ATOM 2825 C C . VAL A 1 359 ? 12.983 9.590 -8.060 1.00 94.81 359 VAL A C 1
ATOM 2827 O O . VAL A 1 359 ? 12.822 9.438 -6.848 1.00 94.81 359 VAL A O 1
ATOM 2830 N N . THR A 1 360 ? 12.114 10.277 -8.805 1.00 95.81 360 THR A N 1
ATOM 2831 C CA . THR A 1 360 ? 10.913 10.920 -8.249 1.00 95.81 360 THR A CA 1
ATOM 2832 C C . THR A 1 360 ? 9.946 9.885 -7.674 1.00 95.81 360 THR A C 1
ATOM 2834 O O . THR A 1 360 ? 9.480 10.028 -6.543 1.00 95.81 360 THR A O 1
ATOM 2837 N N . LEU A 1 361 ? 9.673 8.807 -8.413 1.00 95.00 361 LEU A N 1
ATOM 2838 C CA . LEU A 1 361 ? 8.814 7.719 -7.943 1.00 95.00 361 LEU A CA 1
ATOM 2839 C C . LEU A 1 361 ? 9.425 6.981 -6.749 1.00 95.00 361 LEU A C 1
ATOM 2841 O O . LEU A 1 361 ? 8.691 6.614 -5.834 1.00 95.00 361 LEU A O 1
ATOM 2845 N N . LEU A 1 362 ? 10.749 6.810 -6.711 1.00 95.94 362 LEU A N 1
ATOM 2846 C CA . LEU A 1 362 ? 11.446 6.246 -5.558 1.00 95.94 362 LEU A CA 1
ATOM 2847 C C . LEU A 1 362 ? 11.263 7.128 -4.314 1.00 95.94 362 LEU A C 1
ATOM 2849 O O . LEU A 1 362 ? 10.906 6.615 -3.253 1.00 95.94 362 LEU A O 1
ATOM 2853 N N . ALA A 1 363 ? 11.431 8.447 -4.439 1.00 96.38 363 ALA A N 1
ATOM 2854 C CA . ALA A 1 363 ? 11.203 9.381 -3.336 1.00 96.38 363 ALA A CA 1
ATOM 2855 C C . ALA A 1 363 ? 9.747 9.328 -2.836 1.00 96.38 363 ALA A C 1
ATOM 2857 O O . ALA A 1 363 ? 9.504 9.232 -1.631 1.00 96.38 363 ALA A O 1
ATOM 2858 N N . LEU A 1 364 ? 8.773 9.309 -3.753 1.00 96.25 364 LEU A N 1
ATOM 2859 C CA . LEU A 1 364 ? 7.354 9.160 -3.415 1.00 96.25 364 LEU A CA 1
ATOM 2860 C C . LEU A 1 364 ? 7.052 7.812 -2.747 1.00 96.25 364 LEU A C 1
ATOM 2862 O O . LEU A 1 364 ? 6.280 7.772 -1.789 1.00 96.25 364 LEU A O 1
ATOM 2866 N N . ALA A 1 365 ? 7.674 6.720 -3.198 1.00 95.31 365 ALA A N 1
ATOM 2867 C CA . ALA A 1 365 ? 7.516 5.398 -2.600 1.00 95.31 365 ALA A CA 1
ATOM 2868 C C . ALA A 1 365 ? 8.064 5.352 -1.166 1.00 95.31 365 ALA A C 1
ATOM 2870 O O . ALA A 1 365 ? 7.412 4.793 -0.283 1.00 95.31 365 ALA A O 1
ATOM 2871 N N . VAL A 1 366 ? 9.208 5.992 -0.901 1.00 96.00 366 VAL A N 1
ATOM 2872 C CA . VAL A 1 366 ? 9.767 6.121 0.457 1.00 96.00 366 VAL A CA 1
ATOM 2873 C C . VAL A 1 366 ? 8.829 6.928 1.356 1.00 96.00 366 VAL A C 1
ATOM 2875 O O . VAL A 1 366 ? 8.518 6.492 2.466 1.00 96.00 366 VAL A O 1
ATOM 2878 N N . ILE A 1 367 ? 8.312 8.063 0.877 1.00 96.56 367 ILE A N 1
ATOM 2879 C CA . ILE A 1 367 ? 7.342 8.877 1.626 1.00 96.56 367 ILE A CA 1
ATOM 2880 C C . ILE A 1 367 ? 6.075 8.065 1.925 1.00 96.56 367 ILE A C 1
ATOM 2882 O O . ILE A 1 367 ? 5.615 8.033 3.069 1.00 96.56 367 ILE A O 1
ATOM 2886 N N . ALA A 1 368 ? 5.532 7.363 0.928 1.00 94.31 368 ALA A N 1
ATOM 2887 C CA . ALA A 1 368 ? 4.363 6.507 1.095 1.00 94.31 368 ALA A CA 1
ATOM 2888 C C . ALA A 1 368 ? 4.619 5.384 2.113 1.00 94.31 368 ALA A C 1
ATOM 2890 O O . ALA A 1 368 ? 3.758 5.114 2.955 1.00 94.31 368 ALA A O 1
ATOM 2891 N N . ALA A 1 369 ? 5.811 4.780 2.102 1.00 94.56 369 ALA A N 1
ATOM 2892 C CA . ALA A 1 369 ? 6.209 3.771 3.076 1.00 94.56 369 ALA A CA 1
ATOM 2893 C C . ALA A 1 369 ? 6.235 4.332 4.501 1.00 94.56 369 ALA A C 1
ATOM 2895 O O . ALA A 1 369 ? 5.603 3.757 5.392 1.00 94.56 369 ALA A O 1
ATOM 2896 N N . VAL A 1 370 ? 6.864 5.491 4.711 1.00 95.94 370 VAL A N 1
ATOM 2897 C CA . VAL A 1 370 ? 6.914 6.161 6.021 1.00 95.94 370 VAL A CA 1
ATOM 2898 C C . VAL A 1 370 ? 5.510 6.517 6.515 1.00 95.94 370 VAL A C 1
ATOM 2900 O O . VAL A 1 370 ? 5.159 6.201 7.653 1.00 95.94 370 VAL A O 1
ATOM 2903 N N . ILE A 1 371 ? 4.674 7.114 5.660 1.00 95.19 371 ILE A N 1
ATOM 2904 C CA . ILE A 1 371 ? 3.288 7.463 6.003 1.00 95.19 371 ILE A CA 1
ATOM 2905 C C . ILE A 1 371 ? 2.498 6.206 6.375 1.00 95.19 371 ILE A C 1
ATOM 2907 O O . ILE A 1 371 ? 1.836 6.188 7.416 1.00 95.19 371 ILE A O 1
ATOM 2911 N N . SER A 1 372 ? 2.590 5.142 5.571 1.00 92.25 372 SER A N 1
ATOM 2912 C CA . SER A 1 372 ? 1.892 3.881 5.842 1.00 92.25 372 SER A CA 1
ATOM 2913 C C . SER A 1 372 ? 2.324 3.266 7.178 1.00 92.25 372 SER A C 1
ATOM 2915 O O . SER A 1 372 ? 1.470 2.827 7.951 1.00 92.25 372 SER A O 1
ATOM 2917 N N . GLY A 1 373 ? 3.619 3.333 7.507 1.00 91.94 373 GLY A N 1
ATOM 2918 C CA . GLY A 1 373 ? 4.165 2.891 8.787 1.00 91.94 373 GLY A CA 1
ATOM 2919 C C . GLY A 1 373 ? 3.615 3.698 9.962 1.00 91.94 373 GLY A C 1
ATOM 2920 O O . GLY A 1 373 ? 3.105 3.119 10.920 1.00 91.94 373 GLY A O 1
ATOM 2921 N N . ILE A 1 374 ? 3.625 5.032 9.878 1.00 93.81 374 ILE A N 1
ATOM 2922 C CA . ILE A 1 374 ? 3.069 5.913 10.922 1.00 93.81 374 ILE A CA 1
ATOM 2923 C C . ILE A 1 374 ? 1.576 5.638 11.136 1.00 93.81 374 ILE A C 1
ATOM 2925 O O . ILE A 1 374 ? 1.110 5.571 12.278 1.00 93.81 374 ILE A O 1
ATOM 2929 N N . VAL A 1 375 ? 0.815 5.475 10.053 1.00 91.00 375 VAL A N 1
ATOM 2930 C CA . VAL A 1 375 ? -0.619 5.162 10.111 1.00 91.00 375 VAL A CA 1
ATOM 2931 C C . VAL A 1 375 ? -0.845 3.813 10.791 1.00 91.00 375 VAL A C 1
ATOM 2933 O O . VAL A 1 375 ? -1.661 3.728 11.711 1.00 91.00 375 VAL A O 1
ATOM 2936 N N . LEU A 1 376 ? -0.093 2.781 10.409 1.00 90.12 376 LEU A N 1
ATOM 2937 C CA . LEU A 1 376 ? -0.211 1.444 10.985 1.00 90.12 376 LEU A CA 1
ATOM 2938 C C . LEU A 1 376 ? 0.144 1.435 12.479 1.00 90.12 376 LEU A C 1
ATOM 2940 O O . LEU A 1 376 ? -0.619 0.898 13.286 1.00 90.12 376 LEU A O 1
ATOM 2944 N N . LEU A 1 377 ? 1.229 2.114 12.866 1.00 89.12 377 LEU A N 1
ATOM 2945 C CA . LEU A 1 377 ? 1.616 2.291 14.268 1.00 89.12 377 LEU A CA 1
ATOM 2946 C C . LEU A 1 377 ? 0.513 2.994 15.064 1.00 89.12 377 LEU A C 1
ATOM 2948 O O . LEU A 1 377 ? 0.131 2.524 16.133 1.00 89.12 377 LEU A O 1
ATOM 2952 N N . ARG A 1 378 ? -0.068 4.082 14.544 1.00 89.81 378 ARG A N 1
ATOM 2953 C CA . ARG A 1 378 ? -1.162 4.791 15.230 1.00 89.81 378 ARG A CA 1
ATOM 2954 C C . ARG A 1 378 ? -2.416 3.935 15.383 1.00 89.81 378 ARG A C 1
ATOM 2956 O O . ARG A 1 378 ? -3.068 4.021 16.420 1.00 89.81 378 ARG A O 1
ATOM 2963 N N . ILE A 1 379 ? -2.756 3.139 14.372 1.00 86.31 379 ILE A N 1
ATOM 2964 C CA . ILE A 1 379 ? -3.966 2.309 14.350 1.00 86.31 379 ILE A CA 1
ATOM 2965 C C . ILE A 1 379 ? -3.850 1.091 15.280 1.00 86.31 379 ILE A C 1
ATOM 2967 O O . ILE A 1 379 ? -4.873 0.611 15.764 1.00 86.31 379 ILE A O 1
ATOM 2971 N N . ILE A 1 380 ? -2.639 0.597 15.551 1.00 88.06 380 ILE A N 1
ATOM 2972 C CA . ILE A 1 380 ? -2.419 -0.578 16.410 1.00 88.06 380 ILE A CA 1
ATOM 2973 C C . ILE A 1 380 ? -2.002 -0.176 17.829 1.00 88.06 380 ILE A C 1
ATOM 2975 O O . ILE A 1 380 ? -2.605 -0.635 18.797 1.00 88.06 380 ILE A O 1
ATOM 2979 N N . ILE A 1 381 ? -1.001 0.697 17.971 1.00 88.38 381 ILE A N 1
ATOM 2980 C CA . ILE A 1 381 ? -0.392 1.009 19.273 1.00 88.38 381 ILE A CA 1
ATOM 2981 C C . ILE A 1 381 ? -1.334 1.834 20.143 1.00 88.38 381 ILE A C 1
ATOM 2983 O O . ILE A 1 381 ? -1.480 1.533 21.324 1.00 88.38 381 ILE A O 1
ATOM 2987 N N . ARG A 1 382 ? -2.008 2.855 19.590 1.00 87.31 382 ARG A N 1
ATOM 2988 C CA . ARG A 1 382 ? -2.889 3.710 20.408 1.00 87.31 382 ARG A CA 1
ATOM 2989 C C . ARG A 1 382 ? -4.033 2.917 21.052 1.00 87.31 382 ARG A C 1
ATOM 2991 O O . ARG A 1 382 ? -4.194 3.030 22.264 1.00 87.31 382 ARG A O 1
ATOM 2998 N N . PRO A 1 383 ? -4.804 2.083 20.323 1.00 86.75 383 PRO A N 1
ATOM 2999 C CA . PRO A 1 383 ? -5.861 1.300 20.962 1.00 86.75 383 PRO A CA 1
ATOM 3000 C C . PRO A 1 383 ? -5.338 0.253 21.953 1.00 86.75 383 PRO A C 1
ATOM 3002 O O . PRO A 1 383 ? -6.013 -0.043 22.941 1.00 86.75 383 PRO A O 1
ATOM 3005 N N . LEU A 1 384 ? -4.139 -0.290 21.720 1.00 88.00 384 LEU A N 1
ATOM 3006 C CA . LEU A 1 384 ? -3.491 -1.191 22.670 1.00 88.00 384 LEU A CA 1
ATOM 3007 C C . LEU A 1 384 ? -3.124 -0.455 23.968 1.00 88.00 384 LEU A C 1
ATOM 3009 O O . LEU A 1 384 ? -3.424 -0.953 25.049 1.00 88.00 384 LEU A O 1
ATOM 3013 N N . GLY A 1 385 ? -2.583 0.763 23.867 1.00 89.38 385 GLY A N 1
ATOM 3014 C CA . GLY A 1 385 ? -2.325 1.642 25.012 1.00 89.38 385 GLY A CA 1
ATOM 3015 C C . GLY A 1 385 ? -3.590 1.941 25.821 1.00 89.38 385 GLY A C 1
ATOM 3016 O O . GLY A 1 385 ? -3.592 1.776 27.037 1.00 89.38 385 GLY A O 1
ATOM 3017 N N . ASN A 1 386 ? -4.700 2.266 25.148 1.00 88.06 386 ASN A N 1
ATOM 3018 C CA . ASN A 1 386 ? -5.993 2.469 25.815 1.00 88.06 386 ASN A CA 1
ATOM 3019 C C . ASN A 1 386 ? -6.475 1.203 26.546 1.00 88.06 386 ASN A C 1
ATOM 3021 O O . ASN A 1 386 ? -7.071 1.290 27.616 1.00 88.06 386 ASN A O 1
ATOM 3025 N N . SER A 1 387 ? -6.227 0.019 25.976 1.00 89.19 387 SER A N 1
ATOM 3026 C CA . SER A 1 387 ? -6.595 -1.256 26.607 1.00 89.19 387 SER A CA 1
ATOM 3027 C C . SER A 1 387 ? -5.790 -1.494 27.889 1.00 89.19 387 SER A C 1
ATOM 3029 O O . SER A 1 387 ? -6.355 -1.923 28.892 1.00 89.19 387 SER A O 1
ATOM 3031 N N . ILE A 1 388 ? -4.496 -1.158 27.883 1.00 90.06 388 ILE A N 1
ATOM 3032 C CA . ILE A 1 388 ? -3.623 -1.221 29.068 1.00 90.06 388 ILE A CA 1
ATOM 3033 C C . ILE A 1 388 ? -4.108 -0.255 30.157 1.00 90.06 388 ILE A C 1
ATOM 3035 O O . ILE A 1 388 ? -4.164 -0.625 31.327 1.00 90.06 388 ILE A O 1
ATOM 3039 N N . GLU A 1 389 ? -4.516 0.961 29.790 1.00 90.44 389 GLU A N 1
ATOM 3040 C CA . GLU A 1 389 ? -5.065 1.923 30.752 1.00 90.44 389 GLU A CA 1
ATOM 3041 C C . GLU A 1 389 ? -6.362 1.413 31.402 1.00 90.44 389 GLU A C 1
ATOM 3043 O O . GLU A 1 389 ? -6.555 1.562 32.608 1.00 90.44 389 GLU A O 1
ATOM 3048 N N . ILE A 1 390 ? -7.236 0.760 30.628 1.00 89.31 390 ILE A N 1
ATOM 3049 C CA . ILE A 1 390 ? -8.447 0.119 31.159 1.00 89.31 390 ILE A CA 1
ATOM 3050 C C . ILE A 1 390 ? -8.084 -0.975 32.168 1.00 89.31 390 ILE A C 1
ATOM 3052 O O . ILE A 1 390 ? -8.684 -1.017 33.240 1.00 89.31 390 ILE A O 1
ATOM 3056 N N . PHE A 1 391 ? -7.103 -1.827 31.856 1.00 89.25 391 PHE A N 1
ATOM 3057 C CA . PHE A 1 391 ? -6.619 -2.844 32.793 1.00 89.25 391 PHE A CA 1
ATOM 3058 C C . PHE A 1 391 ? -6.133 -2.224 34.103 1.00 89.25 391 PHE A C 1
ATOM 3060 O O . PHE A 1 391 ? -6.549 -2.672 35.168 1.00 89.25 391 PHE A O 1
ATOM 3067 N N . LYS A 1 392 ? -5.333 -1.156 34.028 1.00 90.19 392 LYS A N 1
ATOM 3068 C CA . LYS A 1 392 ? -4.824 -0.460 35.215 1.00 90.19 392 LYS A CA 1
ATOM 3069 C C . LYS A 1 392 ? -5.952 0.092 36.095 1.00 90.19 392 LYS A C 1
ATOM 3071 O O . LYS A 1 392 ? -5.912 -0.043 37.309 1.00 90.19 392 LYS A O 1
ATOM 3076 N N . ARG A 1 393 ? -7.009 0.647 35.495 1.00 88.44 393 ARG A N 1
ATOM 3077 C CA . ARG A 1 393 ? -8.185 1.122 36.251 1.00 88.44 393 ARG A CA 1
ATOM 3078 C C . ARG A 1 393 ? -8.929 -0.020 36.951 1.00 88.44 393 ARG A C 1
ATOM 3080 O O . ARG A 1 393 ? -9.380 0.154 38.078 1.00 88.44 393 ARG A O 1
ATOM 3087 N N . ILE A 1 394 ? -9.054 -1.176 36.296 1.00 89.19 394 ILE A N 1
ATOM 3088 C CA . ILE A 1 394 ? -9.671 -2.372 36.895 1.00 89.19 394 ILE A CA 1
ATOM 3089 C C . ILE A 1 394 ? -8.816 -2.878 38.067 1.00 89.19 394 ILE A C 1
ATOM 3091 O O . ILE A 1 394 ? -9.369 -3.219 39.109 1.00 89.19 394 ILE A O 1
ATOM 3095 N N . GLU A 1 395 ? -7.488 -2.879 37.924 1.00 88.06 395 GLU A N 1
ATOM 3096 C CA . GLU A 1 395 ? -6.535 -3.222 38.992 1.00 88.06 395 GLU A CA 1
ATOM 3097 C C . GLU A 1 395 ? -6.667 -2.288 40.207 1.00 88.06 395 GLU A C 1
ATOM 3099 O O . GLU A 1 395 ? -6.669 -2.746 41.346 1.00 88.06 395 GLU A O 1
ATOM 3104 N N . GLU A 1 396 ? -6.885 -0.993 39.973 1.00 89.88 396 GLU A N 1
ATOM 3105 C CA . GLU A 1 396 ? -7.150 0.016 41.012 1.00 89.88 396 GLU A CA 1
ATOM 3106 C C . GLU A 1 396 ? -8.555 -0.110 41.654 1.00 89.88 396 GLU A C 1
ATOM 3108 O O . GLU A 1 396 ? -8.933 0.704 42.498 1.00 89.88 396 GLU A O 1
ATOM 3113 N N . GLY A 1 397 ? -9.354 -1.118 41.277 1.00 84.19 397 GLY A N 1
ATOM 3114 C CA . GLY A 1 397 ? -10.692 -1.374 41.823 1.00 84.19 397 GLY A CA 1
ATOM 3115 C C . GLY A 1 397 ? -11.806 -0.524 41.203 1.00 84.19 397 GLY A C 1
ATOM 3116 O O . GLY A 1 397 ? -12.923 -0.478 41.727 1.00 84.19 397 GLY A O 1
ATOM 3117 N N . ASN A 1 398 ? -11.533 0.156 40.088 1.00 82.88 398 ASN A N 1
ATOM 3118 C CA . ASN A 1 398 ? -12.518 0.959 39.375 1.00 82.88 398 ASN A CA 1
ATOM 3119 C C . ASN A 1 398 ? -13.265 0.111 38.333 1.00 82.88 398 ASN A C 1
ATOM 3121 O O . ASN A 1 398 ? -12.794 -0.105 37.217 1.00 82.88 398 ASN A O 1
ATOM 3125 N N . TYR A 1 399 ? -14.462 -0.355 38.694 1.00 83.56 399 TYR A N 1
ATOM 3126 C CA . TYR A 1 399 ? -15.290 -1.219 37.839 1.00 83.56 399 TYR A CA 1
ATOM 3127 C C . TYR A 1 399 ? -16.416 -0.482 37.100 1.00 83.56 399 TYR A C 1
ATOM 3129 O O . TYR A 1 399 ? -17.178 -1.106 36.365 1.00 83.56 399 TYR A O 1
ATOM 3137 N N . ASN A 1 400 ? -16.530 0.837 37.275 1.00 73.12 400 ASN A N 1
ATOM 3138 C CA . ASN A 1 400 ? -17.675 1.616 36.791 1.00 73.12 400 ASN A CA 1
ATOM 3139 C C . ASN A 1 400 ? -17.345 2.518 35.589 1.00 73.12 400 ASN A C 1
ATOM 3141 O O . ASN A 1 400 ? -18.217 3.232 35.091 1.00 73.12 400 ASN A O 1
ATOM 3145 N N . ASN A 1 401 ? -16.102 2.521 35.099 1.00 74.75 401 ASN A N 1
ATOM 3146 C CA . ASN A 1 401 ? -15.718 3.339 33.949 1.00 74.75 401 ASN A CA 1
ATOM 3147 C C . ASN A 1 401 ? -16.252 2.766 32.628 1.00 74.75 401 ASN A C 1
ATOM 3149 O O . ASN A 1 401 ? -16.206 1.562 32.385 1.00 74.75 401 ASN A O 1
ATOM 3153 N N . GLN A 1 402 ? -16.689 3.645 31.723 1.00 73.00 402 GLN A N 1
ATOM 3154 C CA . GLN A 1 402 ? -17.204 3.230 30.419 1.00 73.00 402 GLN A CA 1
ATOM 3155 C C . GLN A 1 402 ? -16.089 2.697 29.511 1.00 73.00 402 GLN A C 1
ATOM 3157 O O . GLN A 1 402 ? -15.161 3.421 29.148 1.00 73.00 402 GLN A O 1
ATOM 3162 N N . ILE A 1 403 ? -16.228 1.442 29.079 1.00 83.81 403 ILE A N 1
ATOM 3163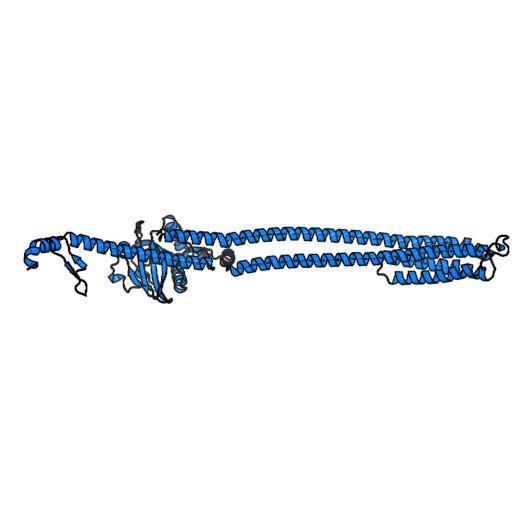 C CA . ILE A 1 403 ? -15.409 0.848 28.019 1.00 83.81 403 ILE A CA 1
ATOM 3164 C C . ILE A 1 403 ? -16.185 0.932 26.702 1.00 83.81 403 ILE A C 1
ATOM 3166 O O . ILE A 1 403 ? -17.195 0.242 26.497 1.00 83.81 403 ILE A O 1
ATOM 3170 N N . THR A 1 404 ? -15.706 1.791 25.800 1.00 78.81 404 THR A N 1
ATOM 3171 C CA . THR A 1 404 ? -16.294 1.960 24.465 1.00 78.81 404 THR A CA 1
ATOM 3172 C C . THR A 1 404 ? -15.599 1.038 23.472 1.00 78.81 404 THR A C 1
ATOM 3174 O O . THR A 1 404 ? -14.420 1.209 23.164 1.00 78.81 404 THR A O 1
ATOM 3177 N N . VAL A 1 405 ? -16.347 0.073 22.941 1.00 83.81 405 VAL A N 1
ATOM 3178 C CA . VAL A 1 405 ? -15.891 -0.798 21.855 1.00 83.81 405 VAL A CA 1
ATOM 3179 C C . VAL A 1 405 ? -16.234 -0.105 20.541 1.00 83.81 405 VAL A C 1
ATOM 3181 O O . VAL A 1 405 ? -17.397 0.145 20.253 1.00 83.81 405 VAL A O 1
ATOM 3184 N N . THR A 1 406 ? -15.216 0.265 19.768 1.00 76.19 406 THR A N 1
ATOM 3185 C CA . THR A 1 406 ? -15.374 1.044 18.523 1.00 76.19 406 THR A CA 1
ATOM 3186 C C . THR A 1 406 ? -15.116 0.229 17.256 1.00 76.19 406 THR A C 1
ATOM 3188 O O . THR A 1 406 ? -15.362 0.709 16.152 1.00 76.19 406 THR A O 1
ATOM 3191 N N . HIS A 1 407 ? -14.596 -0.990 17.402 1.00 81.44 407 HIS A N 1
ATOM 3192 C CA . HIS A 1 407 ? -14.150 -1.846 16.307 1.00 81.44 407 HIS A CA 1
ATOM 3193 C C . HIS A 1 407 ? -14.516 -3.298 16.616 1.00 81.44 407 HIS A C 1
ATOM 3195 O O . HIS A 1 407 ? -14.610 -3.660 17.782 1.00 81.44 407 HIS A O 1
ATOM 3201 N N . HIS A 1 408 ? -14.653 -4.128 15.583 1.00 83.00 408 HIS A N 1
ATOM 3202 C CA . HIS A 1 408 ? -14.972 -5.563 15.687 1.00 83.00 408 HIS A CA 1
ATOM 3203 C C . HIS A 1 408 ? -13.789 -6.476 15.320 1.00 83.00 408 HIS A C 1
ATOM 3205 O O . HIS A 1 408 ? -13.946 -7.673 15.091 1.00 83.00 408 HIS A O 1
ATOM 3211 N N . ASN A 1 409 ? -12.589 -5.907 15.222 1.00 88.94 409 ASN A N 1
ATOM 3212 C CA . ASN A 1 409 ? -11.355 -6.647 14.967 1.00 88.94 409 ASN A CA 1
ATOM 3213 C C . ASN A 1 409 ? -10.804 -7.271 16.266 1.00 88.94 409 ASN A C 1
ATOM 3215 O O . ASN A 1 409 ? -11.493 -7.361 17.281 1.00 88.94 409 ASN A O 1
ATOM 3219 N N . GLU A 1 410 ? -9.557 -7.735 16.256 1.00 90.88 410 GLU A N 1
ATOM 3220 C CA . GLU A 1 410 ? -8.895 -8.328 17.424 1.00 90.88 410 GLU A CA 1
ATOM 3221 C C . GLU A 1 410 ? -8.890 -7.396 18.644 1.00 90.88 410 GLU A C 1
ATOM 3223 O O . GLU A 1 410 ? -9.179 -7.842 19.751 1.00 90.88 410 GLU A O 1
ATOM 3228 N N . ILE A 1 411 ? -8.637 -6.099 18.437 1.00 89.00 411 ILE A N 1
ATOM 3229 C CA . ILE A 1 411 ? -8.678 -5.087 19.504 1.00 89.00 411 ILE A CA 1
ATOM 3230 C C . ILE A 1 411 ? -10.111 -4.930 20.022 1.00 89.00 411 ILE A C 1
ATOM 3232 O O . ILE A 1 411 ? -10.334 -4.858 21.226 1.00 89.00 411 ILE A O 1
ATOM 3236 N N . GLY A 1 412 ? -11.088 -4.926 19.116 1.00 89.12 412 GLY A N 1
ATOM 3237 C CA . GLY A 1 412 ? -12.508 -4.952 19.454 1.00 89.12 412 GLY A CA 1
ATOM 3238 C C . GLY A 1 412 ? -12.879 -6.087 20.397 1.00 89.12 412 GLY A C 1
ATOM 3239 O O . GLY A 1 412 ? -13.406 -5.852 21.481 1.00 89.12 412 GLY A O 1
ATOM 3240 N N . ARG A 1 413 ? -12.519 -7.316 20.017 1.00 89.44 413 ARG A N 1
ATOM 3241 C CA . ARG A 1 413 ? -12.770 -8.529 20.809 1.00 89.44 413 ARG A CA 1
ATOM 3242 C C . ARG A 1 413 ? -12.067 -8.504 22.169 1.00 89.44 413 ARG A C 1
ATOM 3244 O O . ARG A 1 413 ? -12.633 -8.974 23.158 1.00 89.44 413 ARG A O 1
ATOM 3251 N N . LEU A 1 414 ? -10.863 -7.929 22.241 1.00 90.94 414 LEU A N 1
ATOM 3252 C CA . LEU A 1 414 ? -10.161 -7.702 23.507 1.00 90.94 414 LEU A CA 1
ATOM 3253 C C . LEU A 1 414 ? -10.957 -6.749 24.407 1.00 90.94 414 LEU A C 1
ATOM 3255 O O . LEU A 1 414 ? -11.197 -7.067 25.570 1.00 90.94 414 LEU A O 1
ATOM 3259 N N . LEU A 1 415 ? -11.413 -5.615 23.867 1.00 90.31 415 LEU A N 1
ATOM 3260 C CA . LEU A 1 415 ? -12.208 -4.636 24.613 1.00 90.31 415 LEU A CA 1
ATOM 3261 C C . LEU A 1 415 ? -13.571 -5.200 25.045 1.00 90.31 415 LEU A C 1
ATOM 3263 O O . LEU A 1 415 ? -14.013 -4.937 26.161 1.00 90.31 415 LEU A O 1
ATOM 3267 N N . GLU A 1 416 ? -14.225 -6.010 24.211 1.00 90.44 416 GLU A N 1
ATOM 3268 C CA . GLU A 1 416 ? -15.449 -6.744 24.568 1.00 90.44 416 GLU A CA 1
ATOM 3269 C C . GLU A 1 416 ? -15.215 -7.719 25.733 1.00 90.44 416 GLU A C 1
ATOM 3271 O O . GLU A 1 416 ? -16.011 -7.789 26.675 1.00 90.44 416 GLU A O 1
ATOM 3276 N N . SER A 1 417 ? -14.102 -8.449 25.706 1.00 89.06 417 SER A N 1
ATOM 3277 C CA . SER A 1 417 ? -13.734 -9.375 26.782 1.00 89.06 417 SER A CA 1
ATOM 3278 C C . SER A 1 417 ? -13.437 -8.624 28.082 1.00 89.06 417 SER A C 1
ATOM 3280 O O . SER A 1 417 ? -13.966 -8.981 29.135 1.00 89.06 417 SER A O 1
ATOM 3282 N N . LEU A 1 418 ? -12.672 -7.532 27.996 1.00 90.44 418 LEU A N 1
ATOM 3283 C CA . LEU A 1 418 ? -12.381 -6.629 29.113 1.00 90.44 418 LEU A CA 1
ATOM 3284 C C . LEU A 1 418 ? -13.648 -6.060 29.742 1.00 90.44 418 LEU A C 1
ATOM 3286 O O . LEU A 1 418 ? -13.805 -6.057 30.958 1.00 90.44 418 LEU A O 1
ATOM 3290 N N . LYS A 1 419 ? -14.586 -5.620 28.911 1.00 88.94 419 LYS A N 1
ATOM 3291 C CA . LYS A 1 419 ? -15.870 -5.082 29.352 1.00 88.94 419 LYS A CA 1
ATOM 3292 C C . LYS A 1 419 ? -16.735 -6.118 30.057 1.00 88.94 419 LYS A C 1
ATOM 3294 O O . LYS A 1 419 ? -17.347 -5.826 31.086 1.00 88.94 419 LYS A O 1
ATOM 3299 N N . SER A 1 420 ? -16.760 -7.337 29.528 1.00 88.75 420 SER A N 1
ATOM 3300 C CA . SER A 1 420 ? -17.454 -8.462 30.157 1.00 88.75 420 SER A CA 1
ATOM 3301 C C . SER A 1 420 ? -16.848 -8.786 31.526 1.00 88.75 420 SER A C 1
ATOM 3303 O O . SER A 1 420 ? -17.586 -8.973 32.493 1.00 88.75 420 SER A O 1
ATOM 3305 N N . MET A 1 421 ? -15.513 -8.788 31.616 1.00 89.00 421 MET A N 1
ATOM 3306 C CA . MET A 1 421 ? -14.764 -8.995 32.856 1.00 89.00 421 MET A CA 1
ATOM 3307 C C . MET A 1 421 ? -15.044 -7.892 33.881 1.00 89.00 421 MET A C 1
ATOM 3309 O O . MET A 1 421 ? -15.420 -8.205 35.005 1.00 89.00 421 MET A O 1
ATOM 3313 N N . GLN A 1 422 ? -14.941 -6.620 33.488 1.00 88.38 422 GLN A N 1
ATOM 3314 C CA . GLN A 1 422 ? -15.222 -5.465 34.345 1.00 88.38 422 GLN A CA 1
ATOM 3315 C C . GLN A 1 422 ? -16.642 -5.522 34.919 1.00 88.38 422 GLN A C 1
ATOM 3317 O O . GLN A 1 422 ? -16.824 -5.366 36.122 1.00 88.38 422 GLN A O 1
ATOM 3322 N N . THR A 1 423 ? -17.639 -5.799 34.071 1.00 86.38 423 THR A N 1
ATOM 3323 C CA . THR A 1 423 ? -19.047 -5.887 34.495 1.00 86.38 423 THR A CA 1
ATOM 3324 C C . THR A 1 423 ? -19.239 -6.996 35.529 1.00 86.38 423 THR A C 1
ATOM 3326 O O . THR A 1 423 ? -19.941 -6.805 36.521 1.00 86.38 423 THR A O 1
ATOM 3329 N N . LYS A 1 424 ? -18.606 -8.158 35.316 1.00 87.19 424 LYS A N 1
ATOM 3330 C CA . LYS A 1 424 ? -18.679 -9.288 36.245 1.00 87.19 424 LYS A CA 1
ATOM 3331 C C . LYS A 1 424 ? -17.959 -9.005 37.561 1.00 87.19 424 LYS A C 1
ATOM 3333 O O . LYS A 1 424 ? -18.568 -9.179 38.607 1.00 87.19 424 LYS A O 1
ATOM 3338 N N . LEU A 1 425 ? -16.718 -8.524 37.514 1.00 87.62 425 LEU A N 1
ATOM 3339 C CA . LEU A 1 425 ? -15.943 -8.191 38.712 1.00 87.62 425 LEU A CA 1
ATOM 3340 C C . LEU A 1 425 ? -16.622 -7.100 39.540 1.00 87.62 425 LEU A C 1
ATOM 3342 O O . LEU A 1 425 ? -16.747 -7.252 40.749 1.00 87.62 425 LEU A O 1
ATOM 3346 N N . GLY A 1 426 ? -17.124 -6.043 38.896 1.00 85.06 426 GLY A N 1
ATOM 3347 C CA . GLY A 1 426 ? -17.860 -4.983 39.584 1.00 85.06 426 GLY A CA 1
ATOM 3348 C C . GLY A 1 426 ? -19.090 -5.512 40.317 1.00 85.06 426 GLY A C 1
ATOM 3349 O O . GLY A 1 426 ? -19.330 -5.135 41.463 1.00 85.06 426 GLY A O 1
ATOM 3350 N N . PHE A 1 427 ? -19.831 -6.433 39.692 1.00 85.44 427 PHE A N 1
ATOM 3351 C CA . PHE A 1 427 ? -20.945 -7.115 40.343 1.00 85.44 427 PHE A CA 1
ATOM 3352 C C . PHE A 1 427 ? -20.486 -8.007 41.507 1.00 85.44 427 PHE A C 1
ATOM 3354 O O . PHE A 1 427 ? -21.009 -7.868 42.610 1.00 85.44 427 PHE A O 1
ATOM 3361 N N . ASP A 1 428 ? -19.519 -8.899 41.283 1.00 86.62 428 ASP A N 1
ATOM 3362 C CA . ASP A 1 428 ? -19.071 -9.873 42.286 1.00 86.62 428 ASP A CA 1
ATOM 3363 C C . ASP A 1 428 ? -18.486 -9.164 43.525 1.00 86.62 428 ASP A C 1
ATOM 3365 O O . ASP A 1 428 ? -18.778 -9.549 44.660 1.00 86.62 428 ASP A O 1
ATOM 3369 N N . VAL A 1 429 ? -17.727 -8.078 43.330 1.00 85.62 429 VAL A N 1
ATOM 3370 C CA . VAL A 1 429 ? -17.191 -7.238 44.415 1.00 85.62 429 VAL A CA 1
ATOM 3371 C C . VAL A 1 429 ? -18.314 -6.530 45.174 1.00 85.62 429 VAL A C 1
ATOM 3373 O O . VAL A 1 429 ? -18.324 -6.555 46.407 1.00 85.62 429 VAL A O 1
ATOM 3376 N N . ALA A 1 430 ? -19.273 -5.920 44.470 1.00 82.81 430 ALA A N 1
ATOM 3377 C CA . ALA A 1 430 ? -20.399 -5.237 45.105 1.00 82.81 430 ALA A CA 1
ATOM 3378 C C . ALA A 1 430 ? -21.280 -6.205 45.911 1.00 82.81 430 ALA A C 1
ATOM 3380 O O . ALA A 1 430 ? -21.667 -5.889 47.037 1.00 82.81 430 ALA A O 1
ATOM 3381 N N . GLU A 1 431 ? -21.553 -7.396 45.377 1.00 84.12 431 GLU A N 1
ATOM 3382 C CA . GLU A 1 431 ? -22.361 -8.411 46.055 1.00 84.12 431 GLU A CA 1
ATOM 3383 C C . GLU A 1 431 ? -21.630 -9.006 47.263 1.00 84.12 431 GLU A C 1
ATOM 3385 O O . GLU A 1 431 ? -22.220 -9.136 48.335 1.00 84.12 431 GLU A O 1
ATOM 3390 N N . THR A 1 432 ? -20.330 -9.289 47.139 1.00 86.25 432 THR A N 1
ATOM 3391 C CA . THR A 1 432 ? -19.512 -9.759 48.270 1.00 86.25 432 THR A CA 1
ATOM 3392 C C . THR A 1 432 ? -19.498 -8.725 49.394 1.00 86.25 432 THR A C 1
ATOM 3394 O O . THR A 1 432 ? -19.680 -9.073 50.562 1.00 86.25 432 THR A O 1
ATOM 3397 N N . LYS A 1 433 ? -19.352 -7.439 49.050 1.00 84.38 433 LYS A N 1
ATOM 3398 C CA . LYS A 1 433 ? -19.425 -6.346 50.024 1.00 84.38 433 LYS A CA 1
ATOM 3399 C C . LYS A 1 433 ? -20.804 -6.268 50.680 1.00 84.38 433 LYS A C 1
ATOM 3401 O O . LYS A 1 433 ? -20.877 -6.164 51.898 1.00 84.38 433 LYS A O 1
ATOM 3406 N N . ARG A 1 434 ? -21.889 -6.399 49.910 1.00 82.81 434 ARG A N 1
ATOM 3407 C CA . ARG A 1 434 ? -23.264 -6.403 50.437 1.00 82.81 434 ARG A CA 1
ATOM 3408 C C . ARG A 1 434 ? -23.484 -7.524 51.455 1.00 82.81 434 ARG A C 1
ATOM 3410 O O . ARG A 1 434 ? -23.999 -7.258 52.539 1.00 82.81 434 ARG A O 1
ATOM 3417 N N . VAL A 1 435 ? -23.084 -8.754 51.121 1.00 85.56 435 VAL A N 1
ATOM 3418 C CA . VAL A 1 435 ? -23.176 -9.915 52.025 1.00 85.56 435 VAL A CA 1
ATOM 3419 C C . VAL A 1 435 ? -22.318 -9.696 53.273 1.00 85.56 435 VAL A C 1
ATOM 3421 O O . VAL A 1 435 ? -22.763 -9.969 54.386 1.00 85.56 435 VAL A O 1
ATOM 3424 N N . SER A 1 436 ? -21.113 -9.142 53.115 1.00 86.19 436 SER A N 1
ATOM 3425 C CA . SER A 1 436 ? -20.247 -8.780 54.242 1.00 86.19 436 SER A CA 1
ATOM 3426 C C . SER A 1 436 ? -20.893 -7.733 55.159 1.00 86.19 436 SER A C 1
ATOM 3428 O O . SER A 1 436 ? -20.888 -7.906 56.376 1.00 86.19 436 SER A O 1
ATOM 3430 N N . ASP A 1 437 ? -21.485 -6.674 54.604 1.00 85.69 437 ASP A N 1
ATOM 3431 C CA . ASP A 1 437 ? -22.143 -5.604 55.366 1.00 85.69 437 ASP A CA 1
ATOM 3432 C C . ASP A 1 437 ? -23.420 -6.102 56.070 1.00 85.69 437 ASP A C 1
ATOM 3434 O O . ASP A 1 437 ? -23.774 -5.646 57.159 1.00 85.69 437 ASP A O 1
ATOM 3438 N N . GLU A 1 438 ? -24.140 -7.050 55.469 1.00 85.75 438 GLU A N 1
ATOM 3439 C CA . GLU A 1 438 ? -25.271 -7.747 56.091 1.00 85.75 438 GLU A CA 1
ATOM 3440 C C . GLU A 1 438 ? -24.820 -8.618 57.271 1.00 85.75 438 GLU A C 1
ATOM 3442 O O . GLU A 1 438 ? -25.333 -8.453 58.381 1.00 85.75 438 GLU A O 1
ATOM 3447 N N . ASN A 1 439 ? -23.792 -9.447 57.079 1.00 87.62 439 ASN A N 1
ATOM 3448 C CA . ASN A 1 439 ? -23.198 -10.255 58.146 1.00 87.62 439 ASN A CA 1
ATOM 3449 C C . ASN A 1 439 ? -22.653 -9.389 59.288 1.00 87.62 439 ASN A C 1
ATOM 3451 O O . ASN A 1 439 ? -22.835 -9.723 60.460 1.00 87.62 439 ASN A O 1
ATOM 3455 N N . LEU A 1 440 ? -22.028 -8.252 58.968 1.00 89.94 440 LEU A N 1
ATOM 3456 C CA . LEU A 1 440 ? -21.539 -7.302 59.964 1.00 89.94 440 LEU A CA 1
ATOM 3457 C C . LEU A 1 440 ? -22.692 -6.713 60.786 1.00 89.94 440 LEU A C 1
ATOM 3459 O O . LEU A 1 440 ? -22.587 -6.643 62.010 1.00 89.94 440 LEU A O 1
ATOM 3463 N N . ARG A 1 441 ? -23.806 -6.337 60.147 1.00 89.38 441 ARG A N 1
ATOM 3464 C CA . ARG A 1 441 ? -25.003 -5.842 60.849 1.00 89.38 441 ARG A CA 1
ATOM 3465 C C . ARG A 1 441 ? -25.615 -6.901 61.764 1.00 89.38 441 ARG A C 1
ATOM 3467 O O . ARG A 1 441 ? -25.948 -6.576 62.902 1.00 89.38 441 ARG A O 1
ATOM 3474 N N . ILE A 1 442 ? -25.708 -8.152 61.308 1.00 89.62 442 ILE A N 1
ATOM 3475 C CA . ILE A 1 442 ? -26.168 -9.277 62.138 1.00 89.62 442 ILE A CA 1
ATOM 3476 C C . ILE A 1 442 ? -25.243 -9.437 63.343 1.00 89.62 442 ILE A C 1
ATOM 3478 O O . ILE A 1 442 ? -25.720 -9.439 64.475 1.00 89.62 442 ILE A O 1
ATOM 3482 N N . LYS A 1 443 ? -23.924 -9.482 63.124 1.00 89.06 443 LYS A N 1
ATOM 3483 C CA . LYS A 1 443 ? -22.936 -9.603 64.201 1.00 89.06 443 LYS A CA 1
ATOM 3484 C C . LYS A 1 443 ? -23.067 -8.474 65.228 1.00 89.06 443 LYS A C 1
ATOM 3486 O O . LYS A 1 443 ? -23.112 -8.753 66.419 1.00 89.06 443 LYS A O 1
ATOM 3491 N N . ILE A 1 444 ? -23.185 -7.220 64.784 1.00 90.69 444 ILE A N 1
ATOM 3492 C CA . ILE A 1 444 ? -23.393 -6.067 65.677 1.00 90.69 444 ILE A CA 1
ATOM 3493 C C . ILE A 1 444 ? -24.681 -6.236 66.494 1.00 90.69 444 ILE A C 1
ATOM 3495 O O . ILE A 1 444 ? -24.682 -5.947 67.689 1.00 90.69 444 ILE A O 1
ATOM 3499 N N . GLY A 1 445 ? -25.766 -6.713 65.879 1.00 91.38 445 GLY A N 1
ATOM 3500 C CA . GLY A 1 445 ? -27.008 -7.021 66.587 1.00 91.38 445 GLY A CA 1
ATOM 3501 C C . GLY A 1 445 ? -26.801 -8.076 67.676 1.00 91.38 445 GLY A C 1
ATOM 3502 O O . GLY A 1 445 ? -27.148 -7.840 68.830 1.00 91.38 445 GLY A O 1
ATOM 3503 N N . LEU A 1 446 ? -26.168 -9.199 67.331 1.00 91.50 446 LEU A N 1
ATOM 3504 C CA . LEU A 1 446 ? -25.870 -10.293 68.262 1.00 91.50 446 LEU A CA 1
ATOM 3505 C C . LEU A 1 446 ? -24.905 -9.879 69.392 1.00 91.50 446 LEU A C 1
ATOM 3507 O O . LEU A 1 446 ? -25.045 -10.338 70.527 1.00 91.50 446 LEU A O 1
ATOM 3511 N N . ASP A 1 447 ? -23.962 -8.976 69.113 1.00 91.38 447 ASP A N 1
ATOM 3512 C CA . ASP A 1 447 ? -22.992 -8.478 70.095 1.00 91.38 447 ASP A CA 1
ATOM 3513 C C . ASP A 1 447 ? -23.643 -7.569 71.155 1.00 91.38 447 ASP A C 1
ATOM 3515 O O . ASP A 1 447 ? -23.106 -7.444 72.258 1.00 91.38 447 ASP A O 1
ATOM 3519 N N . ASN A 1 448 ? -24.786 -6.943 70.843 1.00 90.12 448 ASN A N 1
ATOM 3520 C CA . ASN A 1 448 ? -25.454 -5.962 71.707 1.00 90.12 448 ASN A CA 1
ATOM 3521 C C . ASN A 1 448 ? -26.660 -6.508 72.489 1.00 90.12 448 ASN A C 1
ATOM 3523 O O . ASN A 1 448 ? -27.221 -5.783 73.313 1.00 90.12 448 ASN A O 1
ATOM 3527 N N . VAL A 1 449 ? -27.077 -7.761 72.278 1.00 91.25 449 VAL A N 1
ATOM 3528 C CA . VAL A 1 449 ? -28.167 -8.344 73.078 1.00 91.25 449 VAL A CA 1
ATOM 3529 C C . VAL A 1 449 ? -27.683 -8.774 74.467 1.00 91.25 449 VAL A C 1
ATOM 3531 O O . VAL A 1 449 ? -26.614 -9.361 74.640 1.00 91.25 449 VAL A O 1
ATOM 3534 N N . SER A 1 450 ? -28.511 -8.519 75.481 1.00 88.56 450 SER A N 1
ATOM 3535 C CA . SER A 1 450 ? -28.237 -8.889 76.877 1.00 88.56 450 SER A CA 1
ATOM 3536 C C . SER A 1 450 ? -28.333 -10.396 77.139 1.00 88.56 450 SER A C 1
ATOM 3538 O O . SER A 1 450 ? -27.748 -10.899 78.094 1.00 88.56 450 SER A O 1
ATOM 3540 N N . THR A 1 451 ? -29.055 -11.131 76.288 1.00 92.31 451 THR A N 1
ATOM 3541 C CA . THR A 1 451 ? -29.150 -12.595 76.360 1.00 92.31 451 THR A CA 1
ATOM 3542 C C . THR A 1 451 ? -27.854 -13.229 75.859 1.00 92.31 451 THR A C 1
ATOM 3544 O O . THR A 1 451 ? -27.233 -12.729 74.921 1.00 92.31 451 THR A O 1
ATOM 3547 N N . GLY A 1 452 ? -27.433 -14.336 76.471 1.00 91.75 452 GLY A N 1
ATOM 3548 C CA . GLY A 1 452 ? -26.312 -15.118 75.961 1.00 91.75 452 GLY A CA 1
ATOM 3549 C C . GLY A 1 452 ? -26.642 -15.711 74.590 1.00 91.75 452 GLY A C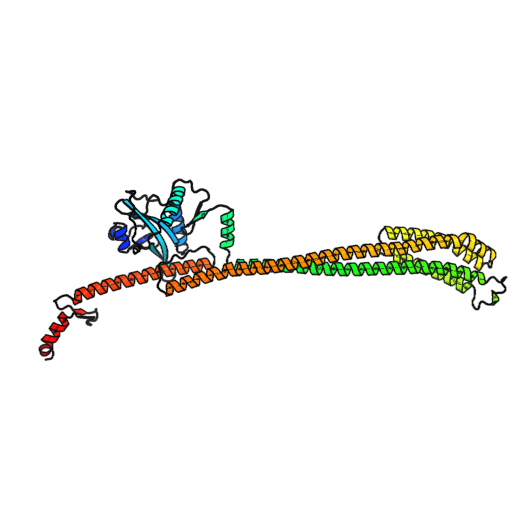 1
ATOM 3550 O O . GLY A 1 452 ? -27.542 -16.540 74.487 1.00 91.75 452 GLY A O 1
ATOM 3551 N N . VAL A 1 453 ? -25.915 -15.298 73.550 1.00 93.88 453 VAL A N 1
ATOM 3552 C CA . VAL A 1 453 ? -25.997 -15.892 72.212 1.00 93.88 453 VAL A CA 1
ATOM 3553 C C . VAL A 1 453 ? -24.718 -16.650 71.894 1.00 93.88 453 VAL A C 1
ATOM 3555 O O . VAL A 1 453 ? -23.617 -16.103 71.972 1.00 93.88 453 VAL A O 1
ATOM 3558 N N . MET A 1 454 ? -24.889 -17.905 71.491 1.00 93.19 454 MET A N 1
ATOM 3559 C CA . MET A 1 454 ? -23.845 -18.792 71.000 1.00 93.19 454 MET A CA 1
ATOM 3560 C C . MET A 1 454 ? -24.329 -19.427 69.694 1.00 93.19 454 MET A C 1
ATOM 3562 O O . MET A 1 454 ? -25.469 -19.883 69.623 1.00 93.19 454 MET A O 1
ATOM 3566 N N . ILE A 1 455 ? -23.481 -19.454 68.668 1.00 92.75 455 ILE A N 1
ATOM 3567 C CA . ILE A 1 455 ? -23.758 -20.127 67.392 1.00 92.75 455 ILE A CA 1
ATOM 3568 C C . ILE A 1 455 ? -22.705 -21.210 67.200 1.00 92.75 455 ILE A C 1
ATOM 3570 O O . ILE A 1 455 ? -21.513 -20.954 67.390 1.00 92.75 455 ILE A O 1
ATOM 3574 N N . ALA A 1 456 ? -23.148 -22.401 66.805 1.00 93.56 456 ALA A N 1
ATOM 3575 C CA . ALA A 1 456 ? -22.284 -23.509 66.430 1.00 93.56 456 ALA A CA 1
ATOM 3576 C C . ALA A 1 456 ? -22.489 -23.893 64.958 1.00 93.56 456 ALA A C 1
ATOM 3578 O O . ALA A 1 456 ? -23.572 -23.693 64.407 1.00 93.56 456 ALA A O 1
ATOM 3579 N N . ASP A 1 457 ? -21.446 -24.424 64.325 1.00 93.56 457 ASP A N 1
ATOM 3580 C CA . ASP A 1 457 ? -21.541 -25.010 62.987 1.00 93.56 457 ASP A CA 1
ATOM 3581 C C . ASP A 1 457 ? -22.224 -26.396 63.012 1.00 93.56 457 ASP A C 1
ATOM 3583 O O . ASP A 1 457 ? -22.552 -26.947 64.067 1.00 93.56 457 ASP A O 1
ATOM 3587 N N . ASN A 1 458 ? -22.416 -27.002 61.835 1.00 93.56 458 ASN A N 1
ATOM 3588 C CA . ASN A 1 458 ? -23.011 -28.341 61.709 1.00 93.56 458 ASN A CA 1
ATOM 3589 C C . ASN A 1 458 ? -22.173 -29.451 62.373 1.00 93.56 458 ASN A C 1
ATOM 3591 O O . ASN A 1 458 ? -22.690 -30.535 62.641 1.00 93.56 458 ASN A O 1
ATOM 3595 N N . ALA A 1 459 ? -20.890 -29.196 62.640 1.00 95.25 459 ALA A N 1
ATOM 3596 C CA . ALA A 1 459 ? -19.995 -30.104 63.346 1.00 95.25 459 ALA A CA 1
ATOM 3597 C C . ALA A 1 459 ? -20.008 -29.880 64.872 1.00 95.25 459 ALA A C 1
ATOM 3599 O O . ALA A 1 459 ? -19.286 -30.573 65.587 1.00 95.25 459 ALA A O 1
ATOM 3600 N N . ARG A 1 460 ? -20.883 -28.996 65.378 1.00 92.38 460 ARG A N 1
ATOM 3601 C CA . ARG A 1 460 ? -21.024 -28.609 66.793 1.00 92.38 460 ARG A CA 1
ATOM 3602 C C . ARG A 1 460 ? -19.834 -27.818 67.347 1.00 92.38 460 ARG A C 1
ATOM 3604 O O . ARG A 1 460 ? -19.702 -27.700 68.564 1.00 92.38 460 ARG A O 1
ATOM 3611 N N . ASN A 1 461 ? -19.006 -27.224 66.491 1.00 94.56 461 ASN A N 1
ATOM 3612 C CA . ASN A 1 461 ? -17.981 -26.282 66.932 1.00 94.56 461 ASN A CA 1
ATOM 3613 C C . ASN A 1 461 ? -18.614 -24.914 67.160 1.00 94.56 461 ASN A C 1
ATOM 3615 O O . ASN A 1 461 ? -19.348 -24.421 66.305 1.00 94.56 461 ASN A O 1
ATOM 3619 N N . ILE A 1 462 ? -18.307 -24.275 68.285 1.00 92.38 462 ILE A N 1
ATOM 3620 C CA . ILE A 1 462 ? -18.765 -22.914 68.570 1.00 92.38 462 ILE A CA 1
ATOM 3621 C C . ILE A 1 462 ? -18.031 -21.944 67.636 1.00 92.38 462 ILE A C 1
ATOM 3623 O O . ILE A 1 462 ? -16.814 -21.800 67.720 1.00 92.38 462 ILE A O 1
ATOM 3627 N N . ILE A 1 463 ? -18.775 -21.265 66.764 1.00 92.81 463 ILE A N 1
ATOM 3628 C CA . ILE A 1 463 ? -18.242 -20.310 65.777 1.00 92.81 463 ILE A CA 1
ATOM 3629 C C . ILE A 1 463 ? -18.486 -18.850 66.167 1.00 92.81 463 ILE A C 1
ATOM 3631 O O . ILE A 1 463 ? -17.889 -17.943 65.591 1.00 92.81 463 ILE A O 1
ATOM 3635 N N . TYR A 1 464 ? -19.360 -18.607 67.143 1.00 93.56 464 TYR A N 1
ATOM 3636 C CA . TYR A 1 464 ? -19.635 -17.273 67.658 1.00 93.56 464 TYR A CA 1
ATOM 3637 C C . TYR A 1 464 ? -20.174 -17.341 69.090 1.00 93.56 464 TYR A C 1
ATOM 3639 O O . TYR A 1 464 ? -21.027 -18.173 69.395 1.00 93.56 464 TYR A O 1
ATOM 3647 N N . VAL A 1 465 ? -19.710 -16.432 69.947 1.00 93.69 465 VAL A N 1
ATOM 3648 C CA . VAL A 1 465 ? -20.269 -16.148 71.275 1.00 93.69 465 VAL A CA 1
ATOM 3649 C C . VAL A 1 465 ? -20.300 -14.645 71.487 1.00 93.69 465 VAL A C 1
ATOM 3651 O O . VAL A 1 465 ? -19.339 -13.951 71.149 1.00 93.69 465 VAL A O 1
ATOM 3654 N N . ASN A 1 466 ? -21.382 -14.137 72.066 1.00 94.06 466 ASN A N 1
ATOM 3655 C CA . ASN A 1 466 ? -21.457 -12.730 72.434 1.00 94.06 466 ASN A CA 1
ATOM 3656 C C . ASN A 1 466 ? -20.876 -12.473 73.837 1.00 94.06 466 ASN A C 1
ATOM 3658 O O . ASN A 1 466 ? -20.644 -13.391 74.632 1.00 94.06 466 ASN A O 1
ATOM 3662 N N . LYS A 1 467 ? -20.662 -11.194 74.171 1.00 93.19 467 LYS A N 1
ATOM 3663 C CA . LYS A 1 467 ? -20.117 -10.776 75.478 1.00 93.19 467 LYS A CA 1
ATOM 3664 C C . LYS A 1 467 ? -20.952 -11.287 76.657 1.00 93.19 467 LYS A C 1
ATOM 3666 O O . LYS A 1 467 ? -20.400 -11.584 77.711 1.00 93.19 467 LYS A O 1
ATOM 3671 N N . SER A 1 468 ? -22.266 -11.411 76.477 1.00 92.50 468 SER A N 1
ATOM 3672 C CA . SER A 1 468 ? -23.186 -11.918 77.497 1.00 92.50 468 SER A CA 1
ATOM 3673 C C . SER A 1 468 ? -22.898 -13.384 77.843 1.00 92.50 468 SER A C 1
ATOM 3675 O O . SER A 1 468 ? -22.793 -13.700 79.026 1.00 92.50 468 SER A O 1
ATOM 3677 N N . VAL A 1 469 ? -22.667 -14.262 76.853 1.00 92.81 469 VAL A N 1
ATOM 3678 C CA . VAL A 1 469 ? -22.218 -15.653 77.095 1.00 92.81 469 VAL A CA 1
ATOM 3679 C C . VAL A 1 469 ? -20.882 -15.678 77.819 1.00 92.81 469 VAL A C 1
ATOM 3681 O O . VAL A 1 469 ? -20.749 -16.395 78.806 1.00 92.81 469 VAL A O 1
ATOM 3684 N N . VAL A 1 470 ? -19.911 -14.881 77.367 1.00 91.19 470 VAL A N 1
ATOM 3685 C CA . VAL A 1 470 ? -18.581 -14.824 77.994 1.00 91.19 470 VAL A CA 1
ATOM 3686 C C . VAL A 1 470 ? -18.690 -14.415 79.466 1.00 91.19 470 VAL A C 1
ATOM 3688 O O . VAL A 1 470 ? -18.079 -15.044 80.322 1.00 91.19 470 VAL A O 1
ATOM 3691 N N . ASN A 1 471 ? -19.526 -13.424 79.785 1.00 91.06 471 ASN A N 1
ATOM 3692 C CA . ASN A 1 471 ? -19.769 -12.999 81.163 1.00 91.06 471 ASN A CA 1
ATOM 3693 C C . ASN A 1 471 ? -20.489 -14.066 82.003 1.00 91.06 471 ASN A C 1
ATOM 3695 O O . ASN A 1 471 ? -20.155 -14.237 83.174 1.00 91.06 471 ASN A O 1
ATOM 3699 N N . ILE A 1 472 ? -21.482 -14.762 81.437 1.00 90.06 472 ILE A N 1
ATOM 3700 C CA . ILE A 1 472 ? -22.212 -15.839 82.127 1.00 90.06 472 ILE A CA 1
ATOM 3701 C C . ILE A 1 472 ? -21.263 -16.997 82.441 1.00 90.06 472 ILE A C 1
ATOM 3703 O O . ILE A 1 472 ? -21.164 -17.405 83.596 1.00 90.06 472 ILE A O 1
ATOM 3707 N N . LEU A 1 473 ? -20.536 -17.488 81.435 1.00 89.62 473 LEU A N 1
ATOM 3708 C CA . LEU A 1 473 ? -19.593 -18.593 81.592 1.00 89.62 473 LEU A CA 1
ATOM 3709 C C . LEU A 1 473 ? -18.418 -18.211 82.492 1.00 89.62 473 LEU A C 1
ATOM 3711 O O . LEU A 1 473 ? -18.013 -19.026 83.307 1.00 89.62 473 LEU A O 1
ATOM 3715 N N . GLY A 1 474 ? -17.921 -16.973 82.408 1.00 88.44 474 GLY A N 1
ATOM 3716 C CA . GLY A 1 474 ? -16.868 -16.475 83.295 1.00 88.44 474 GLY A CA 1
ATOM 3717 C C . GLY A 1 474 ? -17.303 -16.421 84.762 1.00 88.44 474 GLY A C 1
ATOM 3718 O O . GLY A 1 474 ? -16.547 -16.815 85.642 1.00 88.44 474 GLY A O 1
ATOM 3719 N N . LYS A 1 475 ? -18.544 -16.002 85.051 1.00 88.44 475 LYS A N 1
ATOM 3720 C CA . LYS A 1 475 ? -19.091 -16.047 86.422 1.00 88.44 475 LYS A CA 1
ATOM 3721 C C . LYS A 1 475 ? -19.312 -17.475 86.922 1.00 88.44 475 LYS A C 1
ATOM 3723 O O . LYS A 1 475 ? -19.112 -17.729 88.103 1.00 88.44 475 LYS A O 1
ATOM 3728 N N . ALA A 1 476 ? -19.724 -18.379 86.037 1.00 85.50 476 ALA A N 1
ATOM 3729 C CA . ALA A 1 476 ? -19.964 -19.786 86.352 1.00 85.50 476 ALA A CA 1
ATOM 3730 C C . ALA A 1 476 ? -18.694 -20.657 86.267 1.00 85.50 476 ALA A C 1
ATOM 3732 O O . ALA A 1 476 ? -18.758 -21.857 86.517 1.00 85.50 476 ALA A O 1
ATOM 3733 N N . GLU A 1 477 ? -17.536 -20.089 85.919 1.00 85.62 477 GLU A N 1
ATOM 3734 C CA . GLU A 1 477 ? -16.319 -20.848 85.613 1.00 85.62 477 GLU A CA 1
ATOM 3735 C C . GLU A 1 477 ? -15.867 -21.727 86.786 1.00 85.62 477 GLU A C 1
ATOM 3737 O O . GLU A 1 477 ? -15.510 -22.888 86.588 1.00 85.62 477 GLU A O 1
ATOM 3742 N N . ALA A 1 478 ? -15.928 -21.200 88.012 1.00 81.25 478 ALA A N 1
ATOM 3743 C CA . ALA A 1 478 ? -15.560 -21.934 89.222 1.00 81.25 478 ALA A CA 1
ATOM 3744 C C . ALA A 1 478 ? -16.498 -23.120 89.518 1.00 81.25 478 ALA A C 1
ATOM 3746 O O . ALA A 1 478 ? -16.064 -24.111 90.105 1.00 81.25 478 ALA A O 1
ATOM 3747 N N . ASP A 1 479 ? -17.760 -23.033 89.092 1.00 82.38 479 ASP A N 1
ATOM 3748 C CA . ASP A 1 479 ? -18.757 -24.090 89.268 1.00 82.38 479 ASP A CA 1
ATOM 3749 C C . ASP A 1 479 ? -18.681 -25.143 88.154 1.00 82.38 479 ASP A C 1
ATOM 3751 O O . ASP A 1 479 ? -18.940 -26.316 88.406 1.00 82.38 479 ASP A O 1
ATOM 3755 N N . ILE A 1 480 ? -18.291 -24.738 86.939 1.00 79.50 480 ILE A N 1
ATOM 3756 C CA . ILE A 1 480 ? -18.163 -25.611 85.760 1.00 79.50 480 ILE A CA 1
ATOM 3757 C C . ILE A 1 480 ? -16.837 -26.394 85.760 1.00 79.50 480 ILE A C 1
ATOM 3759 O O . ILE A 1 480 ? -16.769 -27.471 85.178 1.00 79.50 480 ILE A O 1
ATOM 3763 N N . ARG A 1 481 ? -15.772 -25.874 86.390 1.00 75.44 481 ARG A N 1
ATOM 3764 C CA . ARG A 1 481 ? -14.444 -26.525 86.449 1.00 75.44 481 ARG A CA 1
ATOM 3765 C C . ARG A 1 481 ? -14.319 -27.660 87.487 1.00 75.44 481 ARG A C 1
ATOM 3767 O O . ARG A 1 481 ? -13.217 -28.190 87.634 1.00 75.44 481 ARG A O 1
ATOM 3774 N N . LYS A 1 482 ? -15.387 -28.002 88.214 1.00 57.69 482 LYS A N 1
ATOM 3775 C CA . LYS A 1 482 ? -15.444 -29.186 89.095 1.00 57.69 482 LYS A CA 1
ATOM 3776 C C . LYS A 1 482 ? -15.712 -30.444 88.283 1.00 57.69 482 LYS A C 1
ATOM 3778 O O . LYS A 1 482 ? -15.124 -31.484 88.652 1.00 57.69 482 LYS A O 1
#

pLDDT: mean 91.59, std 4.94, range [57.69, 97.88]

Secondary structure (DSSP, 8-state):
-PPP----S-B-PPPTT-EEEEEE-TT-BEEEE-HHHHHHH---HHHHTTSBGGGGB-TTS-HHHHHHHHHHHHTT--EEEEEEEE-TTS-EEEEEEEEEEEEETTEEEEEEEEEEPPPHHHHHHHHHHHHHHHTT--TTEEEETTEEEE-SHHHHHHHHHHT--HHHHHHHHHHHHHHHHHHHHHHHHHHHHHHHHHHHHHHHHHHHHHHHHHHHHHHHHHHHHHHHHGGG-TTSTTGGG-SS-THHHHHHHHHHHHHHHHHHHHHTTS---HHHHHHHHHHHHHHHHIIIIIIHHHHHHHHTT-HHHHHHHIIIIIHHHHHHHHHHHHHHHHHHHHHHHHHHHHHHHHHHHHHHHHHHHHHHHHHHHHHHHHHHHHHHHHHHHHHHHHHHHHHTT---S------SSHHHHHHHHHHHHHHHHHHHHHHHHHHHHHHHHHHHHHHH-SS--EEE-TT--EEEE-HHHHHHHHHTHHHHT-